Protein AF-M7BEQ7-F1 (afdb_monomer)

Solvent-accessible surface area (backbone atoms only — not comparable to full-atom values): 22090 Å² total; per-residue (Å²): 134,56,72,67,60,49,51,52,53,45,52,49,24,48,51,31,40,48,65,64,34,49,67,64,16,44,58,67,21,56,80,39,29,81,80,34,55,61,24,10,48,53,39,19,48,54,37,37,51,48,14,69,73,68,54,39,72,66,42,40,51,50,15,53,52,38,40,54,52,20,50,51,38,38,52,52,52,53,49,50,54,53,58,69,48,57,84,59,77,80,85,54,74,64,55,58,51,50,55,46,48,63,60,38,74,78,72,64,89,51,66,69,61,53,53,49,55,30,52,63,39,32,74,56,91,47,73,62,10,54,53,25,38,52,51,49,39,44,38,38,76,41,50,25,67,76,69,66,77,53,83,54,54,59,69,59,40,48,66,64,41,49,67,46,44,75,74,32,68,83,7,59,72,46,49,48,50,50,54,50,51,33,43,73,74,65,51,56,57,66,21,51,44,38,38,50,52,27,26,47,50,70,73,46,58,71,71,61,37,58,76,70,74,67,57,55,58,61,36,29,53,47,23,62,80,45,57,63,65,60,95,88,40,65,50,62,67,46,57,45,50,34,61,60,27,53,41,36,67,51,97,73,58,52,85,76,75,62,47,46,59,53,49,32,53,76,70,52,41,52,77,57,46,41,76,36,61,71,60,31,50,53,50,36,55,52,46,53,52,51,51,52,52,60,72,68,48,89,73,79,57,99,54,49,56,40,48,50,33,51,48,25,45,56,42,18,51,34,28,44,53,70,65,40,49,70,62,12,51,52,28,34,49,53,32,54,74,40,52,92,67,47,83,79,60,67,34,56,44,39,54,33,33,36,51,49,11,52,51,30,45,75,70,68,38,54,70,61,14,50,52,31,33,50,48,29,60,73,77,55,79,98,38,68,55,47,56,63,51,51,53,55,43,51,56,52,53,55,63,67,70,59,70,80,76,79,76,131

InterPro domains:
  IPR011990 Tetratricopeptide-like helical domain superfamily [G3DSA:1.25.40.10] (149-387)
  IPR011990 Tetratricopeptide-like helical domain superfamily [SSF48452] (10-379)
  IPR019412 IML2-like/Tetratricopeptide repeat protein 39-like [PF10300] (12-81)
  IPR019412 IML2-like/Tetratricopeptide repeat protein 39-like [PF10300] (190-322)
  IPR019412 IML2-like/Tetratricopeptide repeat protein 39-like [PTHR31859] (189-399)
  IPR019734 Tetratricopeptide repeat [SM00028] (309-342)
  IPR019734 Tetratricopeptide repeat [SM00028] (350-383)

Nearest PDB structures (foldseek):
  3fwv-assembly2_B  TM=6.304E-01  e=4.327E-01  Homo sapiens
  2xpi-assembly1_D  TM=2.293E-01  e=6.170E-02  Schizosaccharomyces pombe
  7aoi-assembly1_BE  TM=3.273E-01  e=5.300E-01  Trypanosoma brucei
  6yxy-assembly1_BE  TM=3.363E-01  e=5.986E-01  Trypanosoma brucei brucei
  7kw7-assembly1_E  TM=3.087E-01  e=1.719E+00  Homo sapiens

Mean predicted aligned error: 14.03 Å

Structure (mmCIF, N/CA/C/O backbone):
data_AF-M7BEQ7-F1
#
_entry.id   AF-M7BEQ7-F1
#
loop_
_atom_site.group_PDB
_atom_site.id
_atom_site.type_symbol
_atom_site.label_atom_id
_atom_site.label_alt_id
_atom_site.label_comp_id
_atom_site.label_asym_id
_atom_site.label_entity_id
_atom_site.label_seq_id
_atom_site.pdbx_PDB_ins_code
_atom_site.Cartn_x
_atom_site.Cartn_y
_atom_site.Cartn_z
_atom_site.occupancy
_atom_site.B_iso_or_equiv
_atom_site.auth_seq_id
_atom_site.auth_comp_id
_atom_site.auth_asym_id
_atom_site.auth_atom_id
_atom_site.pdbx_PDB_model_num
ATOM 1 N N . MET A 1 1 ? 32.607 -2.626 -31.346 1.00 70.12 1 MET A N 1
ATOM 2 C CA . MET A 1 1 ? 31.727 -3.800 -31.514 1.00 70.12 1 MET A CA 1
ATOM 3 C C . MET A 1 1 ? 30.797 -3.537 -32.687 1.00 70.12 1 MET A C 1
ATOM 5 O O . MET A 1 1 ? 30.367 -2.398 -32.828 1.00 70.12 1 MET A O 1
ATOM 9 N N . ASP A 1 2 ? 30.547 -4.523 -33.550 1.00 80.75 2 ASP A N 1
ATOM 10 C CA . ASP A 1 2 ? 29.586 -4.368 -34.650 1.00 80.75 2 ASP A CA 1
ATOM 11 C C . ASP A 1 2 ? 28.135 -4.602 -34.182 1.00 80.75 2 ASP A C 1
ATOM 13 O O . ASP A 1 2 ? 27.888 -5.120 -33.092 1.00 80.75 2 ASP A O 1
ATOM 17 N N . LEU A 1 3 ? 27.160 -4.181 -34.995 1.00 76.31 3 LEU A N 1
ATOM 18 C CA . LEU A 1 3 ? 25.737 -4.251 -34.645 1.00 76.31 3 LEU A CA 1
ATOM 19 C C . LEU A 1 3 ? 25.244 -5.690 -34.444 1.00 76.31 3 LEU A C 1
ATOM 21 O O . LEU A 1 3 ? 24.390 -5.933 -33.596 1.00 76.31 3 LEU A O 1
ATOM 25 N N . LYS A 1 4 ? 25.758 -6.639 -35.230 1.00 78.50 4 LYS A N 1
ATOM 26 C CA . LYS A 1 4 ? 25.301 -8.029 -35.190 1.00 78.50 4 LYS A CA 1
ATOM 27 C C . LYS A 1 4 ? 25.713 -8.683 -33.873 1.00 78.50 4 LYS A C 1
ATOM 29 O O . LYS A 1 4 ? 24.856 -9.216 -33.176 1.00 78.50 4 LYS A O 1
ATOM 34 N N . CYS A 1 5 ? 26.986 -8.551 -33.514 1.00 84.06 5 CYS A N 1
ATOM 35 C CA . CYS A 1 5 ? 27.521 -9.005 -32.239 1.00 84.06 5 CYS A CA 1
ATOM 36 C C . CYS A 1 5 ? 26.771 -8.345 -31.075 1.00 84.06 5 CYS A C 1
ATOM 38 O O . CYS A 1 5 ? 26.339 -9.023 -30.146 1.00 84.06 5 CYS A O 1
ATOM 40 N N . ALA A 1 6 ? 26.486 -7.040 -31.184 1.00 81.94 6 ALA A N 1
ATOM 41 C CA . ALA A 1 6 ? 25.776 -6.332 -30.130 1.00 81.94 6 ALA A CA 1
ATOM 42 C C . ALA A 1 6 ? 24.353 -6.869 -29.878 1.00 81.94 6 ALA A C 1
ATOM 44 O O . ALA A 1 6 ? 23.909 -6.964 -28.733 1.00 81.94 6 ALA A O 1
ATOM 45 N N . LEU A 1 7 ? 23.632 -7.212 -30.949 1.00 81.94 7 LEU A N 1
ATOM 46 C CA . LEU A 1 7 ? 22.291 -7.791 -30.870 1.00 81.94 7 LEU A CA 1
ATOM 47 C C . LEU A 1 7 ? 22.314 -9.223 -30.321 1.00 81.94 7 LEU A C 1
ATOM 49 O O . LEU A 1 7 ? 21.433 -9.583 -29.539 1.00 81.94 7 LEU A O 1
ATOM 53 N N . GLU A 1 8 ? 23.309 -10.023 -30.709 1.00 85.19 8 GLU A N 1
ATOM 54 C CA . GLU A 1 8 ? 23.494 -11.393 -30.220 1.00 85.19 8 GLU A CA 1
ATOM 55 C C . GLU A 1 8 ? 23.798 -11.409 -28.714 1.00 85.19 8 GLU A C 1
ATOM 57 O O . GLU A 1 8 ? 23.085 -12.081 -27.964 1.00 85.19 8 GLU A O 1
ATOM 62 N N . GLU A 1 9 ? 24.756 -10.600 -28.246 1.00 88.44 9 GLU A N 1
ATOM 63 C CA . GLU A 1 9 ? 25.093 -10.480 -26.818 1.00 88.44 9 GLU A CA 1
ATOM 64 C C . GLU A 1 9 ? 23.896 -10.000 -25.988 1.00 88.44 9 GLU A C 1
ATOM 66 O O . GLU A 1 9 ? 23.566 -10.592 -24.957 1.00 88.44 9 GLU A O 1
ATOM 71 N N . CYS A 1 10 ? 23.166 -8.986 -26.464 1.00 84.31 10 CYS A N 1
ATOM 72 C CA . CYS A 1 10 ? 21.968 -8.512 -25.772 1.00 84.31 10 CYS A CA 1
ATOM 73 C C . CYS A 1 10 ? 20.855 -9.570 -25.730 1.00 84.31 10 CYS A C 1
ATOM 75 O O . CYS A 1 10 ? 20.151 -9.687 -24.726 1.00 84.31 10 CYS A O 1
ATOM 77 N N . SER A 1 11 ? 20.693 -10.363 -26.794 1.00 85.50 11 SER A N 1
ATOM 78 C CA . SER A 1 11 ? 19.732 -11.468 -26.810 1.00 85.50 11 SER A CA 1
ATOM 79 C C . SER A 1 11 ? 20.127 -12.581 -25.836 1.00 85.50 11 SER A C 1
ATOM 81 O O . SER A 1 11 ? 19.253 -13.181 -25.207 1.00 85.50 11 SER A O 1
ATOM 83 N N . MET A 1 12 ? 21.425 -12.861 -25.689 1.00 88.38 12 MET A N 1
ATOM 84 C CA . MET A 1 12 ? 21.936 -13.815 -24.702 1.00 88.38 12 MET A CA 1
ATOM 85 C C . MET A 1 12 ? 21.709 -13.314 -23.277 1.00 88.38 12 MET A C 1
ATOM 87 O O . MET A 1 12 ? 21.152 -14.049 -22.463 1.00 88.38 12 MET A O 1
ATOM 91 N N . ALA A 1 13 ? 22.060 -12.058 -22.989 1.00 87.56 13 ALA A N 1
ATOM 92 C CA . ALA A 1 13 ? 21.832 -11.441 -21.685 1.00 87.56 13 ALA A CA 1
ATOM 93 C C . ALA A 1 13 ? 20.357 -11.489 -21.284 1.00 87.56 13 ALA A C 1
ATOM 95 O O . ALA A 1 13 ? 20.011 -11.831 -20.156 1.00 87.56 13 ALA A O 1
ATOM 96 N N . LEU A 1 14 ? 19.467 -11.202 -22.230 1.00 83.12 14 LEU A N 1
ATOM 97 C CA . LEU A 1 14 ? 18.037 -11.271 -21.991 1.00 83.12 14 LEU A CA 1
ATOM 98 C C . LEU A 1 14 ? 17.568 -12.703 -21.696 1.00 83.12 14 LEU A C 1
ATOM 100 O O . LEU A 1 14 ? 16.751 -12.914 -20.804 1.00 83.12 14 LEU A O 1
ATOM 104 N N . ASN A 1 15 ? 18.086 -13.699 -22.414 1.00 86.75 15 ASN A N 1
ATOM 105 C CA . ASN A 1 15 ? 17.762 -15.100 -22.152 1.00 86.75 15 ASN A CA 1
ATOM 106 C C . ASN A 1 15 ? 18.236 -15.533 -20.751 1.00 86.75 15 ASN A C 1
ATOM 108 O O . ASN A 1 15 ? 17.486 -16.173 -20.015 1.00 86.75 15 ASN A O 1
ATOM 112 N N . LEU A 1 16 ? 19.442 -15.117 -20.349 1.00 84.94 16 LEU A N 1
ATOM 113 C CA . LEU A 1 16 ? 19.962 -15.320 -18.994 1.00 84.94 16 LEU A CA 1
ATOM 114 C C . LEU A 1 16 ? 19.039 -14.682 -17.947 1.00 84.94 16 LEU A C 1
ATOM 116 O O . LEU A 1 16 ? 18.638 -15.345 -16.991 1.00 84.94 16 LEU A O 1
ATOM 120 N N . PHE A 1 17 ? 18.636 -13.431 -18.165 1.00 83.50 17 PHE A N 1
ATOM 121 C CA . PHE A 1 17 ? 17.720 -12.698 -17.293 1.00 83.50 17 PHE A CA 1
ATOM 122 C C . PHE A 1 17 ? 16.366 -13.406 -17.131 1.00 83.50 17 PHE A C 1
ATOM 124 O O . PHE A 1 17 ? 15.926 -13.648 -16.007 1.00 83.50 17 PHE A O 1
ATOM 131 N N . LEU A 1 18 ? 15.737 -13.811 -18.239 1.00 82.00 18 LEU A N 1
ATOM 132 C CA . LEU A 1 18 ? 14.453 -14.522 -18.232 1.00 82.00 18 LEU A CA 1
ATOM 133 C C . LEU A 1 18 ? 14.543 -15.914 -17.580 1.00 82.00 18 LEU A C 1
ATOM 135 O O . LEU A 1 18 ? 13.535 -16.429 -17.102 1.00 82.00 18 LEU A O 1
ATOM 139 N N . ASN A 1 19 ? 15.747 -16.487 -17.491 1.00 76.94 19 ASN A N 1
ATOM 140 C CA . ASN A 1 19 ? 16.048 -17.741 -16.796 1.00 76.94 19 ASN A CA 1
ATOM 141 C C . ASN A 1 19 ? 16.701 -17.544 -15.417 1.00 76.94 19 ASN A C 1
ATOM 143 O O . ASN A 1 19 ? 17.408 -18.426 -14.931 1.00 76.94 19 ASN A O 1
ATOM 147 N N . ASN A 1 20 ? 16.453 -16.409 -14.760 1.00 75.25 20 ASN A N 1
ATOM 148 C CA . ASN A 1 20 ? 16.883 -16.118 -13.384 1.00 75.25 20 ASN A CA 1
ATOM 149 C C . ASN A 1 20 ? 18.394 -15.963 -13.171 1.00 75.25 20 ASN A C 1
ATOM 151 O O . ASN A 1 20 ? 18.851 -15.885 -12.030 1.00 75.25 20 ASN A O 1
ATOM 155 N N . LYS A 1 21 ? 19.184 -15.871 -14.239 1.00 77.94 21 LYS A N 1
ATOM 156 C CA . LYS A 1 21 ? 20.632 -15.645 -14.179 1.00 77.94 21 LYS A CA 1
ATOM 157 C C . LYS A 1 21 ? 20.944 -14.152 -14.255 1.00 77.94 21 LYS A C 1
ATOM 159 O O . LYS A 1 21 ? 21.604 -13.673 -15.174 1.00 77.94 21 LYS A O 1
ATOM 164 N N . PHE A 1 22 ? 20.420 -13.403 -13.285 1.00 78.88 22 PHE A N 1
ATOM 165 C CA . PHE A 1 22 ? 20.460 -11.937 -13.266 1.00 78.88 22 PHE A CA 1
ATOM 166 C C . PHE A 1 22 ? 21.883 -11.369 -13.261 1.00 78.88 22 PHE A C 1
ATOM 168 O O . PHE A 1 22 ? 22.172 -10.444 -14.015 1.00 78.88 22 PHE A O 1
ATOM 175 N N . SER A 1 23 ? 22.775 -11.931 -12.441 1.00 81.38 23 SER A N 1
ATOM 176 C CA . SER A 1 23 ? 24.166 -11.473 -12.343 1.00 81.38 23 SER A CA 1
ATOM 177 C C . SER A 1 23 ? 24.916 -11.663 -13.661 1.00 81.38 23 SER A C 1
ATOM 179 O O . SER A 1 23 ? 25.517 -10.713 -14.151 1.00 81.38 23 SER A O 1
ATOM 181 N N . GLU A 1 24 ? 24.797 -12.844 -14.278 1.00 86.75 24 GLU A N 1
ATOM 182 C CA . GLU A 1 24 ? 25.418 -13.152 -15.575 1.00 86.75 24 GLU A CA 1
ATOM 183 C C . GLU A 1 24 ? 24.880 -12.227 -16.684 1.00 86.75 24 GLU A C 1
ATOM 185 O O . GLU A 1 24 ? 25.645 -11.710 -17.497 1.00 86.75 24 GLU A O 1
ATOM 190 N N . ALA A 1 25 ? 23.567 -11.963 -16.692 1.00 87.00 25 ALA A N 1
ATOM 191 C CA . ALA A 1 25 ? 22.942 -11.046 -17.644 1.00 87.00 25 ALA A CA 1
ATOM 192 C C . ALA A 1 25 ? 23.466 -9.608 -17.504 1.00 87.00 25 ALA A C 1
ATOM 194 O O . ALA A 1 25 ? 23.777 -8.952 -18.500 1.00 87.00 25 ALA A O 1
ATOM 195 N N . LEU A 1 26 ? 23.565 -9.110 -16.268 1.00 88.38 26 LEU A N 1
ATOM 196 C CA . LEU A 1 26 ? 24.047 -7.760 -15.988 1.00 88.38 26 LEU A CA 1
ATOM 197 C C . LEU A 1 26 ? 25.534 -7.609 -16.295 1.00 88.38 26 LEU A C 1
ATOM 199 O O . LEU A 1 26 ? 25.915 -6.587 -16.856 1.00 88.38 26 LEU A O 1
ATOM 203 N N . GLU A 1 27 ? 26.366 -8.596 -15.963 1.00 91.44 27 GLU A N 1
ATOM 204 C CA . GLU A 1 27 ? 27.798 -8.575 -16.278 1.00 91.44 27 GLU A CA 1
ATOM 205 C C . GLU A 1 27 ? 28.043 -8.499 -17.785 1.00 91.44 27 GLU A C 1
ATOM 207 O O . GLU A 1 27 ? 28.801 -7.632 -18.226 1.00 91.44 27 GLU A O 1
ATOM 212 N N . LEU A 1 28 ? 27.331 -9.323 -18.565 1.00 90.44 28 LEU A N 1
ATOM 213 C CA . LEU A 1 28 ? 27.423 -9.319 -20.025 1.00 90.44 28 LEU A CA 1
ATOM 214 C C . LEU A 1 28 ? 27.049 -7.947 -20.609 1.00 90.44 28 LEU A C 1
ATOM 216 O O . LEU A 1 28 ? 27.731 -7.425 -21.486 1.00 90.44 28 LEU A O 1
ATOM 220 N N . LEU A 1 29 ? 25.998 -7.315 -20.079 1.00 89.94 29 LEU A N 1
ATOM 221 C CA . LEU A 1 29 ? 25.529 -6.023 -20.583 1.00 89.94 29 LEU A CA 1
ATOM 222 C C . LEU A 1 29 ? 26.375 -4.830 -20.120 1.00 89.94 29 LEU A C 1
ATOM 224 O O . LEU A 1 29 ? 26.486 -3.824 -20.826 1.00 89.94 29 LEU A O 1
ATOM 228 N N . ARG A 1 30 ? 26.964 -4.916 -18.924 1.00 90.31 30 ARG A N 1
ATOM 229 C CA . ARG A 1 30 ? 27.641 -3.794 -18.264 1.00 90.31 30 ARG A CA 1
ATOM 230 C C . ARG A 1 30 ? 28.824 -3.281 -19.076 1.00 90.31 30 ARG A C 1
ATOM 232 O O . ARG A 1 30 ? 29.017 -2.065 -19.141 1.00 90.31 30 ARG A O 1
ATOM 239 N N . GLN A 1 31 ? 29.575 -4.187 -19.702 1.00 87.31 31 GLN A N 1
ATOM 240 C CA . GLN A 1 31 ? 30.820 -3.885 -20.411 1.00 87.31 31 GLN A CA 1
ATOM 241 C C . GLN A 1 31 ? 30.639 -2.838 -21.516 1.00 87.31 31 GLN A C 1
ATOM 243 O O . GLN A 1 31 ? 31.462 -1.936 -21.636 1.00 87.31 31 GLN A O 1
ATOM 248 N N . TRP A 1 32 ? 29.541 -2.915 -22.271 1.00 88.00 32 TRP A N 1
ATOM 249 C CA . TRP A 1 32 ? 29.274 -2.038 -23.418 1.00 88.00 32 TRP A CA 1
ATOM 250 C C . TRP A 1 32 ? 28.133 -1.048 -23.172 1.00 88.00 32 TRP A C 1
ATOM 252 O O . TRP A 1 32 ? 27.702 -0.348 -24.089 1.00 88.00 32 TRP A O 1
ATOM 262 N N . SER A 1 33 ? 27.642 -0.952 -21.934 1.00 87.06 33 SER A N 1
ATOM 263 C CA . SER A 1 33 ? 26.483 -0.119 -21.579 1.00 87.06 33 SER A CA 1
ATOM 264 C C . SER A 1 33 ? 26.678 1.382 -21.848 1.00 87.06 33 SER A C 1
ATOM 266 O O . SER A 1 33 ? 25.703 2.121 -21.961 1.00 87.06 33 SER A O 1
ATOM 268 N N . LYS A 1 34 ? 27.925 1.845 -22.001 1.00 86.31 34 LYS A N 1
ATOM 269 C CA . LYS A 1 34 ? 28.261 3.238 -22.348 1.00 86.31 34 LYS A CA 1
ATOM 270 C C . LYS A 1 34 ? 28.544 3.463 -23.832 1.00 86.31 34 LYS A C 1
ATOM 272 O O . LYS A 1 34 ? 28.625 4.616 -24.251 1.00 86.31 34 LYS A O 1
ATOM 277 N N . ASP A 1 35 ? 28.680 2.395 -24.612 1.00 84.00 35 ASP A N 1
ATOM 278 C CA . ASP A 1 35 ? 29.226 2.431 -25.975 1.00 84.00 35 ASP A CA 1
ATOM 279 C C . ASP A 1 35 ? 28.310 1.793 -27.022 1.00 84.00 35 ASP A C 1
ATOM 281 O O . ASP A 1 35 ? 28.579 1.920 -28.209 1.00 84.00 35 ASP A O 1
ATOM 285 N N . SER A 1 36 ? 27.249 1.104 -26.594 1.00 85.75 36 SER A N 1
ATOM 286 C CA . SER A 1 36 ? 26.246 0.498 -27.465 1.00 85.75 36 SER A CA 1
ATOM 287 C C . SER A 1 36 ? 24.849 0.825 -26.956 1.00 85.75 36 SER A C 1
ATOM 289 O O . SER A 1 36 ? 24.512 0.494 -25.816 1.00 85.75 36 SER A O 1
ATOM 291 N N . MET A 1 37 ? 24.001 1.402 -27.813 1.00 82.56 37 MET A N 1
ATOM 292 C CA . MET A 1 37 ? 22.596 1.682 -27.486 1.00 82.56 37 MET A CA 1
ATOM 293 C C . MET A 1 37 ? 21.851 0.448 -26.948 1.00 82.56 37 MET A C 1
ATOM 295 O O . MET A 1 37 ? 21.099 0.554 -25.981 1.00 82.56 37 MET A O 1
ATOM 299 N N . TYR A 1 38 ? 22.072 -0.730 -27.537 1.00 83.38 38 TYR A N 1
ATOM 300 C CA . TYR A 1 38 ? 21.383 -1.964 -27.142 1.00 83.38 38 TYR A CA 1
ATOM 301 C C . TYR A 1 38 ? 21.801 -2.445 -25.752 1.00 83.38 38 TYR A C 1
ATOM 303 O O . TYR A 1 38 ? 20.946 -2.833 -24.958 1.00 83.38 38 TYR A O 1
ATOM 311 N N . HIS A 1 39 ? 23.091 -2.339 -25.429 1.00 88.56 39 HIS A N 1
ATOM 312 C CA . HIS A 1 39 ? 23.612 -2.690 -24.110 1.00 88.56 39 HIS A CA 1
ATOM 313 C C . HIS A 1 39 ? 23.168 -1.690 -23.054 1.00 88.56 39 HIS A C 1
ATOM 315 O O . HIS A 1 39 ? 22.748 -2.085 -21.971 1.00 88.56 39 HIS A O 1
ATOM 321 N N . ALA A 1 40 ? 23.204 -0.397 -23.386 1.00 86.25 40 ALA A N 1
ATOM 322 C CA . ALA A 1 40 ? 22.731 0.670 -22.518 1.00 86.25 40 ALA A CA 1
ATOM 323 C C . ALA A 1 40 ? 21.258 0.457 -22.145 1.00 86.25 40 ALA A C 1
ATOM 325 O O . ALA A 1 40 ? 20.887 0.482 -20.968 1.00 86.25 40 ALA A O 1
ATOM 326 N N . LEU A 1 41 ? 20.420 0.191 -23.151 1.00 82.75 41 LEU A N 1
ATOM 327 C CA . LEU A 1 41 ? 18.992 -0.021 -22.968 1.00 82.75 41 LEU A CA 1
ATOM 328 C C . LEU A 1 41 ? 18.703 -1.348 -22.253 1.00 82.75 41 LEU A C 1
ATOM 330 O O . LEU A 1 41 ? 17.915 -1.369 -21.312 1.00 82.75 41 LEU A O 1
ATOM 334 N N . GLY A 1 42 ? 19.366 -2.442 -22.634 1.00 82.75 42 GLY A N 1
ATOM 335 C CA . GLY A 1 42 ? 19.220 -3.740 -21.974 1.00 82.75 42 GLY A CA 1
ATOM 336 C C . GLY A 1 42 ? 19.618 -3.688 -20.497 1.00 82.75 42 GLY A C 1
ATOM 337 O O . GLY A 1 42 ? 18.843 -4.102 -19.636 1.00 82.75 42 GLY A O 1
ATOM 338 N N . TYR A 1 43 ? 20.786 -3.111 -20.195 1.00 88.75 43 TYR A N 1
ATOM 339 C CA . TYR A 1 43 ? 21.312 -2.987 -18.833 1.00 88.75 43 TYR A CA 1
ATOM 340 C C . TYR A 1 43 ? 20.393 -2.139 -17.951 1.00 88.75 43 TYR A C 1
ATOM 342 O O . TYR A 1 43 ? 19.945 -2.585 -16.896 1.00 88.75 43 TYR A O 1
ATOM 350 N N . SER A 1 44 ? 20.065 -0.926 -18.409 1.00 86.75 44 SER A N 1
ATOM 351 C CA . SER A 1 44 ? 19.206 -0.009 -17.654 1.00 86.75 44 SER A CA 1
ATOM 352 C C . SER A 1 44 ? 17.803 -0.576 -17.446 1.00 86.75 44 SER A C 1
ATOM 354 O O . SER A 1 44 ? 17.250 -0.435 -16.357 1.00 86.75 44 SER A O 1
ATOM 356 N N . THR A 1 45 ? 17.235 -1.274 -18.433 1.00 80.31 45 THR A N 1
ATOM 357 C CA . THR A 1 45 ? 15.889 -1.836 -18.280 1.00 80.31 45 THR A CA 1
ATOM 358 C C . THR A 1 45 ? 15.868 -2.990 -17.281 1.00 80.31 45 THR A C 1
ATOM 360 O O . THR A 1 45 ? 14.962 -3.027 -16.455 1.00 80.31 45 THR A O 1
ATOM 363 N N . ILE A 1 46 ? 16.864 -3.885 -17.272 1.00 84.62 46 ILE A N 1
ATOM 364 C CA . ILE A 1 46 ? 16.955 -4.941 -16.246 1.00 84.62 46 ILE A CA 1
ATOM 365 C C . ILE A 1 46 ? 17.002 -4.329 -14.840 1.00 84.62 46 ILE A C 1
ATOM 367 O O . ILE A 1 46 ? 16.288 -4.785 -13.946 1.00 84.62 46 ILE A O 1
ATOM 371 N N . LEU A 1 47 ? 17.780 -3.261 -14.649 1.00 84.94 47 LEU A N 1
ATOM 372 C CA . LEU A 1 47 ? 17.874 -2.573 -13.361 1.00 84.94 47 LEU A CA 1
ATOM 373 C C . LEU A 1 47 ? 16.582 -1.849 -12.970 1.00 84.94 47 LEU A C 1
ATOM 375 O O . LEU A 1 47 ? 16.195 -1.874 -11.805 1.00 84.94 47 LEU A O 1
ATOM 379 N N . VAL A 1 48 ? 15.877 -1.243 -13.929 1.00 80.00 48 VAL A N 1
ATOM 380 C CA . VAL A 1 48 ? 14.552 -0.651 -13.686 1.00 80.00 48 VAL A CA 1
ATOM 381 C C . VAL A 1 48 ? 13.524 -1.724 -13.333 1.00 80.00 48 VAL A C 1
ATOM 383 O O . VAL A 1 48 ? 12.732 -1.521 -12.416 1.00 80.00 48 VAL A O 1
ATOM 386 N N . MET A 1 49 ? 13.547 -2.878 -14.004 1.00 75.56 49 MET A N 1
ATOM 387 C CA . MET A 1 49 ? 12.686 -4.006 -13.646 1.00 75.56 49 MET A CA 1
ATOM 388 C C . MET A 1 49 ? 13.007 -4.512 -12.240 1.00 75.56 49 MET A C 1
ATOM 390 O O . MET A 1 49 ? 12.089 -4.745 -11.461 1.00 75.56 49 MET A O 1
ATOM 394 N N . GLN A 1 50 ? 14.288 -4.618 -11.874 1.00 75.94 50 GLN A N 1
ATOM 395 C CA . GLN A 1 50 ? 14.694 -4.966 -10.513 1.00 75.94 50 GLN A CA 1
ATOM 396 C C . GLN A 1 50 ? 14.143 -3.961 -9.499 1.00 75.94 50 GLN A C 1
ATOM 398 O O . GLN A 1 50 ? 13.486 -4.367 -8.546 1.00 75.94 50 GLN A O 1
ATOM 403 N N . ALA A 1 51 ? 14.318 -2.663 -9.742 1.00 76.75 51 ALA A N 1
ATOM 404 C CA . ALA A 1 51 ? 13.772 -1.610 -8.893 1.00 76.75 51 ALA A CA 1
ATOM 405 C C . ALA A 1 51 ? 12.246 -1.689 -8.734 1.00 76.75 51 ALA A C 1
ATOM 407 O O . ALA A 1 51 ? 11.726 -1.479 -7.637 1.00 76.75 51 ALA A O 1
ATOM 408 N N . ALA A 1 52 ? 11.530 -2.000 -9.817 1.00 66.31 52 ALA A N 1
ATOM 409 C CA . ALA A 1 52 ? 10.080 -2.164 -9.806 1.00 66.31 52 ALA A CA 1
ATOM 410 C C . ALA A 1 52 ? 9.635 -3.420 -9.039 1.00 66.31 52 ALA A C 1
ATOM 412 O O . ALA A 1 52 ? 8.597 -3.397 -8.385 1.00 66.31 52 ALA A O 1
ATOM 413 N N . MET A 1 53 ? 10.413 -4.503 -9.090 1.00 64.62 53 MET A N 1
ATOM 414 C CA . MET A 1 53 ? 10.118 -5.741 -8.363 1.00 64.62 53 MET A CA 1
ATOM 415 C C . MET A 1 53 ? 10.450 -5.635 -6.870 1.00 64.62 53 MET A C 1
ATOM 417 O O . MET A 1 53 ? 9.697 -6.131 -6.033 1.00 64.62 53 MET A O 1
ATOM 421 N N . THR A 1 54 ? 11.576 -5.008 -6.518 1.00 68.19 54 THR A N 1
ATOM 422 C CA . THR A 1 54 ? 12.070 -4.964 -5.133 1.00 68.19 54 THR A CA 1
ATOM 423 C C . THR A 1 54 ? 11.518 -3.791 -4.340 1.00 68.19 54 THR A C 1
ATOM 425 O O . THR A 1 54 ? 11.396 -3.892 -3.119 1.00 68.19 54 THR A O 1
ATOM 428 N N . PHE A 1 55 ? 11.190 -2.683 -5.012 1.00 67.25 55 PHE A N 1
ATOM 429 C CA . PHE A 1 55 ? 10.815 -1.420 -4.378 1.00 67.25 55 PHE A CA 1
ATOM 430 C C . PHE A 1 55 ? 11.829 -0.924 -3.330 1.00 67.25 55 PHE A C 1
ATOM 432 O O . PHE A 1 55 ? 11.471 -0.213 -2.383 1.00 67.25 55 PHE A O 1
ATOM 439 N N . GLU A 1 56 ? 13.100 -1.291 -3.502 1.00 71.62 56 GLU A N 1
ATOM 440 C CA . GLU A 1 56 ? 14.203 -0.860 -2.648 1.00 71.62 56 GLU A CA 1
ATOM 441 C C . GLU A 1 56 ? 14.714 0.517 -3.095 1.00 71.62 56 GLU A C 1
ATOM 443 O O . GLU A 1 56 ? 14.970 0.718 -4.286 1.00 71.62 56 GLU A O 1
ATOM 448 N N . PRO A 1 57 ? 14.931 1.476 -2.175 1.00 73.25 57 PRO A N 1
ATOM 449 C CA . PRO A 1 57 ? 15.390 2.817 -2.538 1.00 73.25 57 PRO A CA 1
ATOM 450 C C . PRO A 1 57 ? 16.698 2.831 -3.340 1.00 73.25 57 PRO A C 1
ATOM 452 O O . PRO A 1 57 ? 16.846 3.647 -4.247 1.00 73.25 57 PRO A O 1
ATOM 455 N N . GLN A 1 58 ? 17.631 1.928 -3.022 1.00 77.94 58 GLN A N 1
ATOM 456 C CA . GLN A 1 58 ? 18.921 1.820 -3.711 1.00 77.94 58 GLN A CA 1
ATOM 457 C C . GLN A 1 58 ? 18.748 1.341 -5.157 1.00 77.94 58 GLN A C 1
ATOM 459 O O . GLN A 1 58 ? 19.280 1.968 -6.073 1.00 77.94 58 GLN A O 1
ATOM 464 N N . ASP A 1 59 ? 17.946 0.294 -5.366 1.00 78.50 59 ASP A N 1
ATOM 465 C CA . ASP A 1 59 ? 17.646 -0.231 -6.701 1.00 78.50 59 ASP A CA 1
ATOM 466 C C . ASP A 1 59 ? 16.920 0.825 -7.544 1.00 78.50 59 ASP A C 1
ATOM 468 O O . ASP A 1 59 ? 17.268 1.039 -8.703 1.00 78.50 59 ASP A O 1
ATOM 472 N N . ILE A 1 60 ? 15.966 1.554 -6.952 1.00 77.81 60 ILE A N 1
ATOM 473 C CA . ILE A 1 60 ? 15.247 2.650 -7.621 1.00 77.81 60 ILE A CA 1
ATOM 474 C C . ILE A 1 60 ? 16.207 3.763 -8.044 1.00 77.81 60 ILE A C 1
ATOM 476 O O . ILE A 1 60 ? 16.155 4.215 -9.189 1.00 77.81 60 ILE A O 1
ATOM 480 N N . GLN A 1 61 ? 17.098 4.204 -7.154 1.00 81.56 61 GLN A N 1
ATOM 481 C CA . GLN A 1 61 ? 18.085 5.233 -7.487 1.00 81.56 61 GLN A CA 1
ATOM 482 C C . GLN A 1 61 ? 19.028 4.775 -8.603 1.00 81.56 61 GLN A C 1
ATOM 484 O O . GLN A 1 61 ? 19.270 5.538 -9.541 1.00 81.56 61 GLN A O 1
ATOM 489 N N . MET A 1 62 ? 19.509 3.532 -8.535 1.00 85.19 62 MET A N 1
ATOM 490 C CA . MET A 1 62 ? 20.387 2.957 -9.552 1.00 85.19 62 MET A CA 1
ATOM 491 C C . MET A 1 62 ? 19.672 2.787 -10.899 1.00 85.19 62 MET A C 1
ATOM 493 O O . MET A 1 62 ? 20.233 3.110 -11.946 1.00 85.19 62 MET A O 1
ATOM 497 N N . GLY A 1 63 ? 18.412 2.349 -10.893 1.00 82.50 63 GLY A N 1
ATOM 498 C CA . GLY A 1 63 ? 17.577 2.265 -12.090 1.00 82.50 63 GLY A CA 1
ATOM 499 C C . GLY A 1 63 ? 17.368 3.634 -12.741 1.00 82.50 63 GLY A C 1
ATOM 500 O O . GLY A 1 63 ? 17.545 3.782 -13.948 1.00 82.50 63 GLY A O 1
ATOM 501 N N . ILE A 1 64 ? 17.077 4.672 -11.947 1.00 77.69 64 ILE A N 1
ATOM 502 C CA . ILE A 1 64 ? 16.925 6.045 -12.455 1.00 77.69 64 ILE A CA 1
ATOM 503 C C . ILE A 1 64 ? 18.240 6.569 -13.044 1.00 77.69 64 ILE A C 1
ATOM 505 O O . ILE A 1 64 ? 18.222 7.175 -14.119 1.00 77.69 64 ILE A O 1
ATOM 509 N N . SER A 1 65 ? 19.376 6.381 -12.361 1.00 85.94 65 SER A N 1
ATOM 510 C CA . SER A 1 65 ? 20.663 6.900 -12.842 1.00 85.94 65 SER A CA 1
ATOM 511 C C . SER A 1 65 ? 21.081 6.227 -14.147 1.00 85.94 65 SER A C 1
ATOM 513 O O . SER A 1 65 ? 21.401 6.909 -15.118 1.00 85.94 65 SER A O 1
ATOM 515 N N . THR A 1 66 ? 20.993 4.899 -14.207 1.00 85.69 66 THR A N 1
ATOM 516 C CA . THR A 1 66 ? 21.387 4.120 -15.387 1.00 85.69 66 THR A CA 1
ATOM 517 C C . THR A 1 66 ? 20.456 4.349 -16.571 1.00 85.69 66 THR A C 1
ATOM 519 O O . THR A 1 66 ? 20.924 4.392 -17.704 1.00 85.69 66 THR A O 1
ATOM 522 N N . MET A 1 67 ? 19.163 4.592 -16.339 1.00 82.88 67 MET A N 1
ATOM 523 C CA . MET A 1 67 ? 18.233 4.974 -17.405 1.00 82.88 67 MET A CA 1
ATOM 524 C C . MET A 1 67 ? 18.559 6.358 -17.992 1.00 82.88 67 MET A C 1
ATOM 526 O O . MET A 1 67 ? 18.498 6.543 -19.207 1.00 82.88 67 MET A O 1
ATOM 530 N N . LYS A 1 68 ? 18.967 7.330 -17.161 1.00 80.31 68 LYS A N 1
ATOM 531 C CA . LYS A 1 68 ? 19.447 8.637 -17.652 1.00 80.31 68 LYS A CA 1
ATOM 532 C C . LYS A 1 68 ? 20.721 8.497 -18.486 1.00 80.31 68 LYS A C 1
ATOM 534 O O . LYS A 1 68 ? 20.832 9.120 -19.539 1.00 80.31 68 LYS A O 1
ATOM 539 N N . GLU A 1 69 ? 21.663 7.670 -18.040 1.00 84.12 69 GLU A N 1
ATOM 540 C CA . GLU A 1 69 ? 22.877 7.362 -18.805 1.00 84.12 69 GLU A CA 1
ATOM 541 C C . GLU A 1 69 ? 22.543 6.681 -20.138 1.00 84.12 69 GLU A C 1
ATOM 543 O O . GLU A 1 69 ? 23.050 7.093 -21.181 1.00 84.12 69 GLU A O 1
ATOM 548 N N . ALA A 1 70 ? 21.629 5.707 -20.131 1.00 82.94 70 ALA A N 1
ATOM 549 C CA . ALA A 1 70 ? 21.187 5.027 -21.341 1.00 82.94 70 ALA A CA 1
ATOM 550 C C . ALA A 1 70 ? 20.542 5.995 -22.336 1.00 82.94 70 ALA A C 1
ATOM 552 O O . ALA A 1 70 ? 20.857 5.940 -23.525 1.00 82.94 70 ALA A O 1
ATOM 553 N N . LEU A 1 71 ? 19.711 6.929 -21.861 1.00 78.38 71 LEU A N 1
ATOM 554 C CA . LEU A 1 71 ? 19.128 7.975 -22.699 1.00 78.38 71 LEU A CA 1
ATOM 555 C C . LEU A 1 71 ? 20.211 8.831 -23.372 1.00 78.38 71 LEU A C 1
ATOM 557 O O . LEU A 1 71 ? 20.133 9.067 -24.578 1.00 78.38 71 LEU A O 1
ATOM 561 N N . HIS A 1 72 ? 21.239 9.248 -22.629 1.00 78.94 72 HIS A N 1
ATOM 562 C CA . HIS A 1 72 ? 22.364 9.992 -23.198 1.00 78.94 72 HIS A CA 1
ATOM 563 C C . HIS A 1 72 ? 23.119 9.187 -24.263 1.00 78.94 72 HIS A C 1
ATOM 565 O O . HIS A 1 72 ? 23.420 9.725 -25.331 1.00 78.94 72 HIS A O 1
ATOM 571 N N . THR A 1 73 ? 23.387 7.901 -24.018 1.00 80.75 73 THR A N 1
ATOM 572 C CA . THR A 1 73 ? 24.032 7.013 -25.000 1.00 80.75 73 THR A CA 1
ATOM 573 C C . THR A 1 73 ? 23.184 6.880 -26.267 1.00 80.75 73 THR A C 1
ATOM 575 O O . THR A 1 73 ? 23.701 7.069 -27.369 1.00 80.75 73 THR A O 1
ATOM 578 N N . CYS A 1 74 ? 21.873 6.649 -26.122 1.00 77.50 74 CYS A N 1
ATOM 579 C CA . CYS A 1 74 ? 20.934 6.561 -27.245 1.00 77.50 74 CYS A CA 1
ATOM 580 C C . CYS A 1 74 ? 20.926 7.855 -28.071 1.00 77.50 74 CYS A C 1
ATOM 582 O O . CYS A 1 74 ? 21.026 7.814 -29.296 1.00 77.50 74 CYS A O 1
ATOM 584 N N . GLN A 1 75 ? 20.838 9.015 -27.410 1.00 77.31 75 GLN A N 1
ATOM 585 C CA . GLN A 1 75 ? 20.838 10.324 -28.069 1.00 77.31 75 GLN A CA 1
ATOM 586 C C . GLN A 1 75 ? 22.138 10.576 -28.835 1.00 77.31 75 GLN A C 1
ATOM 588 O O . GLN A 1 75 ? 22.101 11.054 -29.970 1.00 77.31 75 GLN A O 1
ATOM 593 N N . ARG A 1 76 ? 23.285 10.232 -28.238 1.00 80.62 76 ARG A N 1
ATOM 594 C CA . ARG A 1 76 ? 24.599 10.382 -28.868 1.00 80.62 76 ARG A CA 1
ATOM 595 C C . ARG A 1 76 ? 24.712 9.535 -30.135 1.00 80.62 76 ARG A C 1
ATOM 597 O O . ARG A 1 76 ? 25.109 10.066 -31.169 1.00 80.62 76 ARG A O 1
ATOM 604 N N . GLU A 1 77 ? 24.338 8.257 -30.080 1.00 75.38 77 GLU A N 1
ATOM 605 C CA . GLU A 1 77 ? 24.367 7.381 -31.261 1.00 75.38 77 GLU A CA 1
ATOM 606 C C . GLU A 1 77 ? 23.370 7.827 -32.335 1.00 75.38 77 GLU A C 1
ATOM 608 O O . GLU A 1 77 ? 23.728 7.905 -33.509 1.00 75.38 77 GLU A O 1
ATOM 613 N N . CYS A 1 78 ? 22.149 8.217 -31.953 1.00 69.69 78 CYS A N 1
ATOM 614 C CA . CYS A 1 78 ? 21.173 8.777 -32.892 1.00 69.69 78 CYS A CA 1
ATOM 615 C C . CYS A 1 78 ? 21.727 10.023 -33.596 1.00 69.69 78 CYS A C 1
ATOM 617 O O . CYS A 1 78 ? 21.560 10.183 -34.804 1.00 69.69 78 CYS A O 1
ATOM 619 N N . HIS A 1 79 ? 22.425 10.892 -32.861 1.00 70.12 79 HIS A N 1
ATOM 620 C CA . HIS A 1 79 ? 23.063 12.072 -33.431 1.00 70.12 79 HIS A CA 1
ATOM 621 C C . HIS A 1 79 ? 24.204 11.711 -34.394 1.00 70.12 79 HIS A C 1
ATOM 623 O O . HIS A 1 79 ? 24.315 12.315 -35.457 1.00 70.12 79 HIS A O 1
ATOM 629 N N . GLN A 1 80 ? 25.016 10.701 -34.075 1.00 72.25 80 GLN A N 1
ATOM 630 C CA . GLN A 1 80 ? 26.057 10.201 -34.979 1.00 72.25 80 GLN A CA 1
ATOM 631 C C . GLN A 1 80 ? 25.460 9.619 -36.267 1.00 72.25 80 GLN A C 1
ATOM 633 O O . GLN A 1 80 ? 25.926 9.942 -37.357 1.00 72.25 80 GLN A O 1
ATOM 638 N N . VAL A 1 81 ? 24.390 8.825 -36.171 1.00 68.69 81 VAL A N 1
ATOM 639 C CA . VAL A 1 81 ? 23.662 8.304 -37.342 1.00 68.69 81 VAL A CA 1
ATOM 640 C C . VAL A 1 81 ? 23.076 9.442 -38.180 1.00 68.69 81 VAL A C 1
ATOM 642 O O . VAL A 1 81 ? 23.174 9.416 -39.410 1.00 68.69 81 VAL A O 1
ATOM 645 N N . LEU A 1 82 ? 22.539 10.482 -37.536 1.00 64.38 82 LEU A N 1
ATOM 646 C CA . LEU A 1 82 ? 22.069 11.689 -38.219 1.00 64.38 82 LEU A CA 1
ATOM 647 C C . LEU A 1 82 ? 23.195 12.425 -38.944 1.00 64.38 82 LEU A C 1
ATOM 649 O O . LEU A 1 82 ? 23.000 12.865 -40.072 1.00 64.38 82 LEU A O 1
ATOM 653 N N . GLN A 1 83 ? 24.376 12.539 -38.334 1.00 66.75 83 GLN A N 1
ATOM 654 C CA . GLN A 1 83 ? 25.552 13.135 -38.969 1.00 66.75 83 GLN A CA 1
ATOM 655 C C . GLN A 1 83 ? 26.049 12.303 -40.160 1.00 66.75 83 GLN A C 1
ATOM 657 O O . GLN A 1 83 ? 26.351 12.864 -41.210 1.00 66.75 83 GLN A O 1
ATOM 662 N N . MET A 1 84 ? 26.058 10.973 -40.043 1.00 63.28 84 MET A N 1
ATOM 663 C CA . MET A 1 84 ? 26.451 10.063 -41.128 1.00 63.28 84 MET A CA 1
ATOM 664 C C . MET A 1 84 ? 25.472 10.095 -42.312 1.00 63.28 84 MET A C 1
ATOM 666 O O . MET A 1 84 ? 25.878 9.965 -43.465 1.00 63.28 84 MET A O 1
ATOM 670 N N . THR A 1 85 ? 24.184 10.338 -42.059 1.00 61.91 85 THR A N 1
ATOM 671 C CA . THR A 1 85 ? 23.150 10.461 -43.104 1.00 61.91 85 THR A CA 1
ATOM 672 C C . THR A 1 85 ? 23.100 11.843 -43.770 1.00 61.91 85 THR A C 1
ATOM 674 O O . THR A 1 85 ? 22.380 12.026 -44.754 1.00 61.91 85 THR A O 1
ATOM 677 N N . GLN A 1 86 ? 23.934 12.804 -43.341 1.00 56.47 86 GLN A N 1
ATOM 678 C CA . GLN A 1 86 ? 24.011 14.149 -43.931 1.00 56.47 86 GLN A CA 1
ATOM 679 C C . GLN A 1 86 ? 24.473 14.185 -45.400 1.00 56.47 86 GLN A C 1
ATOM 681 O O . GLN A 1 86 ? 24.314 15.221 -46.048 1.00 56.47 86 GLN A O 1
ATOM 686 N N . GLY A 1 87 ? 24.985 13.079 -45.950 1.00 54.25 87 GLY A N 1
ATOM 687 C CA . GLY A 1 87 ? 25.262 12.933 -47.386 1.00 54.25 87 GLY A CA 1
ATOM 688 C C . GLY A 1 87 ? 24.009 12.809 -48.269 1.00 54.25 87 GLY A C 1
ATOM 689 O O . GLY A 1 87 ? 24.086 13.074 -49.462 1.00 54.25 87 GLY A O 1
ATOM 690 N N . ASN A 1 88 ? 22.844 12.485 -47.691 1.00 54.53 88 ASN A N 1
ATOM 691 C CA . ASN A 1 88 ? 21.563 12.291 -48.392 1.00 54.53 88 ASN A CA 1
ATOM 692 C C . ASN A 1 88 ? 20.498 13.321 -47.961 1.00 54.53 88 ASN A C 1
ATOM 694 O O . ASN A 1 88 ? 19.305 13.033 -47.895 1.00 54.53 88 ASN A O 1
ATOM 698 N N . LYS A 1 89 ? 20.925 14.562 -47.686 1.00 53.66 89 LYS A N 1
ATOM 699 C CA . LYS A 1 89 ? 20.091 15.687 -47.203 1.00 53.66 89 LYS A CA 1
ATOM 700 C C . LYS A 1 89 ? 18.893 16.075 -48.087 1.00 53.66 89 LYS A C 1
ATOM 702 O O . LYS A 1 89 ? 18.089 16.904 -47.673 1.00 53.66 89 LYS A O 1
ATOM 707 N N . LYS A 1 90 ? 18.751 15.530 -49.297 1.00 51.09 90 LYS A N 1
ATOM 708 C CA . LYS A 1 90 ? 17.627 15.831 -50.193 1.00 51.09 90 LYS A CA 1
ATOM 709 C C . LYS A 1 90 ? 16.787 14.574 -50.418 1.00 51.09 90 LYS A C 1
ATOM 711 O O . LYS A 1 90 ? 17.190 13.726 -51.203 1.00 51.09 90 LYS A O 1
ATOM 716 N N . LYS A 1 91 ? 15.592 14.559 -49.807 1.00 49.25 91 LYS A N 1
ATOM 717 C CA . LYS A 1 91 ? 14.463 13.608 -49.958 1.00 49.25 91 LYS A CA 1
ATOM 718 C C . LYS A 1 91 ? 14.345 12.503 -48.903 1.00 49.25 91 LYS A C 1
ATOM 720 O O . LYS A 1 91 ? 14.409 11.335 -49.253 1.00 49.25 91 LYS A O 1
ATOM 725 N N . ASN A 1 92 ? 14.044 12.841 -47.651 1.00 50.94 92 ASN A N 1
ATOM 726 C CA . ASN A 1 92 ? 13.201 11.935 -46.861 1.00 50.94 92 ASN A CA 1
ATOM 727 C C . ASN A 1 92 ? 12.431 12.701 -45.783 1.00 50.94 92 ASN A C 1
ATOM 729 O O . ASN A 1 92 ? 13.031 13.244 -44.859 1.00 50.94 92 ASN A O 1
ATOM 733 N N . GLU A 1 93 ? 11.098 12.703 -45.872 1.00 50.66 93 GLU A N 1
ATOM 734 C CA . GLU A 1 93 ? 10.194 13.139 -44.792 1.00 50.66 93 GLU A CA 1
ATOM 735 C C . GLU A 1 93 ? 10.525 12.448 -43.463 1.00 50.66 93 GLU A C 1
ATOM 737 O O . GLU A 1 93 ? 10.450 13.064 -42.402 1.00 50.66 93 GLU A O 1
ATOM 742 N N . THR A 1 94 ? 11.001 11.202 -43.527 1.00 47.59 94 THR A N 1
ATOM 743 C CA . THR A 1 94 ? 11.455 10.408 -42.381 1.00 47.59 94 THR A CA 1
ATOM 744 C C . THR A 1 94 ? 12.592 11.080 -41.606 1.00 47.59 94 THR A C 1
ATOM 746 O O . THR A 1 94 ? 12.658 10.942 -40.390 1.00 47.59 94 THR A O 1
ATOM 749 N N . TYR A 1 95 ? 13.468 11.845 -42.274 1.00 52.56 95 TYR A N 1
ATOM 750 C CA . TYR A 1 95 ? 14.557 12.580 -41.617 1.00 52.56 95 TYR A CA 1
ATOM 751 C C . TYR A 1 95 ? 14.012 13.739 -40.774 1.00 52.56 95 TYR A C 1
ATOM 753 O O . TYR A 1 95 ? 14.389 13.890 -39.614 1.00 52.56 95 TYR A O 1
ATOM 761 N N . HIS A 1 96 ? 13.071 14.515 -41.320 1.00 54.81 96 HIS A N 1
ATOM 762 C CA . HIS A 1 96 ? 12.427 15.608 -40.588 1.00 54.81 96 HIS A CA 1
ATOM 763 C C . HIS A 1 96 ? 11.505 15.101 -39.472 1.00 54.81 96 HIS A C 1
ATOM 765 O O . HIS A 1 96 ? 11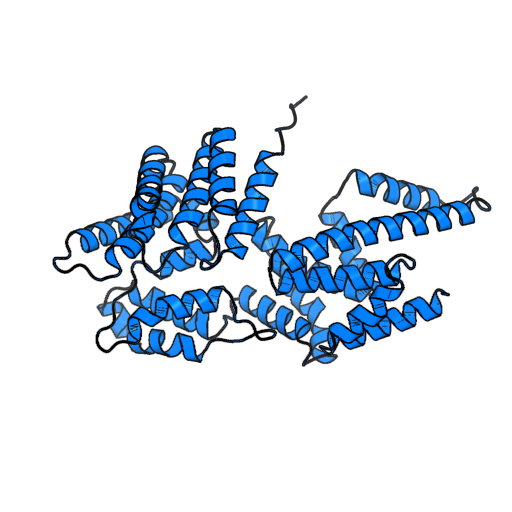.438 15.726 -38.416 1.00 54.81 96 HIS A O 1
ATOM 771 N N . GLN A 1 97 ? 10.849 13.951 -39.656 1.00 52.72 97 GLN A N 1
ATOM 772 C CA . GLN A 1 97 ? 10.072 13.294 -38.602 1.00 52.72 97 GLN A CA 1
ATOM 773 C C . GLN A 1 97 ? 10.959 12.728 -37.487 1.00 52.72 97 GLN A C 1
ATOM 775 O O . GLN A 1 97 ? 10.613 12.859 -36.317 1.00 52.72 97 GLN A O 1
ATOM 780 N N . PHE A 1 98 ? 12.115 12.146 -37.816 1.00 50.53 98 PHE A N 1
ATOM 781 C CA . PHE A 1 98 ? 13.066 11.645 -36.822 1.00 50.53 98 PHE A CA 1
ATOM 782 C C . PHE A 1 98 ? 13.730 12.791 -36.047 1.00 50.53 98 PHE A C 1
ATOM 784 O O . PHE A 1 98 ? 13.755 12.768 -34.821 1.00 50.53 98 PHE A O 1
ATOM 791 N N . GLU A 1 99 ? 14.200 13.838 -36.732 1.00 55.91 99 GLU A N 1
ATOM 792 C CA . GLU A 1 99 ? 14.735 15.049 -36.095 1.00 55.91 99 GLU A CA 1
ATOM 793 C C . GLU A 1 99 ? 13.667 15.755 -35.245 1.00 55.91 99 GLU A C 1
ATOM 795 O O . GLU A 1 99 ? 13.934 16.156 -34.111 1.00 55.91 99 GLU A O 1
ATOM 800 N N . GLY A 1 100 ? 12.445 15.861 -35.773 1.00 58.06 100 GLY A N 1
ATOM 801 C CA . GLY A 1 100 ? 11.280 16.381 -35.069 1.00 58.06 100 GLY A CA 1
ATOM 802 C C . GLY A 1 100 ? 10.964 15.567 -33.820 1.00 58.06 100 GLY A C 1
ATOM 803 O O . GLY A 1 100 ? 10.821 16.158 -32.760 1.00 58.06 100 GLY A O 1
ATOM 804 N N . GLY A 1 101 ? 10.939 14.234 -33.906 1.00 55.44 101 GLY A N 1
ATOM 805 C CA . GLY A 1 101 ? 10.692 13.321 -32.787 1.00 55.44 101 GLY A CA 1
ATOM 806 C C . GLY A 1 101 ? 11.779 13.361 -31.711 1.00 55.44 101 GLY A C 1
ATOM 807 O O . GLY A 1 101 ? 11.462 13.382 -30.526 1.00 55.44 101 GLY A O 1
ATOM 808 N N . VAL A 1 102 ? 13.054 13.464 -32.099 1.00 51.88 102 VAL A N 1
ATOM 809 C CA . VAL A 1 102 ? 14.174 13.629 -31.155 1.00 51.88 102 VAL A CA 1
ATOM 810 C C . VAL A 1 102 ? 14.095 14.983 -30.435 1.00 51.88 102 VAL A C 1
ATOM 812 O O . VAL A 1 102 ? 14.323 15.045 -29.229 1.00 51.88 102 VAL A O 1
ATOM 815 N N . LYS A 1 103 ? 13.720 16.062 -31.137 1.00 46.62 103 LYS A N 1
ATOM 816 C CA . LYS A 1 103 ? 13.530 17.398 -30.540 1.00 46.62 103 LYS A CA 1
ATOM 817 C C . LYS A 1 103 ? 12.240 17.502 -29.707 1.00 46.62 103 LYS A C 1
ATOM 819 O O . LYS A 1 103 ? 12.247 18.146 -28.663 1.00 46.62 103 LYS A O 1
ATOM 824 N N . LEU A 1 104 ? 11.157 16.839 -30.122 1.00 48.28 104 LEU A N 1
ATOM 825 C CA . LEU A 1 104 ? 9.879 16.739 -29.397 1.00 48.28 104 LEU A CA 1
ATOM 826 C C . LEU A 1 104 ? 9.958 15.829 -28.171 1.00 48.28 104 LEU A C 1
ATOM 828 O O . LEU A 1 104 ? 9.216 16.058 -27.218 1.00 48.28 104 LEU A O 1
ATOM 832 N N . GLY A 1 105 ? 10.870 14.851 -28.150 1.00 48.25 105 GLY A N 1
ATOM 833 C CA . GLY A 1 105 ? 11.147 14.000 -26.986 1.00 48.25 105 GLY A CA 1
ATOM 834 C C . GLY A 1 105 ? 11.601 14.774 -25.741 1.00 48.25 105 GLY A C 1
ATOM 835 O O . GLY A 1 105 ? 11.609 14.220 -24.646 1.00 48.25 105 GLY A O 1
ATOM 836 N N . ILE A 1 106 ? 11.924 16.064 -25.892 1.00 45.47 106 ILE A N 1
ATOM 837 C CA . ILE A 1 106 ? 12.224 17.002 -24.802 1.00 45.47 106 ILE A CA 1
ATOM 838 C C . ILE A 1 106 ? 10.962 17.784 -24.359 1.00 45.47 106 ILE A C 1
ATOM 840 O O . ILE A 1 106 ? 10.942 18.333 -23.262 1.00 45.47 106 ILE A O 1
ATOM 844 N N . GLY A 1 107 ? 9.893 17.824 -25.169 1.00 42.34 107 GLY A N 1
ATOM 845 C CA . GLY A 1 107 ? 8.805 18.804 -25.037 1.00 42.34 107 GLY A CA 1
ATOM 846 C C . GLY A 1 107 ? 7.356 18.303 -24.951 1.00 42.34 107 GLY A C 1
ATOM 847 O O . GLY A 1 107 ? 6.511 19.087 -24.533 1.00 42.34 107 GLY A O 1
ATOM 848 N N . ALA A 1 108 ? 7.006 17.059 -25.303 1.00 43.06 108 ALA A N 1
ATOM 849 C CA . ALA A 1 108 ? 5.601 16.626 -25.212 1.00 43.06 108 ALA A CA 1
ATOM 850 C C . ALA A 1 108 ? 5.431 15.104 -25.068 1.00 43.06 108 ALA A C 1
ATOM 852 O O . ALA A 1 108 ? 5.347 14.378 -26.056 1.00 43.06 108 ALA A O 1
ATOM 853 N N . PHE A 1 109 ? 5.304 14.606 -23.836 1.00 54.12 109 PHE A N 1
ATOM 854 C CA . PHE A 1 109 ? 4.827 13.239 -23.606 1.00 54.12 109 PHE A CA 1
ATOM 855 C C . PHE A 1 109 ? 3.296 13.211 -23.660 1.00 54.12 109 PHE A C 1
ATOM 857 O O . PHE A 1 109 ? 2.620 13.524 -22.684 1.00 54.12 109 PHE A O 1
ATOM 864 N N . ASN A 1 110 ? 2.739 12.815 -24.806 1.00 61.59 110 ASN A N 1
ATOM 865 C CA . ASN A 1 110 ? 1.348 12.375 -24.880 1.00 61.59 110 ASN A CA 1
ATOM 866 C C . ASN A 1 110 ? 1.294 10.886 -24.509 1.00 61.59 110 ASN A C 1
ATOM 868 O O . ASN A 1 110 ? 1.787 10.041 -25.258 1.00 61.59 110 ASN A O 1
ATOM 872 N N . LEU A 1 111 ? 0.699 10.571 -23.354 1.00 66.75 111 LEU A N 1
ATOM 873 C CA . LEU A 1 111 ? 0.598 9.208 -22.823 1.00 66.75 111 LEU A CA 1
ATOM 874 C C . LEU A 1 111 ? 0.002 8.222 -23.840 1.00 66.75 111 LEU A C 1
ATOM 876 O O . LEU A 1 111 ? 0.528 7.126 -24.004 1.00 66.75 111 LEU A O 1
ATOM 880 N N . ASN A 1 112 ? -1.039 8.624 -24.574 1.00 67.69 112 ASN A N 1
ATOM 881 C CA . ASN A 1 112 ? -1.694 7.757 -25.556 1.00 67.69 112 ASN A CA 1
ATOM 882 C C . ASN A 1 112 ? -0.771 7.422 -26.734 1.00 67.69 112 ASN A C 1
ATOM 884 O O . ASN A 1 112 ? -0.732 6.277 -27.181 1.00 67.69 112 ASN A O 1
ATOM 888 N N . LEU A 1 113 ? 0.009 8.402 -27.202 1.00 69.88 113 LEU A N 1
ATOM 889 C CA . LEU A 1 113 ? 0.995 8.186 -28.261 1.00 69.88 113 LEU A CA 1
ATOM 890 C C . LEU A 1 113 ? 2.137 7.280 -27.778 1.00 69.88 113 LEU A C 1
ATOM 892 O O . LEU A 1 113 ? 2.547 6.375 -28.500 1.00 69.88 113 LEU A O 1
ATOM 896 N N . GLY A 1 114 ? 2.611 7.482 -26.544 1.00 70.50 114 GLY A N 1
ATOM 897 C CA . GLY A 1 114 ? 3.638 6.633 -25.938 1.00 70.50 114 GLY A CA 1
ATOM 898 C C . GLY A 1 114 ? 3.185 5.178 -25.801 1.00 70.50 114 GLY A C 1
ATOM 899 O O . GLY A 1 114 ? 3.905 4.266 -26.204 1.00 70.50 114 GLY A O 1
ATOM 900 N N . LEU A 1 115 ? 1.964 4.950 -25.310 1.00 76.94 115 LEU A N 1
ATOM 901 C CA . LEU A 1 115 ? 1.385 3.607 -25.207 1.00 76.94 115 LEU A CA 1
ATOM 902 C C . LEU A 1 115 ? 1.197 2.952 -26.580 1.00 76.94 115 LEU A C 1
ATOM 904 O O . LEU A 1 115 ? 1.479 1.766 -26.727 1.00 76.94 115 LEU A O 1
ATOM 908 N N . HIS A 1 116 ? 0.783 3.710 -27.599 1.00 77.81 116 HIS A N 1
ATOM 909 C CA . HIS A 1 116 ? 0.695 3.202 -28.969 1.00 77.81 116 HIS A CA 1
ATOM 910 C C . HIS A 1 116 ? 2.058 2.729 -29.494 1.00 77.81 116 HIS A C 1
ATOM 912 O O . HIS A 1 116 ? 2.181 1.605 -29.971 1.00 77.81 116 HIS A O 1
ATOM 918 N N . GLN A 1 117 ? 3.102 3.549 -29.349 1.00 77.69 117 GLN A N 1
ATOM 919 C CA . GLN A 1 117 ? 4.456 3.197 -29.791 1.00 77.69 117 GLN A CA 1
ATOM 920 C C . GLN A 1 117 ? 5.032 1.991 -29.039 1.00 77.69 117 GLN A C 1
ATOM 922 O O . GLN A 1 117 ? 5.781 1.201 -29.619 1.00 77.69 117 GLN A O 1
ATOM 927 N N . LEU A 1 118 ? 4.689 1.837 -27.756 1.00 82.12 118 LEU A N 1
ATOM 928 C CA . LEU A 1 118 ? 5.050 0.655 -26.978 1.00 82.12 118 LEU A CA 1
ATOM 929 C C . LEU A 1 118 ? 4.338 -0.597 -27.503 1.00 82.12 118 LEU A C 1
ATOM 931 O O . LEU A 1 118 ? 4.993 -1.619 -27.680 1.00 82.12 118 LEU A O 1
ATOM 935 N N . ARG A 1 119 ? 3.038 -0.523 -27.810 1.00 85.50 119 ARG A N 1
ATOM 936 C CA . ARG A 1 119 ? 2.281 -1.648 -28.389 1.00 85.50 119 ARG A CA 1
ATOM 937 C C . ARG A 1 119 ? 2.834 -2.071 -29.746 1.00 85.50 119 ARG A C 1
ATOM 939 O O . ARG A 1 119 ? 3.079 -3.253 -29.962 1.00 85.50 119 ARG A O 1
ATOM 946 N N . GLU A 1 120 ? 3.111 -1.112 -30.629 1.00 82.44 120 GLU A N 1
ATOM 947 C CA . GLU A 1 120 ? 3.767 -1.398 -31.910 1.00 82.44 120 GLU A CA 1
ATOM 948 C C . GLU A 1 120 ? 5.145 -2.025 -31.700 1.00 82.44 120 GLU A C 1
ATOM 950 O O . GLU A 1 120 ? 5.483 -3.019 -32.341 1.00 82.44 120 GLU A O 1
ATOM 955 N N . GLY A 1 121 ? 5.927 -1.491 -30.758 1.00 80.94 121 GLY A N 1
ATOM 956 C CA . GLY A 1 121 ? 7.223 -2.047 -30.391 1.00 80.94 121 GLY A CA 1
ATOM 957 C C . GLY A 1 121 ? 7.133 -3.496 -29.913 1.00 80.94 121 GLY A C 1
ATOM 958 O O . GLY A 1 121 ? 7.976 -4.296 -30.311 1.00 80.94 121 GLY A O 1
ATOM 959 N N . ALA A 1 122 ? 6.108 -3.834 -29.124 1.00 86.00 122 ALA A N 1
ATOM 960 C CA . ALA A 1 122 ? 5.874 -5.157 -28.542 1.00 86.00 122 ALA A CA 1
ATOM 961 C C . ALA A 1 122 ? 5.444 -6.233 -29.557 1.00 86.00 122 ALA A C 1
ATOM 963 O O . ALA A 1 122 ? 5.572 -7.416 -29.266 1.00 86.00 122 ALA A O 1
ATOM 964 N N . SER A 1 123 ? 4.991 -5.850 -30.755 1.00 79.38 123 SER A N 1
ATOM 965 C CA . SER A 1 123 ? 4.469 -6.784 -31.769 1.00 79.38 123 SER A CA 1
ATOM 966 C C . SER A 1 123 ? 5.517 -7.695 -32.437 1.00 79.38 123 SER A C 1
ATOM 968 O O . SER A 1 123 ? 5.160 -8.601 -33.189 1.00 79.38 123 SER A O 1
ATOM 970 N N . GLY A 1 124 ? 6.811 -7.465 -32.194 1.00 75.44 124 GLY A N 1
ATOM 971 C CA . GLY A 1 124 ? 7.907 -8.230 -32.796 1.00 75.44 124 GLY A CA 1
ATOM 972 C C . GLY A 1 124 ? 8.544 -9.275 -31.873 1.00 75.44 124 GLY A C 1
ATOM 973 O O . GLY A 1 124 ? 8.132 -9.494 -30.743 1.00 75.44 124 GLY A O 1
ATOM 974 N N . THR A 1 125 ? 9.637 -9.885 -32.337 1.00 67.69 125 THR A N 1
ATOM 975 C CA . THR A 1 125 ? 10.468 -10.835 -31.560 1.00 67.69 125 THR A CA 1
ATOM 976 C C . THR A 1 125 ? 11.841 -10.266 -31.190 1.00 67.69 125 THR A C 1
ATOM 978 O O . THR A 1 125 ? 12.739 -10.992 -30.764 1.00 67.69 125 THR A O 1
ATOM 981 N N . SER A 1 126 ? 12.030 -8.961 -31.393 1.00 69.69 126 SER A N 1
ATOM 982 C CA . SER A 1 126 ? 13.297 -8.273 -31.142 1.00 69.69 126 SER A CA 1
ATOM 983 C C . SER A 1 126 ? 13.484 -7.931 -29.661 1.00 69.69 126 SER A C 1
ATOM 985 O O . SER A 1 126 ? 12.526 -7.913 -28.890 1.00 69.69 126 SER A O 1
ATOM 987 N N . LEU A 1 127 ? 14.709 -7.560 -29.269 1.00 65.62 127 LEU A N 1
ATOM 988 C CA . LEU A 1 127 ? 14.991 -7.016 -27.933 1.00 65.62 127 LEU A CA 1
ATOM 989 C C . LEU A 1 127 ? 14.048 -5.849 -27.594 1.00 65.62 127 LEU A C 1
ATOM 991 O O . LEU A 1 127 ? 13.507 -5.788 -26.494 1.00 65.62 127 LEU A O 1
ATOM 995 N N . ARG A 1 128 ? 13.783 -4.966 -28.568 1.00 74.50 128 ARG A N 1
ATOM 996 C CA . ARG A 1 128 ? 12.828 -3.858 -28.430 1.00 74.50 128 ARG A CA 1
ATOM 997 C C . ARG A 1 128 ? 11.435 -4.356 -28.050 1.00 74.50 128 ARG A C 1
ATOM 999 O O . ARG A 1 128 ? 10.814 -3.760 -27.180 1.00 74.50 128 ARG A O 1
ATOM 1006 N N . ALA A 1 129 ? 10.967 -5.444 -28.655 1.00 79.31 129 ALA A N 1
ATOM 1007 C CA . ALA A 1 129 ? 9.641 -5.974 -28.368 1.00 79.31 129 ALA A CA 1
ATOM 1008 C C . ALA A 1 129 ? 9.497 -6.456 -26.929 1.00 79.31 129 ALA A C 1
ATOM 1010 O O . ALA A 1 129 ? 8.496 -6.172 -26.273 1.00 79.31 129 ALA A O 1
ATOM 1011 N N . ILE A 1 130 ? 10.537 -7.091 -26.403 1.00 76.81 130 ILE A N 1
ATOM 1012 C CA . ILE A 1 130 ? 10.529 -7.621 -25.042 1.00 76.81 130 ILE A CA 1
ATOM 1013 C C . ILE A 1 130 ? 10.563 -6.472 -24.024 1.00 76.81 130 ILE A C 1
ATOM 1015 O O . ILE A 1 130 ? 9.783 -6.450 -23.073 1.00 76.81 130 ILE A O 1
ATOM 1019 N N . LEU A 1 131 ? 11.385 -5.450 -24.273 1.00 76.62 131 LEU A N 1
ATOM 1020 C CA . LEU A 1 131 ? 11.442 -4.244 -23.441 1.00 76.62 131 LEU A CA 1
ATOM 1021 C C . LEU A 1 131 ? 10.115 -3.468 -23.454 1.00 76.62 131 LEU A C 1
ATOM 1023 O O . LEU A 1 131 ? 9.640 -3.032 -22.403 1.00 76.62 131 LEU A O 1
ATOM 1027 N N . CYS A 1 132 ? 9.493 -3.327 -24.627 1.00 82.94 132 CYS A N 1
ATOM 1028 C CA . CYS A 1 132 ? 8.180 -2.705 -24.767 1.00 82.94 132 CYS A CA 1
ATOM 1029 C C . CYS A 1 132 ? 7.091 -3.501 -24.036 1.00 82.94 132 CYS A C 1
ATOM 1031 O O . CYS A 1 132 ? 6.300 -2.898 -23.313 1.00 82.94 132 CYS A O 1
ATOM 1033 N N . THR A 1 133 ? 7.100 -4.834 -24.150 1.00 87.31 133 THR A N 1
ATOM 1034 C CA . THR A 1 133 ? 6.177 -5.730 -23.432 1.00 87.31 133 THR A CA 1
ATOM 1035 C C . THR A 1 133 ? 6.283 -5.512 -21.925 1.00 87.31 133 THR A C 1
ATOM 1037 O O . THR A 1 133 ? 5.287 -5.220 -21.271 1.00 87.31 133 THR A O 1
ATOM 1040 N N . PHE A 1 134 ? 7.490 -5.578 -21.358 1.00 85.06 134 PHE A N 1
ATOM 1041 C CA . PHE A 1 134 ? 7.660 -5.404 -19.916 1.00 85.06 134 PHE A CA 1
ATOM 1042 C C . PHE A 1 134 ? 7.349 -3.986 -19.440 1.00 85.06 134 PHE A C 1
ATOM 1044 O O . PHE A 1 134 ? 6.816 -3.813 -18.349 1.00 85.06 134 PHE A O 1
ATOM 1051 N N . THR A 1 135 ? 7.606 -2.967 -20.258 1.00 84.12 135 THR A N 1
ATOM 1052 C CA . THR A 1 135 ? 7.220 -1.588 -19.932 1.00 84.12 135 THR A CA 1
ATOM 1053 C C . THR A 1 135 ? 5.698 -1.435 -19.892 1.00 84.12 135 THR A C 1
ATOM 1055 O O . THR A 1 135 ? 5.171 -0.800 -18.978 1.00 84.12 135 THR A O 1
ATOM 1058 N N . LEU A 1 136 ? 4.976 -2.062 -20.827 1.00 86.31 136 LEU A N 1
ATOM 1059 C CA . LEU A 1 136 ? 3.513 -2.133 -20.795 1.00 86.31 136 LEU A CA 1
ATOM 1060 C C . LEU A 1 136 ? 3.017 -2.911 -19.571 1.00 86.31 136 LEU A C 1
ATOM 1062 O O . LEU A 1 136 ? 2.106 -2.445 -18.891 1.00 86.31 136 LEU A O 1
ATOM 1066 N N . LEU A 1 137 ? 3.651 -4.034 -19.220 1.00 86.88 137 LEU A N 1
ATOM 1067 C CA . LEU A 1 137 ? 3.318 -4.788 -18.008 1.00 86.88 137 LEU A CA 1
ATOM 1068 C C . LEU A 1 137 ? 3.486 -3.933 -16.746 1.00 86.88 137 LEU A C 1
ATOM 1070 O O . LEU A 1 137 ? 2.566 -3.879 -15.933 1.00 86.88 137 LEU A O 1
ATOM 1074 N N . VAL A 1 138 ? 4.589 -3.190 -16.594 1.00 81.25 138 VAL A N 1
ATOM 1075 C CA . VAL A 1 138 ? 4.769 -2.227 -15.487 1.00 81.25 138 VAL A CA 1
ATOM 1076 C C . VAL A 1 138 ? 3.682 -1.150 -15.512 1.00 81.25 138 VAL A C 1
ATOM 1078 O O . VAL A 1 138 ? 3.124 -0.799 -14.470 1.00 81.25 138 VAL A O 1
ATOM 1081 N N . TYR A 1 139 ? 3.348 -0.630 -16.693 1.00 81.19 139 TYR A N 1
ATOM 1082 C CA . TYR A 1 139 ? 2.320 0.394 -16.830 1.00 81.19 139 TYR A CA 1
ATOM 1083 C C . TYR A 1 139 ? 0.946 -0.100 -16.349 1.00 81.19 139 TYR A C 1
ATOM 1085 O O . TYR A 1 139 ? 0.315 0.531 -15.493 1.00 81.19 139 TYR A O 1
ATOM 1093 N N . HIS A 1 140 ? 0.508 -1.256 -16.849 1.00 81.12 140 HIS A N 1
ATOM 1094 C CA . HIS A 1 140 ? -0.790 -1.837 -16.521 1.00 81.12 140 HIS A CA 1
ATOM 1095 C C . HIS A 1 140 ? -0.849 -2.363 -15.084 1.00 81.12 140 HIS A C 1
ATOM 1097 O O . HIS A 1 140 ? -1.874 -2.202 -14.435 1.00 81.12 140 HIS A O 1
ATOM 1103 N N . THR A 1 141 ? 0.240 -2.919 -14.546 1.00 74.00 141 THR A N 1
ATOM 1104 C CA . THR A 1 141 ? 0.221 -3.567 -13.223 1.00 74.00 141 THR A CA 1
ATOM 1105 C C . THR A 1 141 ? 0.661 -2.677 -12.053 1.00 74.00 141 THR A C 1
ATOM 1107 O O . THR A 1 141 ? 0.396 -3.008 -10.888 1.00 74.00 141 THR A O 1
ATOM 1110 N N . TYR A 1 142 ? 1.301 -1.535 -12.324 1.00 71.25 142 TYR A N 1
ATOM 1111 C CA . TYR A 1 142 ? 1.797 -0.618 -11.293 1.00 71.25 142 TYR A CA 1
ATOM 1112 C C . TYR A 1 142 ? 1.461 0.845 -11.556 1.00 71.25 142 TYR A C 1
ATOM 1114 O O . TYR A 1 142 ? 0.815 1.470 -10.716 1.00 71.25 142 TYR A O 1
ATOM 1122 N N . VAL A 1 143 ? 1.897 1.409 -12.685 1.00 71.12 143 VAL A N 1
ATOM 1123 C CA . VAL A 1 143 ? 1.846 2.868 -12.910 1.00 71.12 143 VAL A CA 1
ATOM 1124 C C . VAL A 1 143 ? 0.409 3.383 -12.906 1.00 71.12 143 VAL A C 1
ATOM 1126 O O . VAL A 1 143 ? 0.115 4.356 -12.214 1.00 71.12 143 VAL A O 1
ATOM 1129 N N . SER A 1 144 ? -0.492 2.702 -13.616 1.00 67.69 144 SER A N 1
ATOM 1130 C CA . SER A 1 144 ? -1.913 3.065 -13.687 1.00 67.69 144 SER A CA 1
ATOM 1131 C C . SER A 1 144 ? -2.578 3.119 -12.304 1.00 67.69 144 SER A C 1
ATOM 1133 O O . SER A 1 144 ? -3.277 4.081 -11.981 1.00 67.69 144 SER A O 1
ATOM 1135 N N . LEU A 1 145 ? -2.278 2.131 -11.457 1.00 62.47 145 LEU A N 1
ATOM 1136 C CA . LEU A 1 145 ? -2.846 1.957 -10.119 1.00 62.47 145 LEU A CA 1
ATOM 1137 C C . LEU A 1 145 ? -2.250 2.913 -9.085 1.00 62.47 145 LEU A C 1
ATOM 1139 O O . LEU A 1 145 ? -2.974 3.438 -8.242 1.00 62.47 145 LEU A O 1
ATOM 1143 N N . ILE A 1 146 ? -0.932 3.134 -9.123 1.00 60.66 146 ILE A N 1
ATOM 1144 C CA . ILE A 1 146 ? -0.243 4.028 -8.181 1.00 60.66 146 ILE A CA 1
ATOM 1145 C C . ILE A 1 146 ? -0.594 5.488 -8.475 1.00 60.66 146 ILE A C 1
ATOM 1147 O O . ILE A 1 146 ? -0.808 6.259 -7.541 1.00 60.66 146 ILE A O 1
ATOM 1151 N N . LEU A 1 147 ? -0.657 5.869 -9.755 1.00 56.47 147 LEU A N 1
ATOM 1152 C CA . LEU A 1 147 ? -0.927 7.249 -10.162 1.00 56.47 147 LEU A CA 1
ATOM 1153 C C . LEU A 1 147 ? -2.426 7.572 -10.257 1.00 56.47 147 LEU A C 1
ATOM 1155 O O . LEU A 1 147 ? -2.780 8.740 -10.391 1.00 56.47 147 LEU A O 1
ATOM 1159 N N . GLY A 1 148 ? -3.309 6.568 -10.180 1.00 54.00 148 GLY A N 1
ATOM 1160 C CA . GLY A 1 148 ? -4.762 6.760 -10.239 1.00 54.00 148 GLY A CA 1
ATOM 1161 C C . GLY A 1 148 ? -5.259 7.308 -11.581 1.00 54.00 148 GLY A C 1
ATOM 1162 O O . GLY A 1 148 ? -6.297 7.965 -11.622 1.00 54.00 148 GLY A O 1
ATOM 1163 N N . ILE A 1 149 ? -4.509 7.069 -12.663 1.00 60.88 149 ILE A N 1
ATOM 1164 C CA . ILE A 1 149 ? -4.742 7.646 -14.000 1.00 60.88 149 ILE A CA 1
ATOM 1165 C C . ILE A 1 149 ? -5.781 6.885 -14.844 1.00 60.88 149 ILE A C 1
ATOM 1167 O O . ILE A 1 149 ? -6.074 7.312 -15.957 1.00 60.88 149 ILE A O 1
ATOM 1171 N N . GLY A 1 150 ? -6.359 5.788 -14.344 1.00 53.06 150 GLY A N 1
ATOM 1172 C CA . GLY A 1 150 ? -7.417 5.042 -15.037 1.00 53.06 150 GLY A CA 1
ATOM 1173 C C . GLY A 1 150 ? -7.522 3.577 -14.611 1.00 53.06 150 GLY A C 1
ATOM 1174 O O . GLY A 1 150 ? -6.805 3.133 -13.713 1.00 53.06 150 GLY A O 1
ATOM 1175 N N . GLU A 1 151 ? -8.417 2.829 -15.263 1.00 54.12 151 GLU A N 1
ATOM 1176 C CA . GLU A 1 151 ? -8.556 1.379 -15.083 1.00 54.12 151 GLU A CA 1
ATOM 1177 C C . GLU A 1 151 ? -7.349 0.647 -15.688 1.00 54.12 151 GLU A C 1
ATOM 1179 O O . GLU A 1 151 ? -6.953 0.883 -16.833 1.00 54.12 151 GLU A O 1
ATOM 1184 N N . ALA A 1 152 ? -6.731 -0.239 -14.908 1.00 64.38 152 ALA A N 1
ATOM 1185 C CA . ALA A 1 152 ? -5.671 -1.108 -15.398 1.00 64.38 152 ALA A CA 1
ATOM 1186 C C . ALA A 1 152 ? -6.242 -2.074 -16.452 1.00 64.38 152 ALA A C 1
ATOM 1188 O O . ALA A 1 152 ? -7.128 -2.868 -16.145 1.00 64.38 152 ALA A O 1
ATOM 1189 N N . ASN A 1 153 ? -5.725 -2.037 -17.686 1.00 79.75 153 ASN A N 1
ATOM 1190 C CA . ASN A 1 153 ? -6.090 -3.006 -18.726 1.00 79.75 153 ASN A CA 1
ATOM 1191 C C . ASN A 1 153 ? -5.422 -4.369 -18.458 1.00 79.75 153 ASN A C 1
ATOM 1193 O O . ASN A 1 153 ? -4.373 -4.687 -19.016 1.00 79.75 153 ASN A O 1
ATOM 1197 N N . LEU A 1 154 ? -6.009 -5.155 -17.553 1.00 77.44 154 LEU A N 1
ATOM 1198 C CA . LEU A 1 154 ? -5.460 -6.449 -17.129 1.00 77.44 154 LEU A CA 1
ATOM 1199 C C . LEU A 1 154 ? -5.503 -7.501 -18.241 1.00 77.44 154 LEU A C 1
ATOM 1201 O O . LEU A 1 154 ? -4.611 -8.337 -18.309 1.00 77.44 154 LEU A O 1
ATOM 1205 N N . GLN A 1 155 ? -6.490 -7.423 -19.136 1.00 83.94 155 GLN A N 1
ATOM 1206 C CA . GLN A 1 155 ? -6.602 -8.331 -20.277 1.00 83.94 155 GLN A CA 1
ATOM 1207 C C . GLN A 1 155 ? -5.420 -8.164 -21.239 1.00 83.94 155 GLN A C 1
ATOM 1209 O O . GLN A 1 155 ? -4.845 -9.140 -21.711 1.00 83.94 155 GLN A O 1
ATOM 1214 N N . GLU A 1 156 ? -5.017 -6.921 -21.502 1.00 87.75 156 GLU A N 1
ATOM 1215 C CA . GLU A 1 156 ? -3.821 -6.641 -22.297 1.00 87.75 156 GLU A CA 1
ATOM 1216 C C . GLU A 1 156 ? -2.549 -7.137 -21.599 1.00 87.75 156 GLU A C 1
ATOM 1218 O O . GLU A 1 156 ? -1.683 -7.713 -22.253 1.00 87.75 156 GLU A O 1
ATOM 1223 N N . ALA A 1 157 ? -2.449 -6.975 -20.276 1.00 87.44 157 ALA A N 1
ATOM 1224 C CA . ALA A 1 157 ? -1.311 -7.478 -19.511 1.00 87.44 157 ALA A CA 1
ATOM 1225 C C . ALA A 1 157 ? -1.167 -9.010 -19.614 1.00 87.44 157 ALA A C 1
ATOM 1227 O O . ALA A 1 157 ? -0.055 -9.504 -19.774 1.00 87.44 157 ALA A O 1
ATOM 1228 N N . GLU A 1 158 ? -2.269 -9.760 -19.587 1.00 85.12 158 GLU A N 1
ATOM 1229 C CA . GLU A 1 158 ? -2.235 -11.218 -19.766 1.00 85.12 158 GLU A CA 1
ATOM 1230 C C . GLU A 1 158 ? -1.766 -11.637 -21.148 1.00 85.12 158 GLU A C 1
ATOM 1232 O O . GLU A 1 158 ? -0.861 -12.459 -21.262 1.00 85.12 158 GLU A O 1
ATOM 1237 N N . ILE A 1 159 ? -2.350 -11.043 -22.192 1.00 90.69 159 ILE A N 1
ATOM 1238 C CA . ILE A 1 159 ? -2.000 -11.351 -23.583 1.00 90.69 159 ILE A CA 1
ATOM 1239 C C . ILE A 1 159 ? -0.512 -11.076 -23.825 1.00 90.69 159 ILE A C 1
ATOM 1241 O O . ILE A 1 159 ? 0.169 -11.839 -24.508 1.00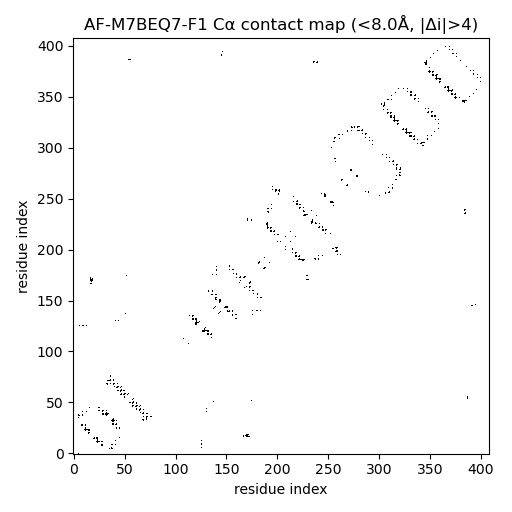 90.69 159 ILE A O 1
ATOM 1245 N N . LEU A 1 160 ? 0.014 -9.996 -23.240 1.00 92.12 160 LEU A N 1
ATOM 1246 C CA . LEU A 1 160 ? 1.434 -9.660 -23.313 1.00 92.12 160 LEU A CA 1
ATOM 1247 C C . LEU A 1 160 ? 2.322 -10.674 -22.578 1.00 92.12 160 LEU A C 1
ATOM 1249 O O . LEU A 1 160 ? 3.449 -10.911 -23.013 1.00 92.12 160 LEU A O 1
ATOM 1253 N N . LEU A 1 161 ? 1.850 -11.259 -21.473 1.00 91.00 161 LEU A N 1
ATOM 1254 C CA . LEU A 1 161 ? 2.631 -12.178 -20.645 1.00 91.00 161 LEU A CA 1
ATOM 1255 C C . LEU A 1 161 ? 2.584 -13.635 -21.137 1.00 91.00 161 LEU A C 1
ATOM 1257 O O . LEU A 1 161 ? 3.579 -14.350 -21.006 1.00 91.00 161 LEU A O 1
ATOM 1261 N N . GLU A 1 162 ? 1.471 -14.072 -21.728 1.00 90.88 162 GLU A N 1
ATOM 1262 C CA . GLU A 1 162 ? 1.201 -15.466 -22.111 1.00 90.88 162 GLU A CA 1
ATOM 1263 C C . GLU A 1 162 ? 2.330 -16.137 -22.929 1.00 90.88 162 GLU A C 1
ATOM 1265 O O . GLU A 1 162 ? 2.760 -17.236 -22.557 1.00 90.88 162 GLU A O 1
ATOM 1270 N N . PRO A 1 163 ? 2.923 -15.502 -23.964 1.00 90.12 163 PRO A N 1
ATOM 1271 C CA . PRO A 1 163 ? 4.024 -16.112 -24.716 1.00 90.12 163 PRO A CA 1
ATOM 1272 C C . PRO A 1 163 ? 5.265 -16.379 -23.853 1.00 90.12 163 PRO A C 1
ATOM 1274 O O . PRO A 1 163 ? 6.024 -17.320 -24.101 1.00 90.12 163 PRO A O 1
ATOM 1277 N N . TYR A 1 164 ? 5.489 -15.552 -22.830 1.00 88.69 164 TYR A N 1
ATOM 1278 C CA . TYR A 1 164 ? 6.626 -15.682 -21.927 1.00 88.69 164 TYR A CA 1
ATOM 1279 C C . TYR A 1 164 ? 6.367 -16.702 -20.821 1.00 88.69 164 TYR A C 1
ATOM 1281 O O . TYR A 1 164 ? 7.311 -17.380 -20.428 1.00 88.69 164 TYR A O 1
ATOM 1289 N N . LEU A 1 165 ? 5.117 -16.877 -20.379 1.00 82.50 165 LEU A N 1
ATOM 1290 C CA . LEU A 1 165 ? 4.718 -17.986 -19.503 1.00 82.50 165 LEU A CA 1
ATOM 1291 C C . LEU A 1 165 ? 4.981 -19.341 -20.163 1.00 82.50 165 LEU A C 1
ATOM 1293 O O . LEU A 1 165 ? 5.539 -20.236 -19.534 1.00 82.50 165 LEU A O 1
ATOM 1297 N N . GLN A 1 166 ? 4.665 -19.473 -21.453 1.00 86.94 166 GLN A N 1
ATOM 1298 C CA . GLN A 1 166 ? 4.937 -20.702 -22.203 1.00 86.94 166 GLN A CA 1
ATOM 1299 C C . GLN A 1 166 ? 6.440 -20.942 -22.403 1.00 86.94 166 GLN A C 1
ATOM 1301 O O . GLN A 1 166 ? 6.916 -22.071 -22.288 1.00 86.94 166 GLN A O 1
ATOM 1306 N N . LYS A 1 167 ? 7.204 -19.886 -22.708 1.00 86.50 167 LYS A N 1
ATOM 1307 C CA . LYS A 1 167 ? 8.630 -19.997 -23.052 1.00 86.50 167 LYS A CA 1
ATOM 1308 C C . LYS A 1 167 ? 9.560 -20.052 -21.835 1.00 86.50 167 LYS A C 1
ATOM 1310 O O . LYS A 1 167 ? 10.618 -20.673 -21.910 1.00 86.50 167 LYS A O 1
ATOM 1315 N N . PHE A 1 168 ? 9.180 -19.413 -20.731 1.00 79.19 168 PHE A N 1
ATOM 1316 C CA . PHE A 1 168 ? 9.966 -19.293 -19.501 1.00 79.19 168 PHE A CA 1
ATOM 1317 C C . PHE A 1 168 ? 9.081 -19.522 -18.259 1.00 79.19 168 PHE A C 1
ATOM 1319 O O . PHE A 1 168 ? 8.967 -18.635 -17.411 1.00 79.19 168 PHE A O 1
ATOM 1326 N N . PRO A 1 169 ? 8.479 -20.718 -18.101 1.00 67.56 169 PRO A N 1
ATOM 1327 C CA . PRO A 1 169 ? 7.496 -20.989 -17.043 1.00 67.56 169 PRO A CA 1
ATOM 1328 C C . PRO A 1 169 ? 8.062 -20.854 -15.622 1.00 67.56 169 PRO A C 1
ATOM 1330 O O . PRO A 1 169 ? 7.322 -20.611 -14.679 1.00 67.56 169 PRO A O 1
ATOM 1333 N N . ASN A 1 170 ? 9.383 -20.982 -15.462 1.00 64.38 170 ASN A N 1
ATOM 1334 C CA . ASN A 1 170 ? 10.074 -20.840 -14.177 1.00 64.38 170 ASN A CA 1
ATOM 1335 C C . ASN A 1 170 ? 10.816 -19.497 -14.038 1.00 64.38 170 ASN A C 1
ATOM 1337 O O . ASN A 1 170 ? 11.586 -19.305 -13.093 1.00 64.38 170 ASN A O 1
ATOM 1341 N N . GLY A 1 171 ? 10.640 -18.576 -14.989 1.00 68.06 171 GLY A N 1
ATOM 1342 C CA . GLY A 1 171 ? 11.247 -17.252 -14.940 1.00 68.06 171 GLY A CA 1
ATOM 1343 C C . GLY A 1 171 ? 10.622 -16.432 -13.816 1.00 68.06 171 GLY A C 1
ATOM 1344 O O . GLY A 1 171 ? 9.428 -16.165 -13.822 1.00 68.06 171 GLY A O 1
ATOM 1345 N N . SER A 1 172 ? 11.419 -16.004 -12.844 1.00 68.25 172 SER A N 1
ATOM 1346 C CA . SER A 1 172 ? 10.957 -15.278 -11.656 1.00 68.25 172 SER A CA 1
ATOM 1347 C C . SER A 1 172 ? 10.267 -13.964 -12.000 1.00 68.25 172 SER A C 1
ATOM 1349 O O . SER A 1 172 ? 9.273 -13.633 -11.365 1.00 68.25 172 SER A O 1
ATOM 1351 N N . ILE A 1 173 ? 10.728 -13.252 -13.033 1.00 71.38 173 ILE A N 1
ATOM 1352 C CA . ILE A 1 173 ? 10.043 -12.053 -13.526 1.00 71.38 173 ILE A CA 1
ATOM 1353 C C . ILE A 1 173 ? 8.702 -12.378 -14.200 1.00 71.38 173 ILE A C 1
ATOM 1355 O O . ILE A 1 173 ? 7.756 -11.605 -14.089 1.00 71.38 173 ILE A O 1
ATOM 1359 N N . ILE A 1 174 ? 8.598 -13.533 -14.860 1.00 77.62 174 ILE A N 1
ATOM 1360 C CA . ILE A 1 174 ? 7.362 -13.980 -15.507 1.00 77.62 174 ILE A CA 1
ATOM 1361 C C . ILE A 1 174 ? 6.337 -14.366 -14.443 1.00 77.62 174 ILE A C 1
ATOM 1363 O O . ILE A 1 174 ? 5.239 -13.822 -14.433 1.00 77.62 174 ILE A O 1
ATOM 1367 N N . LEU A 1 175 ? 6.743 -15.202 -13.485 1.00 64.81 175 LEU A N 1
ATOM 1368 C CA . LEU A 1 175 ? 5.931 -15.581 -12.328 1.00 64.81 175 LEU A CA 1
ATOM 1369 C C . LEU A 1 175 ? 5.532 -14.369 -11.477 1.00 64.81 175 LEU A C 1
ATOM 1371 O O . LEU A 1 175 ? 4.436 -14.331 -10.929 1.00 64.81 175 LEU A O 1
ATOM 1375 N N . PHE A 1 176 ? 6.401 -13.362 -11.375 1.00 72.38 176 PHE A N 1
ATOM 1376 C CA . PHE A 1 176 ? 6.079 -12.109 -10.703 1.00 72.38 176 PHE A CA 1
ATOM 1377 C C . PHE A 1 176 ? 4.938 -11.361 -11.400 1.00 72.38 176 PHE A C 1
ATOM 1379 O O . PHE A 1 176 ? 3.996 -10.948 -10.726 1.00 72.38 176 PHE A O 1
ATOM 1386 N N . TYR A 1 177 ? 4.996 -11.181 -12.725 1.00 75.31 177 TYR A N 1
ATOM 1387 C CA . TYR A 1 177 ? 3.916 -10.505 -13.451 1.00 75.31 177 TYR A CA 1
ATOM 1388 C C . TYR A 1 177 ? 2.630 -11.329 -13.480 1.00 75.31 177 TYR A C 1
ATOM 1390 O O . TYR A 1 177 ? 1.561 -10.739 -13.383 1.00 75.31 177 TYR A O 1
ATOM 1398 N N . ASP A 1 178 ? 2.732 -12.655 -13.543 1.00 75.62 178 ASP A N 1
ATOM 1399 C CA . ASP A 1 178 ? 1.593 -13.575 -13.494 1.00 75.62 178 ASP A CA 1
ATOM 1400 C C . ASP A 1 178 ? 0.849 -13.442 -12.160 1.00 75.62 178 ASP A C 1
ATOM 1402 O O . ASP A 1 178 ? -0.306 -13.018 -12.124 1.00 75.62 178 ASP A O 1
ATOM 1406 N N . ALA A 1 179 ? 1.571 -13.611 -11.046 1.00 62.81 179 ALA A N 1
ATOM 1407 C CA . ALA A 1 179 ? 1.039 -13.395 -9.703 1.00 62.81 179 ALA A CA 1
ATOM 1408 C C . ALA A 1 179 ? 0.485 -11.974 -9.528 1.00 62.81 179 ALA A C 1
ATOM 1410 O O . ALA A 1 179 ? -0.544 -11.763 -8.888 1.00 62.81 179 ALA A O 1
ATOM 1411 N N . ARG A 1 180 ? 1.146 -10.967 -10.112 1.00 72.31 180 ARG A N 1
ATOM 1412 C CA . ARG A 1 180 ? 0.697 -9.578 -10.027 1.00 72.31 180 ARG A CA 1
ATOM 1413 C C . ARG A 1 180 ? -0.615 -9.349 -10.769 1.00 72.31 180 ARG A C 1
ATOM 1415 O O . ARG A 1 180 ? -1.481 -8.658 -10.233 1.00 72.31 180 ARG A O 1
ATOM 1422 N N . ILE A 1 181 ? -0.750 -9.872 -11.983 1.00 74.75 181 ILE A N 1
ATOM 1423 C CA . ILE A 1 181 ? -1.984 -9.797 -12.766 1.00 74.75 181 ILE A CA 1
ATOM 1424 C C . ILE A 1 181 ? -3.104 -10.518 -12.017 1.00 74.75 181 ILE A C 1
ATOM 1426 O O . ILE A 1 181 ? -4.182 -9.946 -11.868 1.00 74.75 181 ILE A O 1
ATOM 1430 N N . ASP A 1 182 ? -2.823 -11.694 -11.458 1.00 66.44 182 ASP A N 1
ATOM 1431 C CA . ASP A 1 182 ? -3.764 -12.442 -10.629 1.00 66.44 182 ASP A CA 1
ATOM 1432 C C . ASP A 1 182 ? -4.261 -11.620 -9.433 1.00 66.44 182 ASP A C 1
ATOM 1434 O O . ASP A 1 182 ? -5.469 -11.429 -9.273 1.00 66.44 182 ASP A O 1
ATOM 1438 N N . ILE A 1 183 ? -3.362 -11.010 -8.654 1.00 61.44 183 ILE A N 1
ATOM 1439 C CA . ILE A 1 183 ? -3.742 -10.122 -7.540 1.00 61.44 183 ILE A CA 1
ATOM 1440 C C . ILE A 1 183 ? -4.677 -9.005 -8.013 1.00 61.44 183 ILE A C 1
ATOM 1442 O O . ILE A 1 183 ? -5.641 -8.664 -7.326 1.00 61.44 183 ILE A O 1
ATOM 1446 N N . LEU A 1 184 ? -4.393 -8.411 -9.175 1.00 63.47 184 LEU A N 1
ATOM 1447 C CA . LEU A 1 184 ? -5.185 -7.309 -9.723 1.00 63.47 184 LEU A CA 1
ATOM 1448 C C . LEU A 1 184 ? -6.541 -7.755 -10.264 1.00 63.47 184 LEU A C 1
ATOM 1450 O O . LEU A 1 184 ? -7.488 -6.973 -10.229 1.00 63.47 184 LEU A O 1
ATOM 1454 N N . LYS A 1 185 ? -6.653 -9.009 -10.696 1.00 66.56 185 LYS A N 1
ATOM 1455 C CA . LYS A 1 185 ? -7.922 -9.653 -11.041 1.00 66.56 185 LYS A CA 1
ATOM 1456 C C . LYS A 1 185 ? -8.767 -10.024 -9.824 1.00 66.56 185 LYS A C 1
ATOM 1458 O O . LYS A 1 185 ? -9.905 -10.453 -9.989 1.00 66.56 185 LYS A O 1
ATOM 1463 N N . GLY A 1 186 ? -8.233 -9.854 -8.615 1.00 53.31 186 GLY A N 1
ATOM 1464 C CA . GLY A 1 186 ? -8.862 -10.332 -7.387 1.00 53.31 186 GLY A CA 1
ATOM 1465 C C . GLY A 1 186 ? -8.581 -11.809 -7.099 1.00 53.31 186 GLY A C 1
ATOM 1466 O O . GLY A 1 186 ? -9.187 -12.373 -6.191 1.00 53.31 186 GLY A O 1
ATOM 1467 N N . ASN A 1 187 ? -7.641 -12.432 -7.816 1.00 56.50 187 ASN A N 1
ATOM 1468 C CA . ASN A 1 187 ? -7.080 -13.734 -7.464 1.00 56.50 187 ASN A CA 1
ATOM 1469 C C . ASN A 1 187 ? -6.006 -13.500 -6.393 1.00 56.50 187 ASN A C 1
ATOM 1471 O O . ASN A 1 187 ? -4.824 -13.305 -6.666 1.00 56.50 187 ASN A O 1
ATOM 1475 N N . PHE A 1 188 ? -6.451 -13.408 -5.144 1.00 56.59 188 PHE A N 1
ATOM 1476 C CA . PHE A 1 188 ? -5.597 -13.045 -4.019 1.00 56.59 188 PHE A CA 1
ATOM 1477 C C . PHE A 1 188 ? -4.545 -14.116 -3.697 1.00 56.59 188 PHE A C 1
ATOM 1479 O O . PHE A 1 188 ? -4.824 -15.317 -3.687 1.00 56.59 188 PHE A O 1
ATOM 1486 N N . GLU A 1 189 ? -3.360 -13.659 -3.288 1.00 63.75 189 GLU A N 1
ATOM 1487 C CA . GLU A 1 189 ? -2.401 -14.473 -2.540 1.00 63.75 189 GLU A CA 1
ATOM 1488 C C . GLU A 1 189 ? -3.103 -15.096 -1.324 1.00 63.75 189 GLU A C 1
ATOM 1490 O O . GLU A 1 189 ? -3.801 -14.406 -0.571 1.00 63.75 189 GLU A O 1
ATOM 1495 N N . LYS A 1 190 ? -2.920 -16.404 -1.109 1.00 74.06 190 LYS A N 1
ATOM 1496 C CA . LYS A 1 190 ? -3.659 -17.164 -0.084 1.00 74.06 190 LYS A CA 1
ATOM 1497 C C . LYS A 1 190 ? -3.571 -16.523 1.308 1.00 74.06 190 LYS A C 1
ATOM 1499 O O . LYS A 1 190 ? -4.568 -16.511 2.027 1.00 74.06 190 LYS A O 1
ATOM 1504 N N . ALA A 1 191 ? -2.420 -15.953 1.678 1.00 75.00 191 ALA A N 1
ATOM 1505 C CA . ALA A 1 191 ? -2.237 -15.283 2.966 1.00 75.00 191 ALA A CA 1
ATOM 1506 C C . ALA A 1 191 ? -3.095 -14.015 3.103 1.00 75.00 191 ALA A C 1
ATOM 1508 O O . ALA A 1 191 ? -3.739 -13.814 4.134 1.00 75.00 191 ALA A O 1
ATOM 1509 N N . ILE A 1 192 ? -3.136 -13.176 2.063 1.00 82.75 192 ILE A N 1
ATOM 1510 C CA . ILE A 1 192 ? -3.948 -11.953 2.047 1.00 82.75 192 ILE A CA 1
ATOM 1511 C C . ILE A 1 192 ? -5.431 -12.287 2.036 1.00 82.75 192 ILE A C 1
ATOM 1513 O O . ILE A 1 192 ? -6.177 -11.683 2.802 1.00 82.75 192 ILE A O 1
ATOM 1517 N N . TYR A 1 193 ? -5.845 -13.269 1.235 1.00 83.81 193 TYR A N 1
ATOM 1518 C CA . TYR A 1 193 ? -7.232 -13.718 1.195 1.00 83.81 193 TYR A CA 1
ATOM 1519 C C . TYR A 1 193 ? -7.723 -14.162 2.575 1.00 83.81 193 TYR A C 1
ATOM 1521 O O . TYR A 1 193 ? -8.741 -13.680 3.068 1.00 83.81 193 TYR A O 1
ATOM 1529 N N . VAL A 1 194 ? -6.971 -15.055 3.227 1.00 81.62 194 VAL A N 1
ATOM 1530 C CA . VAL A 1 194 ? -7.335 -15.581 4.548 1.00 81.62 194 VAL A CA 1
ATOM 1531 C C . VAL A 1 194 ? -7.333 -14.472 5.597 1.00 81.62 194 VAL A C 1
ATOM 1533 O O . VAL A 1 194 ? -8.257 -14.406 6.407 1.00 81.62 194 VAL A O 1
ATOM 1536 N N . PHE A 1 195 ? -6.364 -13.552 5.550 1.00 87.38 195 PHE A N 1
ATOM 1537 C CA . PHE A 1 195 ? -6.348 -12.396 6.443 1.00 87.38 195 PHE A CA 1
ATOM 1538 C C . PHE A 1 195 ? -7.550 -11.468 6.218 1.00 87.38 195 PHE A C 1
ATOM 1540 O O . PHE A 1 195 ? -8.187 -11.067 7.185 1.00 87.38 195 PHE A O 1
ATOM 1547 N N . GLN A 1 196 ? -7.889 -11.136 4.968 1.00 86.06 196 GLN A N 1
ATOM 1548 C CA . GLN A 1 196 ? -9.047 -10.297 4.634 1.00 86.06 196 GLN A CA 1
ATOM 1549 C C . GLN A 1 196 ? -10.355 -10.950 5.071 1.00 86.06 196 GLN A C 1
ATOM 1551 O O . GLN A 1 196 ? -11.189 -10.288 5.683 1.00 86.06 196 GLN A O 1
ATOM 1556 N N . LYS A 1 197 ? -10.519 -12.248 4.799 1.00 86.56 197 LYS A N 1
ATOM 1557 C CA . LYS A 1 197 ? -11.675 -13.027 5.246 1.00 86.56 197 LYS A CA 1
ATOM 1558 C C . LYS A 1 197 ? -11.813 -12.946 6.766 1.00 86.56 197 LYS A C 1
ATOM 1560 O O . LYS A 1 197 ? -12.869 -12.564 7.259 1.00 86.56 197 LYS A O 1
ATOM 1565 N N . ALA A 1 198 ? -10.732 -13.218 7.499 1.00 84.38 198 ALA A N 1
ATOM 1566 C CA . ALA A 1 198 ? -10.712 -13.117 8.955 1.00 84.38 198 ALA A CA 1
ATOM 1567 C C . ALA A 1 198 ? -11.003 -11.689 9.446 1.00 84.38 198 ALA A C 1
ATOM 1569 O O . ALA A 1 198 ? -11.765 -11.513 10.389 1.00 84.38 198 ALA A O 1
ATOM 1570 N N . ALA A 1 199 ? -10.447 -10.669 8.787 1.00 87.94 199 ALA A N 1
ATOM 1571 C CA . ALA A 1 199 ? -10.649 -9.262 9.115 1.00 87.94 199 ALA A CA 1
ATOM 1572 C C . ALA A 1 199 ? -12.105 -8.810 8.927 1.00 87.94 199 ALA A C 1
ATOM 1574 O O . ALA A 1 199 ? -12.628 -8.092 9.776 1.00 87.94 199 ALA A O 1
ATOM 1575 N N . ILE A 1 200 ? -12.757 -9.239 7.844 1.00 84.12 200 ILE A N 1
ATOM 1576 C CA . ILE A 1 200 ? -14.171 -8.949 7.582 1.00 84.12 200 ILE A CA 1
ATOM 1577 C C . ILE A 1 200 ? -15.041 -9.656 8.620 1.00 84.12 200 ILE A C 1
ATOM 1579 O O . ILE A 1 200 ? -15.835 -8.995 9.281 1.00 84.12 200 ILE A O 1
ATOM 1583 N N . LEU A 1 201 ? -14.842 -10.964 8.824 1.00 84.12 201 LEU A N 1
ATOM 1584 C CA . LEU A 1 201 ? -15.579 -11.737 9.830 1.00 84.12 201 LEU A CA 1
ATOM 1585 C C . LEU A 1 201 ? -15.410 -11.143 11.237 1.00 84.12 201 LEU A C 1
ATOM 1587 O O . LEU A 1 201 ? -16.373 -11.066 11.988 1.00 84.12 201 LEU A O 1
ATOM 1591 N N . CYS A 1 202 ? -14.217 -10.646 11.574 1.00 86.75 202 CYS A N 1
ATOM 1592 C CA . CYS A 1 202 ? -13.932 -9.963 12.840 1.00 86.75 202 CYS A CA 1
ATOM 1593 C C . CYS A 1 202 ? -14.785 -8.726 13.115 1.00 86.75 202 CYS A C 1
ATOM 1595 O O . CYS A 1 202 ? -14.899 -8.327 14.271 1.00 86.75 202 CYS A O 1
ATOM 1597 N N . MET A 1 203 ? -15.297 -8.086 12.067 1.00 87.38 203 MET A N 1
ATOM 1598 C CA . MET A 1 203 ? -16.082 -6.859 12.157 1.00 87.38 203 MET A CA 1
ATOM 1599 C C . MET A 1 203 ? -17.584 -7.103 11.973 1.00 87.38 203 MET A C 1
ATOM 1601 O O . MET A 1 203 ? -18.362 -6.152 12.035 1.00 87.38 203 MET A O 1
ATOM 1605 N N . LEU A 1 204 ? -17.996 -8.352 11.740 1.00 82.88 204 LEU A N 1
ATOM 1606 C CA . LEU A 1 204 ? -19.403 -8.729 11.681 1.00 82.88 204 LEU A CA 1
ATOM 1607 C C . LEU A 1 204 ? -19.964 -9.006 13.086 1.00 82.88 204 LEU A C 1
ATOM 1609 O O . LEU A 1 204 ? -19.212 -9.372 13.993 1.00 82.88 204 LEU A O 1
ATOM 1613 N N . PRO A 1 205 ? -21.287 -8.867 13.277 1.00 85.00 205 PRO A N 1
ATOM 1614 C CA . PRO A 1 205 ? -21.970 -9.370 14.464 1.00 85.00 205 PRO A CA 1
ATOM 1615 C C . PRO A 1 205 ? -21.701 -10.864 14.690 1.00 85.00 205 PRO A C 1
ATOM 1617 O O . PRO A 1 205 ? -21.681 -11.644 13.739 1.00 85.00 205 PRO A O 1
ATOM 1620 N N . ASP A 1 206 ? -21.570 -11.281 15.953 1.00 82.00 206 ASP A N 1
ATOM 1621 C CA . ASP A 1 206 ? -21.277 -12.682 16.301 1.00 82.00 206 ASP A CA 1
ATOM 1622 C C . ASP A 1 206 ? -22.323 -13.663 15.733 1.00 82.00 206 ASP A C 1
ATOM 1624 O O . ASP A 1 206 ? -21.981 -14.785 15.363 1.00 82.00 206 ASP A O 1
ATOM 1628 N N . GLU A 1 207 ? -23.589 -13.246 15.629 1.00 87.94 207 GLU A N 1
ATOM 1629 C CA . GLU A 1 207 ? -24.651 -14.056 15.016 1.00 87.94 207 GLU A CA 1
ATOM 1630 C C . GLU A 1 207 ? -24.398 -14.309 13.526 1.00 87.94 207 GLU A C 1
ATOM 1632 O O . GLU A 1 207 ? -24.518 -15.447 13.074 1.00 87.94 207 GLU A O 1
ATOM 1637 N N . ASP A 1 208 ? -23.954 -13.295 12.782 1.00 82.62 208 ASP A N 1
ATOM 1638 C CA . ASP A 1 208 ? -23.637 -13.429 11.359 1.00 82.62 208 ASP A CA 1
ATOM 1639 C C . ASP A 1 208 ? -22.404 -14.318 11.165 1.00 82.62 208 ASP A C 1
ATOM 1641 O O . ASP A 1 208 ? -22.399 -15.191 10.298 1.00 82.62 208 ASP A O 1
ATOM 1645 N N . VAL A 1 209 ? -21.385 -14.180 12.021 1.00 79.25 209 VAL A N 1
ATOM 1646 C CA . VAL A 1 209 ? -20.190 -15.040 11.983 1.00 79.25 209 VAL A CA 1
ATOM 1647 C C . VAL A 1 209 ? -20.567 -16.508 12.187 1.00 79.25 209 VAL A C 1
ATOM 1649 O O . VAL A 1 209 ? -20.100 -17.361 11.429 1.00 79.25 209 VAL A O 1
ATOM 1652 N N . LYS A 1 210 ? -21.458 -16.822 13.139 1.00 85.38 210 LYS A N 1
ATOM 1653 C CA . LYS A 1 210 ? -21.919 -18.203 13.381 1.00 85.38 210 LYS A CA 1
ATOM 1654 C C . LYS A 1 210 ? -22.538 -18.837 12.136 1.00 85.38 210 LYS A C 1
ATOM 1656 O O . LYS A 1 210 ? -22.318 -20.024 11.906 1.00 85.38 210 LYS A O 1
ATOM 1661 N N . THR A 1 211 ? -23.260 -18.069 11.313 1.00 87.25 211 THR A N 1
ATOM 1662 C CA . THR A 1 211 ? -23.871 -18.596 10.076 1.00 87.25 211 THR A CA 1
ATOM 1663 C C . THR A 1 211 ? -22.844 -19.066 9.047 1.00 87.25 211 THR A C 1
ATOM 1665 O O . THR A 1 211 ? -23.133 -19.959 8.254 1.00 87.25 211 THR A O 1
ATOM 1668 N N . THR A 1 212 ? -21.632 -18.506 9.077 1.00 83.25 212 THR A N 1
ATOM 1669 C CA . THR A 1 212 ? -20.563 -18.866 8.137 1.00 83.25 212 THR A CA 1
ATOM 1670 C C . THR A 1 212 ? -19.873 -20.186 8.486 1.00 83.25 212 THR A C 1
ATOM 1672 O O . THR A 1 212 ? -19.257 -20.794 7.616 1.00 83.25 212 THR A O 1
ATOM 1675 N N . GLY A 1 213 ? -19.961 -20.637 9.746 1.00 86.19 213 GLY A N 1
ATOM 1676 C CA . GLY A 1 213 ? -19.238 -21.814 10.244 1.00 86.19 213 GLY A CA 1
ATOM 1677 C C . GLY A 1 213 ? -17.717 -21.632 10.351 1.00 86.19 213 GLY A C 1
ATOM 1678 O O . GLY A 1 213 ? -16.998 -22.601 10.585 1.00 86.19 213 GLY A O 1
ATOM 1679 N N . GLU A 1 214 ? -17.216 -20.409 10.173 1.00 86.12 214 GLU A N 1
ATOM 1680 C CA . GLU A 1 214 ? -15.788 -20.097 10.169 1.00 86.12 214 GLU A CA 1
ATOM 1681 C C . GLU A 1 214 ? -15.254 -19.818 11.581 1.00 86.12 214 GLU A C 1
ATOM 1683 O O . GLU A 1 214 ? -15.896 -19.147 12.389 1.00 86.12 214 GLU A O 1
ATOM 1688 N N . ASP A 1 215 ? -14.024 -20.261 11.857 1.00 88.19 215 ASP A N 1
ATOM 1689 C CA . ASP A 1 215 ? -13.293 -19.895 13.074 1.00 88.19 215 ASP A CA 1
ATOM 1690 C C . ASP A 1 215 ? -12.267 -18.796 12.770 1.00 88.19 215 ASP A C 1
ATOM 1692 O O . ASP A 1 215 ? -11.194 -19.042 12.211 1.00 88.19 215 ASP A O 1
ATOM 1696 N N . ILE A 1 216 ? -12.589 -17.574 13.194 1.00 88.56 216 ILE A N 1
ATOM 1697 C CA . ILE A 1 216 ? -11.747 -16.383 13.045 1.00 88.56 216 ILE A CA 1
ATOM 1698 C C . ILE A 1 216 ? -10.337 -16.606 13.615 1.00 88.56 216 ILE A C 1
ATOM 1700 O O . ILE A 1 216 ? -9.349 -16.200 12.998 1.00 88.56 216 ILE A O 1
ATOM 1704 N N . VAL A 1 217 ? -10.218 -17.255 14.779 1.00 91.12 217 VAL A N 1
ATOM 1705 C CA . VAL A 1 217 ? -8.920 -17.472 15.435 1.00 91.12 217 VAL A CA 1
ATOM 1706 C C . VAL A 1 217 ? -8.075 -18.435 14.608 1.00 91.12 217 VAL A C 1
ATOM 1708 O O . VAL A 1 217 ? -6.893 -18.170 14.373 1.00 91.12 217 VAL A O 1
ATOM 1711 N N . SER A 1 218 ? -8.678 -19.525 14.130 1.00 89.38 218 SER A N 1
ATOM 1712 C CA . SER A 1 218 ? -8.024 -20.459 13.211 1.00 89.38 218 SER A CA 1
ATOM 1713 C C . SER A 1 218 ? -7.572 -19.766 11.925 1.00 89.38 218 SER A C 1
ATOM 1715 O O . SER A 1 218 ? -6.421 -19.940 11.521 1.00 89.38 218 SER A O 1
ATOM 1717 N N . LEU A 1 219 ? -8.418 -18.927 11.316 1.00 86.69 219 LEU A N 1
ATOM 1718 C CA . LEU A 1 219 ? -8.064 -18.195 10.097 1.00 86.69 219 LEU A CA 1
ATOM 1719 C C . LEU A 1 219 ? -6.837 -17.300 10.310 1.00 86.69 219 LEU A C 1
ATOM 1721 O O . LEU A 1 219 ? -5.882 -17.398 9.542 1.00 86.69 219 LEU A O 1
ATOM 1725 N N . PHE A 1 220 ? -6.790 -16.492 11.377 1.00 89.88 220 PHE A N 1
ATOM 1726 C CA . PHE A 1 220 ? -5.604 -15.670 11.654 1.00 89.88 220 PHE A CA 1
ATOM 1727 C C . PHE A 1 220 ? -4.349 -16.509 11.918 1.00 89.88 220 PHE A C 1
ATOM 1729 O O . PHE A 1 220 ? -3.268 -16.153 11.451 1.00 89.88 220 PHE A O 1
ATOM 1736 N N . ARG A 1 221 ? -4.466 -17.649 12.608 1.00 92.12 221 ARG A N 1
ATOM 1737 C CA . ARG A 1 221 ? -3.322 -18.540 12.871 1.00 92.12 221 ARG A CA 1
ATOM 1738 C C . ARG A 1 221 ? -2.737 -19.161 11.599 1.00 92.12 221 ARG A C 1
ATOM 1740 O O . ARG A 1 221 ? -1.545 -19.452 11.574 1.00 92.12 221 ARG A O 1
ATOM 1747 N N . GLN A 1 222 ? -3.532 -19.319 10.541 1.00 87.62 222 GLN A N 1
ATOM 1748 C CA . GLN A 1 222 ? -3.067 -19.857 9.257 1.00 87.62 222 GLN A CA 1
ATOM 1749 C C . GLN A 1 222 ? -2.242 -18.852 8.434 1.00 87.62 222 GLN A C 1
ATOM 1751 O O . GLN A 1 222 ? -1.444 -19.267 7.595 1.00 87.62 222 GLN A O 1
ATOM 1756 N N . VAL A 1 223 ? -2.388 -17.543 8.674 1.00 86.12 223 VAL A N 1
ATOM 1757 C CA . VAL A 1 223 ? -1.829 -16.484 7.809 1.00 86.12 223 VAL A CA 1
ATOM 1758 C C . VAL A 1 223 ? -0.307 -16.587 7.639 1.00 86.12 223 VAL A C 1
ATOM 1760 O O . VAL A 1 223 ? 0.182 -16.454 6.519 1.00 86.12 223 VAL A O 1
ATOM 1763 N N . ASP A 1 224 ? 0.459 -16.860 8.704 1.00 85.06 224 ASP A N 1
ATOM 1764 C CA . ASP A 1 224 ? 1.931 -16.967 8.613 1.00 85.06 224 ASP A CA 1
ATOM 1765 C C . ASP A 1 224 ? 2.391 -18.167 7.773 1.00 85.06 224 ASP A C 1
ATOM 1767 O O . ASP A 1 224 ? 3.365 -18.063 7.026 1.00 85.06 224 ASP A O 1
ATOM 1771 N N . GLY A 1 225 ? 1.649 -19.279 7.823 1.00 81.00 225 GLY A N 1
ATOM 1772 C CA . GLY A 1 225 ? 1.941 -20.483 7.042 1.00 81.00 225 GLY A CA 1
ATOM 1773 C C . GLY A 1 225 ? 1.641 -20.345 5.547 1.00 81.00 225 GLY A C 1
ATOM 1774 O O . GLY A 1 225 ? 2.169 -21.108 4.744 1.00 81.00 225 GLY A O 1
ATOM 1775 N N . LEU A 1 226 ? 0.821 -19.364 5.163 1.00 77.94 226 LEU A N 1
ATOM 1776 C CA . LEU A 1 226 ? 0.422 -19.120 3.773 1.00 77.94 226 LEU A CA 1
ATOM 1777 C C . LEU A 1 226 ? 1.322 -18.112 3.048 1.00 77.94 226 LEU A C 1
ATOM 1779 O O . LEU A 1 226 ? 1.136 -17.890 1.852 1.00 77.94 226 LEU A O 1
ATOM 1783 N N . ARG A 1 227 ? 2.274 -17.498 3.761 1.00 71.62 227 ARG A N 1
ATOM 1784 C CA . ARG A 1 227 ? 3.155 -16.450 3.239 1.00 71.62 227 ARG A CA 1
ATOM 1785 C C . ARG A 1 227 ? 4.045 -16.972 2.117 1.00 71.62 227 ARG A C 1
ATOM 1787 O O . ARG A 1 227 ? 4.779 -17.948 2.297 1.00 71.62 227 ARG A O 1
ATOM 1794 N N . GLN A 1 228 ? 4.087 -16.241 1.014 1.00 62.19 228 GLN A N 1
ATOM 1795 C CA . GLN A 1 228 ? 4.968 -16.531 -0.105 1.00 62.19 228 GLN A CA 1
ATOM 1796 C C . GLN A 1 228 ? 6.269 -15.717 -0.034 1.00 62.19 228 GLN A C 1
ATOM 1798 O O . GLN A 1 228 ? 6.426 -14.736 0.705 1.00 62.19 228 GLN A O 1
ATOM 1803 N N . ARG A 1 229 ? 7.275 -16.180 -0.778 1.00 56.19 229 ARG A N 1
ATOM 1804 C CA . ARG A 1 229 ? 8.528 -15.450 -0.985 1.00 56.19 229 ARG A CA 1
ATOM 1805 C C . ARG A 1 229 ? 8.790 -15.357 -2.473 1.00 56.19 229 ARG A C 1
ATOM 1807 O O . ARG A 1 229 ? 8.856 -16.380 -3.145 1.00 56.19 229 ARG A O 1
ATOM 1814 N N . ILE A 1 230 ? 9.010 -14.142 -2.950 1.00 47.81 230 ILE A N 1
ATOM 1815 C CA . ILE A 1 230 ? 9.436 -13.872 -4.319 1.00 47.81 230 ILE A CA 1
ATOM 1816 C C . ILE A 1 230 ? 10.884 -13.395 -4.242 1.00 47.81 230 ILE A C 1
ATOM 1818 O O . ILE A 1 230 ? 11.204 -12.497 -3.463 1.00 47.81 230 ILE A O 1
ATOM 1822 N N . ALA A 1 231 ? 11.782 -14.047 -4.988 1.00 45.31 231 ALA A N 1
ATOM 1823 C CA . ALA A 1 231 ? 13.220 -13.745 -4.984 1.00 45.31 231 ALA A CA 1
ATOM 1824 C C . ALA A 1 231 ? 13.834 -13.671 -3.562 1.00 45.31 231 ALA A C 1
ATOM 1826 O O . ALA A 1 231 ? 14.630 -12.792 -3.239 1.00 45.31 231 ALA A O 1
ATOM 1827 N N . GLY A 1 232 ? 13.417 -14.579 -2.672 1.00 46.41 232 GLY A N 1
ATOM 1828 C CA . GLY A 1 232 ? 13.905 -14.654 -1.289 1.00 46.41 232 GLY A CA 1
ATOM 1829 C C . GLY A 1 232 ? 13.314 -13.623 -0.315 1.00 46.41 232 GLY A C 1
ATOM 1830 O O . GLY A 1 232 ? 13.537 -13.754 0.890 1.00 46.41 232 GLY A O 1
ATOM 1831 N N . LYS A 1 233 ? 12.515 -12.654 -0.782 1.00 54.00 233 LYS A N 1
ATOM 1832 C CA . LYS A 1 233 ? 11.853 -11.638 0.054 1.00 54.00 233 LYS A CA 1
ATOM 1833 C C . LYS A 1 233 ? 10.349 -11.905 0.169 1.00 54.00 233 LYS A C 1
ATOM 1835 O O . LYS A 1 233 ? 9.713 -12.393 -0.759 1.00 54.00 233 LYS A O 1
ATOM 1840 N N . SER A 1 234 ? 9.773 -11.601 1.332 1.00 56.19 234 SER A N 1
ATOM 1841 C CA . SER A 1 234 ? 8.319 -11.668 1.537 1.00 56.19 234 SER A CA 1
ATOM 1842 C C . SER A 1 234 ? 7.635 -10.395 1.060 1.00 56.19 234 SER A C 1
ATOM 1844 O O . SER A 1 234 ? 8.174 -9.298 1.209 1.00 56.19 234 SER A O 1
ATOM 1846 N N . ILE A 1 235 ? 6.421 -10.556 0.549 1.00 71.50 235 ILE A N 1
ATOM 1847 C CA . ILE A 1 235 ? 5.620 -9.480 -0.027 1.00 71.50 235 ILE A CA 1
ATOM 1848 C C . ILE A 1 235 ? 5.207 -8.506 1.095 1.00 71.50 235 ILE A C 1
ATOM 1850 O O . ILE A 1 235 ? 4.788 -8.957 2.168 1.00 71.50 235 ILE A O 1
ATOM 1854 N N . PRO A 1 236 ? 5.348 -7.173 0.926 1.00 75.69 236 PRO A N 1
ATOM 1855 C CA . PRO A 1 236 ? 5.142 -6.218 2.020 1.00 75.69 236 PRO A CA 1
ATOM 1856 C C . PRO A 1 236 ? 3.765 -6.303 2.689 1.00 75.69 236 PRO A C 1
ATOM 1858 O O . PRO A 1 236 ? 3.671 -6.210 3.915 1.00 75.69 236 PRO A O 1
ATOM 1861 N N . THR A 1 237 ? 2.712 -6.522 1.899 1.00 77.81 237 THR A N 1
ATOM 1862 C CA . THR A 1 237 ? 1.332 -6.680 2.379 1.00 77.81 237 THR A CA 1
ATOM 1863 C C . THR A 1 237 ? 1.158 -7.959 3.189 1.00 77.81 237 THR A C 1
ATOM 1865 O O . THR A 1 237 ? 0.557 -7.912 4.259 1.00 77.81 237 THR A O 1
ATOM 1868 N N . GLU A 1 238 ? 1.741 -9.082 2.758 1.00 81.12 238 GLU A N 1
ATOM 1869 C CA . GLU A 1 238 ? 1.731 -10.321 3.544 1.00 81.12 238 GLU A CA 1
ATOM 1870 C C . GLU A 1 238 ? 2.510 -10.143 4.849 1.00 81.12 238 GLU A C 1
ATOM 1872 O O . GLU A 1 238 ? 2.071 -10.573 5.911 1.00 81.12 238 GLU A O 1
ATOM 1877 N N . LYS A 1 239 ? 3.647 -9.435 4.811 1.00 83.81 239 LYS A N 1
ATOM 1878 C CA . LYS A 1 239 ? 4.438 -9.131 6.013 1.00 83.81 239 LYS A CA 1
ATOM 1879 C C . LYS A 1 239 ? 3.653 -8.279 7.018 1.00 83.81 239 LYS A C 1
ATOM 1881 O O . LYS A 1 239 ? 3.891 -8.407 8.221 1.00 83.81 239 LYS A O 1
ATOM 1886 N N . LEU A 1 240 ? 2.763 -7.399 6.554 1.00 89.19 240 LEU A N 1
ATOM 1887 C CA . LEU A 1 240 ? 1.838 -6.658 7.414 1.00 89.19 240 LEU A CA 1
ATOM 1888 C C . LEU A 1 240 ? 0.755 -7.588 7.981 1.00 89.19 240 LEU A C 1
ATOM 1890 O O . LEU A 1 240 ? 0.603 -7.644 9.200 1.00 89.19 240 LEU A O 1
ATOM 1894 N N . ALA A 1 241 ? 0.074 -8.357 7.125 1.00 90.25 241 ALA A N 1
ATOM 1895 C CA . ALA A 1 241 ? -0.972 -9.304 7.521 1.00 90.25 241 ALA A CA 1
ATOM 1896 C C . ALA A 1 241 ? -0.472 -10.307 8.575 1.00 90.25 241 ALA A C 1
ATOM 1898 O O . ALA A 1 241 ? -1.089 -10.475 9.624 1.00 90.25 241 ALA A O 1
ATOM 1899 N N . VAL A 1 242 ? 0.709 -10.893 8.359 1.00 89.75 242 VAL A N 1
ATOM 1900 C CA . VAL A 1 242 ? 1.377 -11.781 9.320 1.00 89.75 242 VAL A CA 1
ATOM 1901 C C . VAL A 1 242 ? 1.663 -11.069 10.636 1.00 89.75 242 VAL A C 1
ATOM 1903 O O . VAL A 1 242 ? 1.391 -11.619 11.700 1.00 89.75 242 VAL A O 1
ATOM 1906 N N . ARG A 1 243 ? 2.205 -9.842 10.600 1.00 92.38 243 ARG A N 1
ATOM 1907 C CA . ARG A 1 243 ? 2.487 -9.078 11.825 1.00 92.38 243 ARG A CA 1
ATOM 1908 C C . ARG A 1 243 ? 1.222 -8.834 12.644 1.00 92.38 243 ARG A C 1
ATOM 1910 O O . ARG A 1 243 ? 1.270 -8.991 13.858 1.00 92.38 243 ARG A O 1
ATOM 1917 N N . LYS A 1 244 ? 0.107 -8.520 11.986 1.00 93.94 244 LYS A N 1
ATOM 1918 C CA . LYS A 1 244 ? -1.197 -8.310 12.625 1.00 93.94 244 LYS A CA 1
ATOM 1919 C C . LYS A 1 244 ? -1.792 -9.608 13.168 1.00 93.94 244 LYS A C 1
ATOM 1921 O O . LYS A 1 244 ? -2.258 -9.646 14.304 1.00 93.94 244 LYS A O 1
ATOM 1926 N N . ALA A 1 245 ? -1.691 -10.694 12.406 1.00 93.50 245 ALA A N 1
ATOM 1927 C CA . ALA A 1 245 ? -2.177 -12.012 12.798 1.00 93.50 245 ALA A CA 1
ATOM 1928 C C . ALA A 1 245 ? -1.484 -12.582 14.053 1.00 93.50 245 ALA A C 1
ATOM 1930 O O . ALA A 1 245 ? -2.077 -13.402 14.753 1.00 93.50 245 ALA A O 1
ATOM 1931 N N . ARG A 1 246 ? -0.276 -12.109 14.407 1.00 93.88 246 ARG A N 1
ATOM 1932 C CA . ARG A 1 246 ? 0.441 -12.525 15.633 1.00 93.88 246 ARG A CA 1
ATOM 1933 C C . ARG A 1 246 ? -0.355 -12.315 16.918 1.00 93.88 246 ARG A C 1
ATOM 1935 O O . ARG A 1 246 ? -0.155 -13.072 17.867 1.00 93.88 246 ARG A O 1
ATOM 1942 N N . ARG A 1 247 ? -1.295 -11.359 16.949 1.00 94.00 247 ARG A N 1
ATOM 1943 C CA . ARG A 1 247 ? -2.186 -11.161 18.107 1.00 94.00 247 ARG A CA 1
ATOM 1944 C C . ARG A 1 247 ? -3.062 -12.389 18.413 1.00 94.00 247 ARG A C 1
ATOM 1946 O O . ARG A 1 247 ? -3.570 -12.505 19.523 1.00 94.00 247 ARG A O 1
ATOM 1953 N N . TYR A 1 248 ? -3.195 -13.326 17.468 1.00 93.62 248 TYR A N 1
ATOM 1954 C CA . TYR A 1 248 ? -3.976 -14.562 17.600 1.00 93.62 248 TYR A CA 1
ATOM 1955 C C . TYR A 1 248 ? -3.134 -15.822 17.855 1.00 93.62 248 TYR A C 1
ATOM 1957 O O . TYR A 1 248 ? -3.689 -16.911 18.022 1.00 93.62 248 TYR A O 1
ATOM 1965 N N . THR A 1 249 ? -1.803 -15.709 17.903 1.00 90.19 249 THR A N 1
ATOM 1966 C CA . THR A 1 249 ? -0.912 -16.860 18.126 1.00 90.19 249 THR A CA 1
ATOM 1967 C C . THR A 1 249 ? -0.967 -17.366 19.571 1.00 90.19 249 THR A C 1
ATOM 1969 O O . THR A 1 249 ? -0.834 -18.564 19.805 1.00 90.19 249 THR A O 1
ATOM 1972 N N . GLY A 1 250 ? -1.188 -16.472 20.541 1.00 87.44 250 GLY A N 1
ATOM 1973 C CA . GLY A 1 250 ? -1.255 -16.819 21.961 1.00 87.44 250 GLY A CA 1
ATOM 1974 C C . GLY A 1 250 ? -2.487 -17.646 22.353 1.00 87.44 250 GLY A C 1
ATOM 1975 O O . GLY A 1 250 ? -3.461 -17.767 21.604 1.00 87.44 250 GLY A O 1
ATOM 1976 N N . ALA A 1 251 ? -2.450 -18.189 23.575 1.00 87.25 251 ALA A N 1
ATOM 1977 C CA . ALA A 1 251 ? -3.573 -18.914 24.178 1.00 87.25 251 ALA A CA 1
ATOM 1978 C C . ALA A 1 251 ? -4.794 -18.011 24.424 1.00 87.25 251 ALA A C 1
ATOM 1980 O O . ALA A 1 251 ? -5.926 -18.478 24.334 1.00 87.25 251 ALA A O 1
ATOM 1981 N N . GLN A 1 252 ? -4.561 -16.721 24.688 1.00 89.06 252 GLN A N 1
ATOM 1982 C CA . GLN A 1 252 ? -5.589 -15.683 24.767 1.00 89.06 252 GLN A CA 1
ATOM 1983 C C . GLN A 1 252 ? -5.380 -14.678 23.626 1.00 89.06 252 GLN A C 1
ATOM 1985 O O . GLN A 1 252 ? -4.544 -13.781 23.750 1.00 89.06 252 GLN A O 1
ATOM 1990 N N . PRO A 1 253 ? -6.080 -14.848 22.491 1.00 90.75 253 PRO A N 1
ATOM 1991 C CA . PRO A 1 253 ? -6.008 -13.919 21.372 1.00 90.75 253 PRO A CA 1
ATOM 1992 C C . PRO A 1 253 ? -6.479 -12.511 21.739 1.00 90.75 253 PRO A C 1
ATOM 1994 O O . PRO A 1 253 ? -7.509 -12.349 22.394 1.00 90.75 253 PRO A O 1
ATOM 1997 N N . VAL A 1 254 ? -5.778 -11.491 21.243 1.00 91.69 254 VAL A N 1
ATOM 1998 C CA . VAL A 1 254 ? -6.234 -10.096 21.311 1.00 91.69 254 VAL A CA 1
ATOM 1999 C C . VAL A 1 254 ? -6.843 -9.715 19.967 1.00 91.69 254 VAL A C 1
ATOM 2001 O O . VAL A 1 254 ? -6.170 -9.785 18.936 1.00 91.69 254 VAL A O 1
ATOM 2004 N N . LYS A 1 255 ? -8.120 -9.313 19.965 1.00 90.81 255 LYS A N 1
ATOM 2005 C CA . LYS A 1 255 ? -8.812 -8.909 18.734 1.00 90.81 255 LYS A CA 1
ATOM 2006 C C . LYS A 1 255 ? -8.137 -7.680 18.109 1.00 90.81 255 LYS A C 1
ATOM 2008 O O . LYS A 1 255 ? -7.644 -6.799 18.810 1.00 90.81 255 LYS A O 1
ATOM 2013 N N . LEU A 1 256 ? -8.110 -7.638 16.780 1.00 93.88 256 LEU A N 1
ATOM 2014 C CA . LEU A 1 256 ? -7.678 -6.458 16.026 1.00 93.88 256 LEU A CA 1
ATOM 2015 C C . LEU A 1 256 ? -8.816 -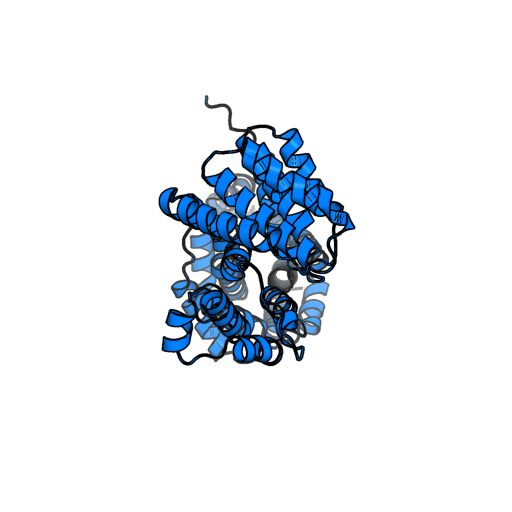5.440 15.973 1.00 93.88 256 LEU A C 1
ATOM 2017 O O . LEU A 1 256 ? -9.965 -5.828 15.762 1.00 93.88 256 LEU A O 1
ATOM 2021 N N . ILE A 1 257 ? -8.490 -4.153 16.100 1.00 94.44 257 ILE A N 1
ATOM 2022 C CA . ILE A 1 257 ? -9.468 -3.080 15.930 1.00 94.44 257 ILE A CA 1
ATOM 2023 C C . ILE A 1 257 ? -9.611 -2.722 14.449 1.00 94.44 257 ILE A C 1
ATOM 2025 O O . ILE A 1 257 ? -8.625 -2.459 13.765 1.00 94.44 257 ILE A O 1
ATOM 2029 N N . LEU A 1 258 ? -10.847 -2.752 13.944 1.00 94.75 258 LEU A N 1
ATOM 2030 C CA . LEU A 1 258 ? -11.204 -2.355 12.575 1.00 94.75 258 LEU A CA 1
ATOM 2031 C C . LEU A 1 258 ? -10.266 -2.881 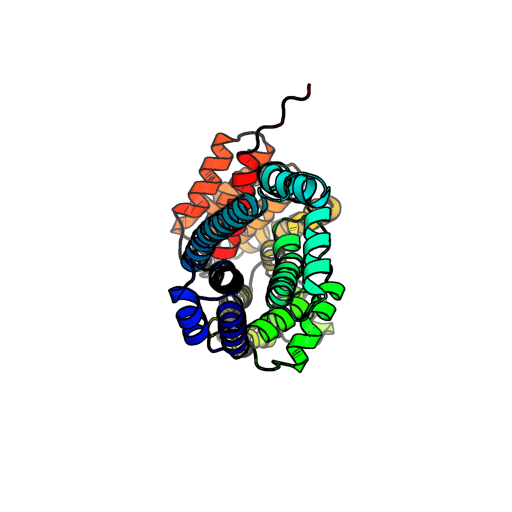11.453 1.00 94.75 258 LEU A C 1
ATOM 2033 O O . LEU A 1 258 ? -9.908 -2.120 10.546 1.00 94.75 258 LEU A O 1
ATOM 2037 N N . PRO A 1 259 ? -9.868 -4.171 11.451 1.00 92.88 259 PRO A N 1
ATOM 2038 C CA . PRO A 1 259 ? -8.838 -4.674 10.539 1.00 92.88 259 PRO A CA 1
ATOM 2039 C C . PRO A 1 259 ? -9.223 -4.556 9.055 1.00 92.88 259 PRO A C 1
ATOM 2041 O O . PRO A 1 259 ? -8.351 -4.343 8.215 1.00 92.88 259 PRO A O 1
ATOM 2044 N N . ALA A 1 260 ? -10.511 -4.634 8.697 1.00 87.00 260 ALA A N 1
ATOM 2045 C CA . ALA A 1 260 ? -10.931 -4.448 7.305 1.00 87.00 260 ALA A CA 1
ATOM 2046 C C . ALA A 1 260 ? -10.762 -2.990 6.836 1.00 87.00 260 ALA A C 1
ATOM 2048 O O . ALA A 1 260 ? -10.335 -2.756 5.705 1.00 87.00 260 ALA A O 1
ATOM 2049 N N . LEU A 1 261 ? -11.030 -2.007 7.705 1.00 92.69 261 LEU A N 1
ATOM 2050 C CA . LEU A 1 261 ? -10.814 -0.585 7.407 1.00 92.69 261 LEU A CA 1
ATOM 2051 C C . LEU A 1 261 ? -9.325 -0.237 7.335 1.00 92.69 261 LEU A C 1
ATOM 2053 O O . LEU A 1 261 ? -8.921 0.517 6.450 1.00 92.69 261 LEU A O 1
ATOM 2057 N N . GLU A 1 262 ? -8.506 -0.806 8.222 1.00 94.12 262 GLU A N 1
ATOM 2058 C CA . GLU A 1 262 ? -7.047 -0.676 8.156 1.00 94.12 262 GLU A CA 1
ATOM 2059 C C . GLU A 1 262 ? -6.528 -1.161 6.799 1.00 94.12 262 GLU A C 1
ATOM 2061 O O . GLU A 1 262 ? -5.801 -0.450 6.101 1.00 94.12 262 GLU A O 1
ATOM 2066 N N . MET A 1 263 ? -6.966 -2.345 6.372 1.00 85.94 263 MET A N 1
ATOM 2067 C CA . MET A 1 263 ? -6.568 -2.893 5.084 1.00 85.94 263 MET A CA 1
ATOM 2068 C C . MET A 1 263 ? -7.103 -2.080 3.902 1.00 85.94 263 MET A C 1
ATOM 2070 O O . MET A 1 263 ? -6.382 -1.851 2.928 1.00 85.94 263 MET A O 1
ATOM 2074 N N . MET A 1 264 ? -8.329 -1.567 4.000 1.00 85.69 264 MET A N 1
ATOM 2075 C CA . MET A 1 264 ? -8.878 -0.645 3.011 1.00 85.69 264 MET A CA 1
ATOM 2076 C C . MET A 1 264 ? -8.018 0.618 2.885 1.00 85.69 264 MET A C 1
ATOM 2078 O O . MET A 1 264 ? -7.748 1.059 1.768 1.00 85.69 264 MET A O 1
ATOM 2082 N N . TYR A 1 265 ? -7.529 1.181 3.994 1.00 90.12 265 TYR A N 1
ATOM 2083 C CA . TYR A 1 265 ? -6.585 2.298 3.955 1.00 90.12 265 TYR A CA 1
ATOM 2084 C C . TYR A 1 265 ? -5.270 1.915 3.275 1.00 90.12 265 TYR A C 1
ATOM 2086 O O . TYR A 1 265 ? -4.831 2.605 2.349 1.00 90.12 265 TYR A O 1
ATOM 2094 N N . VAL A 1 266 ? -4.683 0.777 3.654 1.00 84.62 266 VAL A N 1
ATOM 2095 C CA . VAL A 1 266 ? -3.450 0.269 3.038 1.00 84.62 266 VAL A CA 1
ATOM 2096 C C . VAL A 1 266 ? -3.612 0.132 1.521 1.00 84.62 266 VAL A C 1
ATOM 2098 O O . VAL A 1 266 ? -2.717 0.541 0.778 1.00 84.62 266 VAL A O 1
ATOM 2101 N N . TRP A 1 267 ? -4.759 -0.337 1.026 1.00 76.31 267 TRP A N 1
ATOM 2102 C CA . TRP A 1 267 ? -5.052 -0.455 -0.409 1.00 76.31 267 TRP A CA 1
ATOM 2103 C C . TRP A 1 267 ? -5.602 0.806 -1.078 1.00 76.31 267 TRP A C 1
ATOM 2105 O O . TRP A 1 267 ? -6.007 0.743 -2.233 1.00 76.31 267 TRP A O 1
ATOM 2115 N N . ASN A 1 268 ? -5.531 1.967 -0.421 1.00 82.00 268 ASN A N 1
ATOM 2116 C CA . ASN A 1 268 ? -6.015 3.241 -0.963 1.00 82.00 268 ASN A CA 1
ATOM 2117 C C . ASN A 1 268 ? -7.539 3.268 -1.234 1.00 82.00 268 ASN A C 1
ATOM 2119 O O . ASN A 1 268 ? -8.024 4.084 -2.013 1.00 82.00 268 ASN A O 1
ATOM 2123 N N . GLY A 1 269 ? -8.321 2.412 -0.572 1.00 78.19 269 GLY A N 1
ATOM 2124 C CA . GLY A 1 269 ? -9.774 2.327 -0.748 1.00 78.19 269 GLY A CA 1
ATOM 2125 C C . GLY A 1 269 ? -10.526 3.594 -0.325 1.00 78.19 269 GLY A C 1
ATOM 2126 O O . GLY A 1 269 ? -11.555 3.921 -0.913 1.00 78.19 269 GLY A O 1
ATOM 2127 N N . PHE A 1 270 ? -9.977 4.384 0.604 1.00 84.38 270 PHE A N 1
ATOM 2128 C CA . PHE A 1 270 ? -10.548 5.682 0.993 1.00 84.38 270 PHE A CA 1
ATOM 2129 C C . PHE A 1 270 ? -10.585 6.701 -0.159 1.00 84.38 270 PHE A C 1
ATOM 2131 O O . PHE A 1 270 ? -11.474 7.545 -0.185 1.00 84.38 270 PHE A O 1
ATOM 2138 N N . ALA A 1 271 ? -9.713 6.586 -1.169 1.00 80.38 271 ALA A N 1
ATOM 2139 C CA . ALA A 1 271 ? -9.778 7.437 -2.362 1.00 80.38 271 ALA A CA 1
ATOM 2140 C C . ALA A 1 271 ? -11.032 7.179 -3.225 1.00 80.38 271 ALA A C 1
ATOM 2142 O O . ALA A 1 271 ? -11.425 8.037 -4.024 1.00 80.38 271 ALA A O 1
ATOM 2143 N N . ILE A 1 272 ? -11.644 6.001 -3.069 1.00 80.06 272 ILE A N 1
ATOM 2144 C CA . ILE A 1 272 ? -12.878 5.590 -3.742 1.00 80.06 272 ILE A CA 1
ATOM 2145 C C . ILE A 1 272 ? -14.068 5.878 -2.826 1.00 80.06 272 ILE A C 1
ATOM 2147 O O . ILE A 1 272 ? -14.962 6.634 -3.204 1.00 80.06 272 ILE A O 1
ATOM 2151 N N . VAL A 1 273 ? -14.055 5.332 -1.604 1.00 77.69 273 VAL A N 1
ATOM 2152 C CA . VAL A 1 273 ? -15.169 5.470 -0.650 1.00 77.69 273 VAL A CA 1
ATOM 2153 C C . VAL A 1 273 ? -15.388 6.926 -0.248 1.00 77.69 273 VAL A C 1
ATOM 2155 O O . VAL A 1 273 ? -16.529 7.360 -0.153 1.00 77.69 273 VAL A O 1
ATOM 2158 N N . GLY A 1 274 ? -14.319 7.716 -0.135 1.00 81.44 274 GLY A N 1
ATOM 2159 C CA . GLY A 1 274 ? -14.382 9.142 0.175 1.00 81.44 274 GLY A CA 1
ATOM 2160 C C . GLY A 1 274 ? -15.102 10.002 -0.869 1.00 81.44 274 GLY A C 1
ATOM 2161 O O . GLY A 1 274 ? -15.388 11.162 -0.596 1.00 81.44 274 GLY A O 1
ATOM 2162 N N . ARG A 1 275 ? -15.416 9.465 -2.059 1.00 86.75 275 ARG A N 1
ATOM 2163 C CA . ARG A 1 275 ? -16.275 10.132 -3.060 1.00 86.75 275 ARG A CA 1
ATOM 2164 C C . ARG A 1 275 ? -17.767 9.949 -2.767 1.00 86.75 275 ARG A C 1
ATOM 2166 O O . ARG A 1 275 ? -18.599 10.602 -3.388 1.00 86.75 275 ARG A O 1
ATOM 2173 N N . ARG A 1 276 ? -18.100 9.049 -1.840 1.00 88.19 276 ARG A N 1
ATOM 2174 C CA . ARG A 1 276 ? -19.449 8.725 -1.385 1.00 88.19 276 ARG A CA 1
ATOM 2175 C C . ARG A 1 276 ? -19.603 9.119 0.077 1.00 88.19 276 ARG A C 1
ATOM 2177 O O . ARG A 1 276 ? -19.180 8.400 0.984 1.00 88.19 276 ARG A O 1
ATOM 2184 N N . ALA A 1 277 ? -20.199 10.290 0.291 1.00 93.50 277 ALA A N 1
ATOM 2185 C CA . ALA A 1 277 ? -20.401 10.848 1.624 1.00 93.50 277 ALA A CA 1
ATOM 2186 C C . ALA A 1 277 ? -21.246 9.924 2.516 1.00 93.50 277 ALA A C 1
ATOM 2188 O O . ALA A 1 277 ? -20.931 9.762 3.687 1.00 93.50 277 ALA A O 1
ATOM 2189 N N . ASP A 1 278 ? -22.251 9.257 1.947 1.00 90.50 278 ASP A N 1
ATOM 2190 C CA . ASP A 1 278 ? -23.125 8.313 2.646 1.00 90.50 278 ASP A CA 1
ATOM 2191 C C . ASP A 1 278 ? -22.357 7.114 3.228 1.00 90.50 278 ASP A C 1
ATOM 2193 O O . ASP A 1 278 ? -22.496 6.794 4.409 1.00 90.50 278 ASP A O 1
ATOM 2197 N N . LEU A 1 279 ? -21.482 6.492 2.429 1.00 91.44 279 LEU A N 1
ATOM 2198 C CA . LEU A 1 279 ? -20.628 5.402 2.906 1.00 91.44 279 LEU A CA 1
ATOM 2199 C C . LEU A 1 279 ? -19.595 5.908 3.906 1.00 91.44 279 LEU A C 1
ATOM 2201 O O . LEU A 1 279 ? -19.370 5.268 4.926 1.00 91.44 279 LEU A O 1
ATOM 2205 N N . THR A 1 280 ? -18.978 7.055 3.628 1.00 93.44 280 THR A N 1
ATOM 2206 C CA . THR A 1 280 ? -17.951 7.631 4.504 1.00 93.44 280 THR A CA 1
ATOM 2207 C C . THR A 1 280 ? -18.516 7.965 5.888 1.00 93.44 280 THR A C 1
ATOM 2209 O O . THR A 1 280 ? -17.864 7.678 6.889 1.00 93.44 280 THR A O 1
ATOM 2212 N N . GLU A 1 281 ? -19.741 8.493 5.967 1.00 96.69 281 GLU A N 1
ATOM 2213 C CA . GLU A 1 281 ? -20.435 8.736 7.239 1.00 96.69 281 GLU A CA 1
ATOM 2214 C C . GLU A 1 281 ? -20.738 7.416 7.968 1.00 96.69 281 GLU A C 1
ATOM 2216 O O . GLU A 1 281 ? -20.497 7.302 9.167 1.00 96.69 281 GLU A O 1
ATOM 2221 N N . SER A 1 282 ? -21.176 6.373 7.252 1.00 94.25 282 SER A N 1
ATOM 2222 C CA . SER A 1 282 ? -21.399 5.045 7.846 1.00 94.25 282 SER A CA 1
ATOM 2223 C C . SER A 1 282 ? -20.120 4.437 8.436 1.00 94.25 282 SER A C 1
ATOM 2225 O O . SER A 1 282 ? -20.157 3.801 9.494 1.00 94.25 282 SER A O 1
ATOM 2227 N N . LEU A 1 283 ? -18.980 4.616 7.764 1.00 95.75 283 LEU A N 1
ATOM 2228 C CA . LEU A 1 283 ? -17.687 4.184 8.290 1.00 95.75 283 LEU A CA 1
ATOM 2229 C C . LEU A 1 283 ? -17.284 5.005 9.516 1.00 95.75 283 LEU A C 1
ATOM 2231 O O . LEU A 1 283 ? -16.813 4.427 10.492 1.00 95.75 283 LEU A O 1
ATOM 2235 N N . LEU A 1 284 ? -17.510 6.323 9.493 1.00 98.00 284 LEU A N 1
ATOM 2236 C CA . LEU A 1 284 ? -17.238 7.203 10.628 1.00 98.00 284 LEU A CA 1
ATOM 2237 C C . LEU A 1 284 ? -18.025 6.771 11.873 1.00 98.00 284 LEU A C 1
ATOM 2239 O O . LEU A 1 284 ? -17.421 6.597 12.927 1.00 98.00 284 LEU A O 1
ATOM 2243 N N . ILE A 1 285 ? -19.325 6.492 11.736 1.00 97.75 285 ILE A N 1
ATOM 2244 C CA . ILE A 1 285 ? -20.171 5.982 12.830 1.00 97.75 285 ILE A CA 1
ATOM 2245 C C . ILE A 1 285 ? -19.605 4.674 13.402 1.00 97.75 285 ILE A C 1
ATOM 2247 O O . ILE A 1 285 ? -19.567 4.479 14.618 1.00 97.75 285 ILE A O 1
ATOM 2251 N N . THR A 1 286 ? -19.135 3.776 12.532 1.00 95.88 286 THR A N 1
ATOM 2252 C CA . THR A 1 286 ? -18.523 2.503 12.949 1.00 95.88 286 THR A CA 1
ATOM 2253 C C . THR A 1 286 ? -17.236 2.744 13.742 1.00 95.88 286 THR A C 1
ATOM 2255 O O . THR A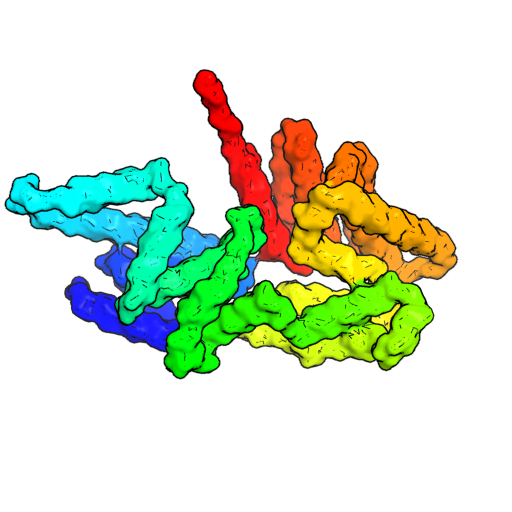 1 286 ? -17.035 2.139 14.793 1.00 95.88 286 THR A O 1
ATOM 2258 N N . ILE A 1 287 ? -16.387 3.667 13.279 1.00 98.25 287 ILE A N 1
ATOM 2259 C CA . ILE A 1 287 ? -15.142 4.048 13.955 1.00 98.25 287 ILE A CA 1
ATOM 2260 C C . ILE A 1 287 ? -15.424 4.677 15.326 1.00 98.25 287 ILE A C 1
ATOM 2262 O O . ILE A 1 287 ? -14.789 4.303 16.307 1.00 98.25 287 ILE A O 1
ATOM 2266 N N . GLU A 1 288 ? -16.390 5.590 15.423 1.00 97.94 288 GLU A N 1
ATOM 2267 C CA . GLU A 1 288 ? -16.750 6.268 16.679 1.00 97.94 288 GLU A CA 1
ATOM 2268 C C . GLU A 1 288 ? -17.352 5.313 17.716 1.00 97.94 288 GLU A C 1
ATOM 2270 O O . GLU A 1 288 ? -17.089 5.437 18.919 1.00 97.94 288 GLU A O 1
ATOM 2275 N N . LYS A 1 289 ? -18.121 4.320 17.257 1.00 96.88 289 LYS A N 1
ATOM 2276 C CA . LYS A 1 289 ? -18.634 3.246 18.110 1.00 96.88 289 LYS A CA 1
ATOM 2277 C C . LYS A 1 289 ? -17.491 2.421 18.709 1.00 96.88 289 LYS A C 1
ATOM 2279 O O . LYS A 1 289 ? -17.478 2.211 19.922 1.00 96.88 289 LYS A O 1
ATOM 2284 N N . GLU A 1 290 ? -16.533 1.987 17.890 1.00 95.75 290 GLU A N 1
ATOM 2285 C CA . GLU A 1 290 ? -15.374 1.217 18.365 1.00 95.75 290 GLU A CA 1
ATOM 2286 C C . GLU A 1 290 ? -14.437 2.049 19.248 1.00 95.75 290 GLU A C 1
ATOM 2288 O O . GLU A 1 290 ? -13.923 1.548 20.244 1.00 95.75 290 GLU A O 1
ATOM 2293 N N . GLU A 1 291 ? -14.257 3.337 18.948 1.00 97.00 291 GLU A N 1
ATOM 2294 C CA . GLU A 1 291 ? -13.504 4.263 19.799 1.00 97.00 291 GLU A CA 1
ATOM 2295 C C . GLU A 1 291 ? -14.123 4.363 21.196 1.00 97.00 291 GLU A C 1
ATOM 2297 O O . GLU A 1 291 ? -13.422 4.222 22.200 1.00 97.00 291 GLU A O 1
ATOM 2302 N N . THR A 1 292 ? -15.443 4.541 21.267 1.00 96.81 292 THR A N 1
ATOM 2303 C CA . THR A 1 292 ? -16.177 4.598 22.537 1.00 96.81 292 THR A CA 1
ATOM 2304 C C . THR A 1 292 ? -16.063 3.275 23.297 1.00 96.81 292 THR A C 1
ATOM 2306 O O . THR A 1 292 ? -15.824 3.266 24.506 1.00 96.81 292 THR A O 1
ATOM 2309 N N . ALA A 1 293 ? -16.195 2.144 22.598 1.00 94.38 293 ALA A N 1
ATOM 2310 C CA . ALA A 1 293 ? -16.039 0.823 23.196 1.00 94.38 293 ALA A CA 1
ATOM 2311 C C . ALA A 1 293 ? -14.628 0.620 23.767 1.00 94.38 293 ALA A C 1
ATOM 2313 O O . ALA A 1 293 ? -14.500 0.184 24.909 1.00 94.38 293 ALA A O 1
ATOM 2314 N N . LEU A 1 294 ? -13.581 0.988 23.019 1.00 94.81 294 LEU A N 1
ATOM 2315 C CA . LEU A 1 294 ? -12.188 0.882 23.455 1.00 94.81 294 LEU A CA 1
ATOM 2316 C C . LEU A 1 294 ? -11.905 1.765 24.679 1.00 94.81 294 LEU A C 1
ATOM 2318 O O . LEU A 1 294 ? -11.253 1.316 25.619 1.00 94.81 294 LEU A O 1
ATOM 2322 N N . GLN A 1 295 ? -12.412 3.000 24.703 1.00 92.81 295 GLN A N 1
ATOM 2323 C CA . GLN A 1 295 ? -12.223 3.917 25.835 1.00 92.81 295 GLN A CA 1
ATOM 2324 C C . GLN A 1 295 ? -12.909 3.431 27.119 1.00 92.81 295 GLN A C 1
ATOM 2326 O O . GLN A 1 295 ? -12.382 3.646 28.211 1.00 92.81 295 GLN A O 1
ATOM 2331 N N . ASN A 1 296 ? -14.046 2.745 26.989 1.00 92.88 296 ASN A N 1
ATOM 2332 C CA . ASN A 1 296 ? -14.811 2.211 28.115 1.00 92.88 296 ASN A CA 1
ATOM 2333 C C . ASN A 1 296 ? -14.278 0.869 28.648 1.00 92.88 296 ASN A C 1
ATOM 2335 O O . ASN A 1 296 ? -14.770 0.379 29.667 1.00 92.88 296 ASN A O 1
ATOM 2339 N N . GLN A 1 297 ? -13.284 0.254 27.996 1.00 89.56 297 GLN A N 1
ATOM 2340 C CA . GLN A 1 297 ? -12.700 -0.998 28.477 1.00 89.56 297 GLN A CA 1
ATOM 2341 C C . GLN A 1 297 ? -11.964 -0.800 29.807 1.00 89.56 297 GLN A C 1
ATOM 2343 O O . GLN A 1 297 ? -11.069 0.035 29.943 1.00 89.56 297 GLN A O 1
ATOM 2348 N N . THR A 1 298 ? -12.315 -1.627 30.793 1.00 78.38 298 THR A N 1
ATOM 2349 C CA . THR A 1 298 ? -11.721 -1.589 32.138 1.00 78.38 298 THR A CA 1
ATOM 2350 C C . THR A 1 298 ? -10.290 -2.136 32.156 1.00 78.38 298 THR A C 1
ATOM 2352 O O . THR A 1 298 ? -9.458 -1.668 32.931 1.00 78.38 298 THR A O 1
ATOM 2355 N N . SER A 1 299 ? -9.979 -3.108 31.293 1.00 81.81 299 SER A N 1
ATOM 2356 C CA . SER A 1 299 ? -8.645 -3.694 31.143 1.00 81.81 299 SER A CA 1
ATOM 2357 C C . SER A 1 299 ? -7.992 -3.226 29.845 1.00 81.81 299 SER A C 1
ATOM 2359 O O . SER A 1 299 ? -8.430 -3.556 28.746 1.00 81.81 299 SER A O 1
ATOM 2361 N N . ARG A 1 300 ? -6.901 -2.463 29.965 1.00 87.50 300 ARG A N 1
ATOM 2362 C CA . ARG A 1 300 ? -6.123 -2.024 28.802 1.00 87.50 300 ARG A CA 1
ATOM 2363 C C . ARG A 1 300 ? -5.148 -3.116 28.390 1.00 87.50 300 ARG A C 1
ATOM 2365 O O . ARG A 1 300 ? -4.341 -3.569 29.201 1.00 87.50 300 ARG A O 1
ATOM 2372 N N . THR A 1 301 ? -5.214 -3.517 27.128 1.00 90.06 301 THR A N 1
ATOM 2373 C CA . THR A 1 301 ? -4.230 -4.426 26.535 1.00 90.06 301 THR A CA 1
ATOM 2374 C C . THR A 1 301 ? -2.932 -3.675 26.239 1.00 90.06 301 THR A C 1
ATOM 2376 O O . THR A 1 301 ? -2.884 -2.443 26.214 1.00 90.06 301 THR A O 1
ATOM 2379 N N . GLU A 1 302 ? -1.859 -4.413 25.963 1.00 91.81 302 GLU A N 1
ATOM 2380 C CA . GLU A 1 302 ? -0.589 -3.819 25.535 1.00 91.81 302 GLU A CA 1
ATOM 2381 C C . GLU A 1 302 ? -0.666 -3.066 24.193 1.00 91.81 302 GLU A C 1
ATOM 2383 O O . GLU A 1 302 ? 0.235 -2.282 23.904 1.00 91.81 302 GLU A O 1
ATOM 2388 N N . TYR A 1 303 ? -1.735 -3.284 23.415 1.00 94.62 303 TYR A N 1
ATOM 2389 C CA . TYR A 1 303 ? -1.992 -2.677 22.106 1.00 94.62 303 TYR A CA 1
ATOM 2390 C C . TYR A 1 303 ? -2.887 -1.434 22.180 1.00 94.62 303 TYR A C 1
ATOM 2392 O O . TYR A 1 303 ? -3.178 -0.837 21.151 1.00 94.62 303 TYR A O 1
ATOM 2400 N N . PHE A 1 304 ? -3.336 -1.034 23.376 1.00 96.06 304 PHE A N 1
ATOM 2401 C CA . PHE A 1 304 ? -4.335 0.024 23.550 1.00 96.06 304 PHE A CA 1
ATOM 2402 C C . PHE A 1 304 ? -3.972 1.339 22.840 1.00 96.06 304 PHE A C 1
ATOM 2404 O O . PHE A 1 304 ? -4.828 1.953 22.207 1.00 96.06 304 PHE A O 1
ATOM 2411 N N . ILE A 1 305 ? -2.709 1.773 22.932 1.00 96.94 305 ILE A N 1
ATOM 2412 C CA . ILE A 1 305 ? -2.258 3.015 22.288 1.00 96.94 305 ILE A CA 1
ATOM 2413 C C . ILE A 1 305 ? -2.205 2.855 20.769 1.00 96.94 305 ILE A C 1
ATOM 2415 O O . ILE A 1 305 ? -2.722 3.710 20.058 1.00 96.94 305 ILE A O 1
ATOM 2419 N N . ASP A 1 306 ? -1.632 1.757 20.276 1.00 97.25 306 ASP A N 1
ATOM 2420 C CA . ASP A 1 306 ? -1.586 1.427 18.850 1.00 97.25 306 ASP A CA 1
ATOM 2421 C C . ASP A 1 306 ? -3.002 1.393 18.234 1.00 97.25 306 ASP A C 1
ATOM 2423 O O . ASP A 1 306 ? -3.240 1.992 17.184 1.00 97.25 306 ASP A O 1
ATOM 2427 N N . ASP A 1 307 ? -3.962 0.776 18.928 1.00 97.50 307 ASP A N 1
ATOM 2428 C CA . ASP A 1 307 ? -5.361 0.664 18.503 1.00 97.50 307 ASP A CA 1
ATOM 2429 C C . ASP A 1 307 ? -6.077 2.027 18.513 1.00 97.50 307 ASP A C 1
ATOM 2431 O O . ASP A 1 307 ? -6.793 2.364 17.565 1.00 97.50 307 ASP A O 1
ATOM 2435 N N . LEU A 1 308 ? -5.835 2.857 19.535 1.00 97.88 308 LEU A N 1
ATOM 2436 C CA . LEU A 1 308 ? -6.350 4.227 19.587 1.00 97.88 308 LEU A CA 1
ATOM 2437 C C . LEU A 1 308 ? -5.777 5.087 18.452 1.00 97.88 308 LEU A C 1
ATOM 2439 O O . LEU A 1 308 ? -6.511 5.844 17.819 1.00 97.88 308 LEU A O 1
ATOM 2443 N N . CYS A 1 309 ? -4.482 4.966 18.162 1.00 98.50 309 CYS A N 1
ATOM 2444 C CA . CYS A 1 309 ? -3.840 5.682 17.065 1.00 98.50 309 CYS A CA 1
ATOM 2445 C C . CYS A 1 309 ? -4.399 5.260 15.697 1.00 98.50 309 CYS A C 1
ATOM 2447 O O . CYS A 1 309 ? -4.641 6.118 14.846 1.00 98.50 309 CYS A O 1
ATOM 2449 N N . LEU A 1 310 ? -4.656 3.965 15.488 1.00 98.31 310 LEU A N 1
ATOM 2450 C CA . LEU A 1 310 ? -5.299 3.470 14.270 1.00 98.31 310 LEU A CA 1
ATOM 2451 C C . LEU A 1 310 ? -6.723 4.025 14.116 1.00 98.31 310 LEU A C 1
ATOM 2453 O O . LEU A 1 310 ? -7.073 4.504 13.036 1.00 98.31 310 LEU A O 1
ATOM 2457 N N . LEU A 1 311 ? -7.520 4.032 15.191 1.00 98.44 311 LEU A N 1
ATOM 2458 C CA . LEU A 1 311 ? -8.849 4.653 15.196 1.00 98.44 311 LEU A CA 1
ATOM 2459 C C . LEU A 1 311 ? -8.785 6.129 14.800 1.00 98.44 311 LEU A C 1
ATOM 2461 O O . LEU A 1 311 ? -9.524 6.544 13.911 1.00 98.44 311 LEU A O 1
ATOM 2465 N N . GLN A 1 312 ? -7.889 6.912 15.409 1.00 98.69 312 GLN A N 1
ATOM 2466 C CA . GLN A 1 312 ? -7.756 8.337 15.095 1.00 98.69 312 GLN A CA 1
ATOM 2467 C C . GLN A 1 312 ? -7.320 8.572 13.645 1.00 98.69 312 GLN A C 1
ATOM 2469 O O . GLN A 1 312 ? -7.863 9.453 12.980 1.00 98.69 312 GLN A O 1
ATOM 2474 N N . LEU A 1 313 ? -6.397 7.768 13.111 1.00 98.62 313 LEU A N 1
ATOM 2475 C CA . LEU A 1 313 ? -6.013 7.849 11.701 1.00 98.62 313 LEU A CA 1
ATOM 2476 C C . LEU A 1 313 ? -7.218 7.596 10.775 1.00 98.62 313 LEU A C 1
ATOM 2478 O O . LEU A 1 313 ? -7.494 8.404 9.886 1.00 98.62 313 LEU A O 1
ATOM 2482 N N . LEU A 1 314 ? -7.967 6.510 10.996 1.00 98.50 314 LEU A N 1
ATOM 2483 C CA . LEU A 1 314 ? -9.141 6.158 10.186 1.00 98.50 314 LEU A CA 1
ATOM 2484 C C . LEU A 1 314 ? -10.279 7.184 10.329 1.00 98.50 314 LEU A C 1
ATOM 2486 O O . LEU A 1 314 ? -10.918 7.548 9.336 1.00 98.50 314 LEU A O 1
ATOM 2490 N N . LYS A 1 315 ? -10.501 7.694 11.544 1.00 98.62 315 LYS A N 1
ATOM 2491 C CA . LYS A 1 315 ? -11.472 8.754 11.840 1.00 98.62 315 LYS A CA 1
ATOM 2492 C C . LYS A 1 315 ? -11.109 10.042 11.109 1.00 98.62 315 LYS A C 1
ATOM 2494 O O . LYS A 1 315 ? -11.942 10.607 10.401 1.00 98.62 315 LYS A O 1
ATOM 2499 N N . GLY A 1 316 ? -9.848 10.463 11.210 1.00 98.38 316 GLY A N 1
ATOM 2500 C CA . GLY A 1 316 ? -9.328 11.647 10.533 1.00 98.38 316 GLY A CA 1
ATOM 2501 C C . GLY A 1 316 ? -9.456 11.557 9.013 1.00 98.38 316 GLY A C 1
ATOM 2502 O O . GLY A 1 316 ? -9.828 12.538 8.371 1.00 98.38 316 GLY A O 1
ATOM 2503 N N . LEU A 1 317 ? -9.251 10.374 8.425 1.00 97.50 317 LEU A N 1
ATOM 2504 C CA . LEU A 1 317 ? -9.490 10.134 6.998 1.00 97.50 317 LEU A CA 1
ATOM 2505 C C . LEU A 1 317 ? -10.956 10.352 6.607 1.00 97.50 317 LEU A C 1
ATOM 2507 O O . LEU A 1 317 ? -11.218 11.085 5.651 1.00 97.50 317 LEU A O 1
ATOM 2511 N N . CYS A 1 318 ? -11.905 9.766 7.345 1.00 98.06 318 CYS A N 1
ATOM 2512 C CA . CYS A 1 318 ? -13.335 9.961 7.085 1.00 98.06 318 CYS A CA 1
ATOM 2513 C C . CYS A 1 318 ? -13.714 11.443 7.181 1.00 98.06 318 CYS A C 1
ATOM 2515 O O . CYS A 1 318 ? -14.309 11.999 6.260 1.00 98.06 318 CYS A O 1
ATOM 2517 N N . LEU A 1 319 ? -13.299 12.108 8.262 1.00 98.19 319 LEU A N 1
ATOM 2518 C CA . LEU A 1 319 ? -13.563 13.526 8.502 1.00 98.19 319 LEU A CA 1
ATOM 2519 C C . LEU A 1 319 ? -12.964 14.419 7.407 1.00 98.19 319 LEU A C 1
ATOM 2521 O O . LEU A 1 319 ? -13.629 15.346 6.946 1.00 98.19 319 LEU A O 1
ATOM 2525 N N . LYS A 1 320 ? -11.746 14.114 6.937 1.00 97.12 320 LYS A N 1
ATOM 2526 C CA . LYS A 1 320 ? -11.098 14.821 5.821 1.00 97.12 320 LYS A CA 1
ATOM 2527 C C . LYS A 1 320 ? -11.934 14.712 4.544 1.00 97.12 320 LYS A C 1
ATOM 2529 O O . LYS A 1 320 ? -12.194 15.726 3.900 1.00 97.12 320 LYS A O 1
ATOM 2534 N N . HIS A 1 321 ? -12.385 13.504 4.199 1.00 94.50 321 HIS A N 1
ATOM 2535 C CA . HIS A 1 321 ? -13.216 13.262 3.014 1.00 94.50 321 HIS A CA 1
ATOM 2536 C C . HIS A 1 321 ? -14.611 13.896 3.112 1.00 94.50 321 HIS A C 1
ATOM 2538 O O . HIS A 1 321 ? -15.138 14.356 2.103 1.00 94.50 321 HIS A O 1
ATOM 2544 N N . LEU A 1 322 ? -15.170 14.002 4.319 1.00 96.44 322 LEU A N 1
ATOM 2545 C CA . LEU A 1 322 ? -16.429 14.705 4.595 1.00 96.44 322 LEU A CA 1
ATOM 2546 C C . LEU A 1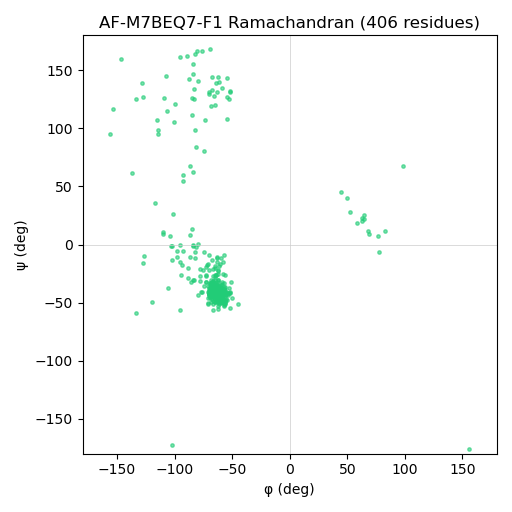 322 ? -16.271 16.236 4.682 1.00 96.44 322 LEU A C 1
ATOM 2548 O O . LEU A 1 322 ? -17.242 16.939 4.954 1.00 96.44 322 LEU A O 1
ATOM 2552 N N . GLY A 1 323 ? -15.060 16.773 4.497 1.00 95.38 323 GLY A N 1
ATOM 2553 C CA . GLY A 1 323 ? -14.783 18.211 4.571 1.00 95.38 323 GLY A CA 1
ATOM 2554 C C . GLY A 1 323 ? -14.715 18.784 5.993 1.00 95.38 323 GLY A C 1
ATOM 2555 O O . GLY A 1 323 ? -14.575 19.994 6.161 1.00 95.38 323 GLY A O 1
ATOM 2556 N N . ARG A 1 324 ? -14.751 17.947 7.037 1.00 97.44 324 ARG A N 1
ATOM 2557 C CA . ARG A 1 324 ? -14.637 18.352 8.451 1.00 97.44 324 ARG A CA 1
ATOM 2558 C C . ARG A 1 324 ? -13.165 18.495 8.857 1.00 97.44 324 ARG A C 1
ATOM 2560 O O . ARG A 1 324 ? -12.652 17.775 9.714 1.00 97.44 324 ARG A O 1
ATOM 2567 N N . LEU A 1 325 ? -12.466 19.423 8.202 1.00 97.19 325 LEU A N 1
ATOM 2568 C CA . LEU A 1 325 ? -10.997 19.477 8.201 1.00 97.19 325 LEU A CA 1
ATOM 2569 C C . LEU A 1 325 ? -10.378 19.716 9.586 1.00 97.19 325 LEU A C 1
ATOM 2571 O O . LEU A 1 325 ? -9.383 19.081 9.914 1.00 97.19 325 LEU A O 1
ATOM 2575 N N . LEU A 1 326 ? -10.973 20.581 10.414 1.00 97.00 326 LEU A N 1
ATOM 2576 C CA . LEU A 1 326 ? -10.454 20.855 11.761 1.00 97.00 326 LEU A CA 1
ATOM 2577 C C . LEU A 1 326 ? -10.506 19.606 12.655 1.00 97.00 326 LEU A C 1
ATOM 2579 O O . LEU A 1 326 ? -9.560 19.317 13.379 1.00 97.00 326 LEU A O 1
ATOM 2583 N N . GLN A 1 327 ? -11.598 18.840 12.582 1.00 98.06 327 GLN A N 1
ATOM 2584 C CA . GLN A 1 327 ? -11.736 17.601 13.351 1.00 98.06 327 GLN A CA 1
ATOM 2585 C C . GLN A 1 327 ? -10.743 16.541 12.859 1.00 98.06 327 GLN A C 1
ATOM 2587 O O . GLN A 1 327 ? -10.123 15.861 13.671 1.00 98.06 327 GLN A O 1
ATOM 2592 N N . ALA A 1 328 ? -10.539 16.446 11.541 1.00 98.44 328 ALA A N 1
ATOM 2593 C CA . ALA A 1 328 ? -9.539 15.554 10.965 1.00 98.44 328 ALA A CA 1
ATOM 2594 C C . ALA A 1 328 ? -8.115 15.887 11.444 1.00 98.44 328 ALA A C 1
ATOM 2596 O O . ALA A 1 328 ? -7.364 14.994 11.831 1.00 98.44 328 ALA A O 1
ATOM 2597 N N . GLU A 1 329 ? -7.762 17.173 11.469 1.00 98.25 329 GLU A N 1
ATOM 2598 C CA . GLU A 1 329 ? -6.474 17.654 11.972 1.00 98.25 329 GLU A CA 1
ATOM 2599 C C . GLU A 1 329 ? -6.264 17.310 13.456 1.00 98.25 329 GLU A C 1
ATOM 2601 O O . GLU A 1 329 ? -5.172 16.882 13.831 1.00 98.25 329 GLU A O 1
ATOM 2606 N N . LEU A 1 330 ? -7.296 17.431 14.301 1.00 98.44 330 LEU A N 1
ATOM 2607 C CA . LEU A 1 330 ? -7.221 17.027 15.711 1.00 98.44 330 LEU A CA 1
ATOM 2608 C C . LEU A 1 330 ? -6.923 15.530 15.864 1.00 98.44 330 LEU A C 1
ATOM 2610 O O . LEU A 1 330 ? -6.017 15.169 16.617 1.00 98.44 330 LEU A O 1
ATOM 2614 N N . CYS A 1 331 ? -7.621 14.675 15.110 1.00 98.69 331 CYS A N 1
ATOM 2615 C CA . CYS A 1 331 ? -7.371 13.234 15.108 1.00 98.69 331 CYS A CA 1
ATOM 2616 C C . CYS A 1 331 ? -5.922 12.913 14.708 1.00 98.69 331 CYS A C 1
ATOM 2618 O O . CYS A 1 331 ? -5.234 12.153 15.388 1.00 98.69 331 CYS A O 1
ATOM 2620 N N . PHE A 1 332 ? -5.418 13.529 13.635 1.00 98.69 332 PHE A N 1
ATOM 2621 C CA . PHE A 1 332 ? -4.046 13.298 13.181 1.00 98.69 332 PHE A CA 1
ATOM 2622 C C . PHE A 1 332 ? -2.999 13.769 14.197 1.00 98.69 332 PHE A C 1
ATOM 2624 O O . PHE A 1 332 ? -2.031 13.055 14.465 1.00 98.69 332 PHE A O 1
ATOM 2631 N N . ASN A 1 333 ? -3.209 14.933 14.814 1.00 98.38 333 ASN A N 1
ATOM 2632 C CA . ASN A 1 333 ? -2.320 15.441 15.856 1.00 98.38 333 ASN A CA 1
ATOM 2633 C C . ASN A 1 333 ? -2.278 14.523 17.082 1.00 98.38 333 ASN A C 1
ATOM 2635 O O . ASN A 1 333 ? -1.207 14.342 17.659 1.00 98.38 333 ASN A O 1
ATOM 2639 N N . GLN A 1 334 ? -3.398 13.900 17.449 1.00 98.25 334 GLN A N 1
ATOM 2640 C CA . GLN A 1 334 ? -3.430 12.933 18.543 1.00 98.25 334 GLN A CA 1
ATOM 2641 C C . GLN A 1 334 ? -2.526 11.722 18.263 1.00 98.25 334 GLN A C 1
ATOM 2643 O O . GLN A 1 334 ? -1.775 11.313 19.145 1.00 98.25 334 GLN A O 1
ATOM 2648 N N . VAL A 1 335 ? -2.521 11.188 17.035 1.00 98.62 335 VAL A N 1
ATOM 2649 C CA . VAL A 1 335 ? -1.613 10.084 16.661 1.00 98.62 335 VAL A CA 1
ATOM 2650 C C . VAL A 1 335 ? -0.150 10.501 16.792 1.00 98.62 335 VAL A C 1
ATOM 2652 O O . VAL A 1 335 ? 0.651 9.768 17.367 1.00 98.62 335 VAL A O 1
ATOM 2655 N N . ILE A 1 336 ? 0.194 11.688 16.288 1.00 98.06 336 ILE A N 1
ATOM 2656 C CA . ILE A 1 336 ? 1.567 12.209 16.317 1.00 98.06 336 ILE A CA 1
ATOM 2657 C C . ILE A 1 336 ? 2.033 12.424 17.766 1.00 98.06 336 ILE A C 1
ATOM 2659 O O . ILE A 1 336 ? 3.150 12.058 18.120 1.00 98.06 336 ILE A O 1
ATOM 2663 N N . GLN A 1 337 ? 1.173 12.954 18.639 1.00 98.00 337 GLN A N 1
ATOM 2664 C CA . GLN A 1 337 ? 1.486 13.150 20.062 1.00 98.00 337 GLN A CA 1
ATOM 2665 C C . GLN A 1 337 ? 1.702 11.829 20.818 1.00 98.00 337 GLN A C 1
ATOM 2667 O O . GLN A 1 337 ? 2.455 11.785 21.794 1.00 98.00 337 GLN A O 1
ATOM 2672 N N . SER A 1 338 ? 1.074 10.747 20.360 1.00 97.62 338 SER A N 1
ATOM 2673 C CA . SER A 1 338 ? 1.205 9.409 20.938 1.00 97.62 338 SER A CA 1
ATOM 2674 C C . SER A 1 338 ? 2.423 8.621 20.437 1.00 97.62 338 SER A C 1
ATOM 2676 O O . SER A 1 338 ? 2.647 7.522 20.934 1.00 97.62 338 SER A O 1
ATOM 2678 N N . GLU A 1 339 ? 3.249 9.168 19.536 1.00 96.75 339 GLU A N 1
ATOM 2679 C CA . GLU A 1 339 ? 4.392 8.485 18.899 1.00 96.75 339 GLU A CA 1
ATOM 2680 C C . GLU A 1 339 ? 5.263 7.679 19.875 1.00 96.75 339 GLU A C 1
ATOM 2682 O O . GLU A 1 339 ? 5.498 6.493 19.664 1.00 96.75 339 GLU A O 1
ATOM 2687 N N . LYS A 1 340 ? 5.697 8.290 20.984 1.00 96.62 340 LYS A N 1
ATOM 2688 C CA . LYS A 1 340 ? 6.593 7.644 21.965 1.00 96.62 340 LYS A CA 1
ATOM 2689 C C . LYS A 1 340 ? 5.950 6.485 22.735 1.00 96.62 340 LYS A C 1
ATOM 2691 O O . LYS A 1 340 ? 6.647 5.771 23.450 1.00 96.62 340 LYS A O 1
ATOM 2696 N N . GLN A 1 341 ? 4.629 6.357 22.661 1.00 96.94 341 GLN A N 1
ATOM 2697 C CA . GLN A 1 341 ? 3.844 5.353 23.375 1.00 96.94 341 GLN A CA 1
ATOM 2698 C C . GLN A 1 341 ? 3.418 4.188 22.465 1.00 96.94 341 GLN A C 1
ATOM 2700 O O . GLN A 1 341 ? 2.975 3.165 22.987 1.00 96.94 341 GLN A O 1
ATOM 2705 N N . ILE A 1 342 ? 3.557 4.329 21.141 1.00 96.62 342 ILE A N 1
ATOM 2706 C CA . ILE A 1 342 ? 3.291 3.263 20.165 1.00 96.62 342 ILE A CA 1
ATOM 2707 C C . ILE A 1 342 ? 4.373 2.191 20.305 1.00 96.62 342 ILE A C 1
ATOM 2709 O O . ILE A 1 342 ? 5.564 2.502 20.353 1.00 96.62 342 ILE A O 1
ATOM 2713 N N . LYS A 1 343 ? 3.962 0.921 20.385 1.00 94.88 343 LYS A N 1
ATOM 2714 C CA . LYS A 1 343 ? 4.894 -0.199 20.598 1.00 94.88 343 LYS A CA 1
ATOM 2715 C C . LYS A 1 343 ? 5.130 -1.040 19.352 1.00 94.88 343 LYS A C 1
ATOM 2717 O O . LYS A 1 343 ? 6.240 -1.530 19.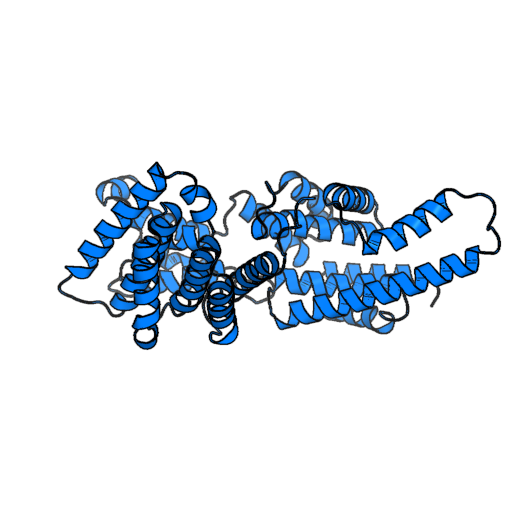146 1.00 94.88 343 LYS A O 1
ATOM 2722 N N . TYR A 1 344 ? 4.093 -1.248 18.548 1.00 94.69 344 TYR A N 1
ATOM 2723 C CA . TYR A 1 344 ? 4.076 -2.264 17.500 1.00 94.69 344 TYR A CA 1
ATOM 2724 C C . TYR A 1 344 ? 3.870 -1.653 16.113 1.00 94.69 344 TYR A C 1
ATOM 2726 O O . TYR A 1 344 ? 4.631 -1.929 15.181 1.00 94.69 344 TYR A O 1
ATOM 2734 N N . ASP A 1 345 ? 2.867 -0.794 15.972 1.00 95.00 345 ASP A N 1
ATOM 2735 C CA . ASP A 1 345 ? 2.404 -0.248 14.702 1.00 95.00 345 ASP A CA 1
ATOM 2736 C C . ASP A 1 345 ? 3.080 1.094 14.376 1.00 95.00 345 ASP A C 1
ATOM 2738 O O . ASP A 1 345 ? 2.442 2.095 14.059 1.00 95.00 345 ASP A O 1
ATOM 2742 N N . ASN A 1 346 ? 4.417 1.095 14.370 1.00 95.56 346 ASN A N 1
ATOM 2743 C CA . ASN A 1 346 ? 5.255 2.281 14.113 1.00 95.56 346 ASN A CA 1
ATOM 2744 C C . ASN A 1 346 ? 4.994 2.963 12.756 1.00 95.56 346 ASN A C 1
ATOM 2746 O O . ASN A 1 346 ? 5.422 4.091 12.534 1.00 95.56 346 ASN A O 1
ATOM 2750 N N . TYR A 1 347 ? 4.295 2.293 11.835 1.00 95.62 347 TYR A N 1
ATOM 2751 C CA . TYR A 1 347 ? 3.897 2.876 10.556 1.00 95.62 347 TYR A CA 1
ATOM 2752 C C . TYR A 1 347 ? 2.816 3.965 10.714 1.00 95.62 347 TYR A C 1
ATOM 2754 O O . TYR A 1 347 ? 2.680 4.813 9.834 1.00 95.62 347 TYR A O 1
ATOM 2762 N N . LEU A 1 348 ? 2.053 3.969 11.815 1.00 97.81 348 LEU A N 1
ATOM 2763 C CA . LEU A 1 348 ? 0.925 4.883 12.019 1.00 97.81 348 LEU A CA 1
ATOM 2764 C C . LEU A 1 348 ? 1.354 6.352 11.972 1.00 97.81 348 LEU A C 1
ATOM 2766 O O . LEU A 1 348 ? 0.676 7.166 11.348 1.00 97.81 348 LEU A O 1
ATOM 2770 N N . VAL A 1 349 ? 2.498 6.692 12.568 1.00 98.06 349 VAL A N 1
ATOM 2771 C CA . VAL A 1 349 ? 2.994 8.075 12.637 1.00 98.06 349 VAL A CA 1
ATOM 2772 C C . VAL A 1 349 ? 3.379 8.629 11.259 1.00 98.06 349 VAL A C 1
ATOM 2774 O O . VAL A 1 349 ? 2.783 9.632 10.858 1.00 98.06 349 VAL A O 1
ATOM 2777 N N . PRO A 1 350 ? 4.285 8.006 10.474 1.00 97.94 350 PRO A N 1
ATOM 2778 C CA . PRO A 1 350 ? 4.632 8.525 9.153 1.00 97.94 350 PRO A CA 1
ATOM 2779 C C . PRO A 1 350 ? 3.434 8.534 8.193 1.00 97.94 350 PRO A C 1
ATOM 2781 O O . PRO A 1 350 ? 3.268 9.491 7.434 1.00 97.94 350 PRO A O 1
ATOM 2784 N N . PHE A 1 351 ? 2.540 7.538 8.258 1.00 97.69 351 PHE A N 1
ATOM 2785 C CA . PHE A 1 351 ? 1.306 7.559 7.463 1.00 97.69 351 PHE A CA 1
ATOM 2786 C C . PHE A 1 351 ? 0.375 8.709 7.875 1.00 97.69 351 PHE A C 1
ATOM 2788 O O . PHE A 1 351 ? -0.223 9.340 7.007 1.00 97.69 351 PHE A O 1
ATOM 2795 N N . THR A 1 352 ? 0.281 9.027 9.167 1.00 98.50 352 THR A N 1
ATOM 2796 C CA . THR A 1 352 ? -0.537 10.148 9.652 1.00 98.50 352 THR A CA 1
ATOM 2797 C C . THR A 1 352 ? 0.053 11.500 9.263 1.00 98.50 352 THR A C 1
ATOM 2799 O O . THR A 1 352 ? -0.678 12.372 8.801 1.00 98.50 352 THR A O 1
ATOM 2802 N N . LEU A 1 353 ? 1.374 11.674 9.371 1.00 98.44 353 LEU A N 1
ATOM 2803 C CA . LEU A 1 353 ? 2.069 12.881 8.909 1.00 98.44 353 LEU A CA 1
ATOM 2804 C C . LEU A 1 353 ? 1.839 13.124 7.413 1.00 98.44 353 LEU A C 1
ATOM 2806 O O . LEU A 1 353 ? 1.582 14.254 6.997 1.00 98.44 353 LEU A O 1
ATOM 2810 N N . TYR A 1 354 ? 1.878 12.061 6.606 1.00 97.62 354 TYR A N 1
ATOM 2811 C CA . TYR A 1 354 ? 1.549 12.140 5.187 1.00 97.62 354 TYR A CA 1
ATOM 2812 C C . TYR A 1 354 ? 0.099 12.595 4.948 1.00 97.62 354 TYR A C 1
ATOM 2814 O O . TYR A 1 354 ? -0.129 13.518 4.165 1.00 97.62 354 TYR A O 1
ATOM 2822 N N . GLU A 1 355 ? -0.881 11.999 5.633 1.00 97.81 355 GLU A N 1
ATOM 2823 C CA . GLU A 1 355 ? -2.297 12.363 5.474 1.00 97.81 355 GLU A CA 1
ATOM 2824 C C . GLU A 1 355 ? -2.609 13.780 5.976 1.00 97.81 355 GLU A C 1
ATOM 2826 O O . GLU A 1 355 ? -3.386 14.497 5.338 1.00 97.81 355 GLU A O 1
ATOM 2831 N N . LEU A 1 356 ? -1.950 14.224 7.049 1.00 97.88 356 LEU A N 1
ATOM 2832 C CA . LEU A 1 356 ? -2.006 15.602 7.532 1.00 97.88 356 LEU A CA 1
ATOM 2833 C C . LEU A 1 356 ? -1.400 16.578 6.511 1.00 97.88 356 LEU A C 1
ATOM 2835 O O . LEU A 1 356 ? -1.964 17.636 6.238 1.00 97.88 356 LEU A O 1
ATOM 2839 N N . GLY A 1 357 ? -0.295 16.200 5.868 1.00 97.56 357 GLY A N 1
ATOM 2840 C CA . GLY A 1 357 ? 0.267 16.954 4.752 1.00 97.56 357 GLY A CA 1
ATOM 2841 C C . GLY A 1 357 ? -0.704 17.082 3.571 1.00 97.56 357 GLY A C 1
ATOM 2842 O O . GLY A 1 357 ? -0.861 18.170 3.014 1.00 97.56 357 GLY A O 1
ATOM 2843 N N . LEU A 1 358 ? -1.422 16.008 3.222 1.00 95.38 358 LEU A N 1
ATOM 2844 C CA . LEU A 1 358 ? -2.479 16.055 2.205 1.00 95.38 358 LEU A CA 1
ATOM 2845 C C . LEU A 1 358 ? -3.669 16.933 2.620 1.00 95.38 358 LEU A C 1
ATOM 2847 O O . LEU A 1 358 ? -4.254 17.598 1.766 1.00 95.38 358 LEU A O 1
ATOM 2851 N N . LEU A 1 359 ? -4.021 16.955 3.906 1.00 96.56 359 LEU A N 1
ATOM 2852 C CA . LEU A 1 359 ? -5.053 17.842 4.442 1.00 96.56 359 LEU A CA 1
ATOM 2853 C C . LEU A 1 359 ? -4.652 19.314 4.273 1.00 96.56 359 LEU A C 1
ATOM 2855 O O . LEU A 1 359 ? -5.437 20.097 3.742 1.00 96.56 359 LEU A O 1
ATOM 2859 N N . TYR A 1 360 ? -3.420 19.693 4.626 1.00 96.75 360 TYR A N 1
ATOM 2860 C CA . TYR A 1 360 ? -2.942 21.063 4.401 1.00 96.75 360 TYR A CA 1
ATOM 2861 C C . TYR A 1 360 ? -2.845 21.420 2.921 1.00 96.75 360 TYR A C 1
ATOM 2863 O O . TYR A 1 360 ? -3.130 22.557 2.549 1.00 96.75 360 TYR A O 1
ATOM 2871 N N . LYS A 1 361 ? -2.514 20.452 2.058 1.00 93.19 361 LYS A N 1
ATOM 2872 C CA . LYS A 1 361 ? -2.580 20.640 0.605 1.00 93.19 361 LYS A CA 1
ATOM 2873 C C . LYS A 1 361 ? -4.006 20.976 0.147 1.00 93.19 361 LYS A C 1
ATOM 2875 O O . LYS A 1 361 ? -4.165 21.851 -0.694 1.00 93.19 361 LYS A O 1
ATOM 2880 N N . GLN A 1 362 ? -5.032 20.320 0.695 1.00 91.25 362 GLN A N 1
ATOM 2881 C CA . GLN A 1 362 ? -6.440 20.615 0.385 1.00 91.25 362 GLN A CA 1
ATOM 2882 C C . GLN A 1 362 ? -6.876 22.007 0.876 1.00 91.25 362 GLN A C 1
ATOM 2884 O O . GLN A 1 362 ? -7.767 22.609 0.288 1.00 91.25 362 GLN A O 1
ATOM 2889 N N . GLN A 1 363 ? -6.230 22.530 1.921 1.00 92.88 363 GLN A N 1
ATOM 2890 C CA . GLN A 1 363 ? -6.431 23.892 2.433 1.00 92.88 363 GLN A CA 1
ATOM 2891 C C . GLN A 1 363 ? -5.561 24.954 1.731 1.00 92.88 363 GLN A C 1
ATOM 2893 O O . GLN A 1 363 ? -5.482 26.078 2.217 1.00 92.88 363 GLN A O 1
ATOM 2898 N N . ASP A 1 364 ? -4.859 24.596 0.651 1.00 92.00 364 ASP A N 1
ATOM 2899 C CA . ASP A 1 364 ? -3.889 25.448 -0.058 1.00 92.00 364 ASP A CA 1
ATOM 2900 C C . ASP A 1 364 ? -2.710 25.954 0.811 1.00 92.00 364 ASP A C 1
ATOM 2902 O O . ASP A 1 364 ? -1.970 26.869 0.457 1.00 92.00 364 ASP A O 1
ATOM 2906 N N . GLN A 1 365 ? -2.449 25.305 1.951 1.00 93.62 365 GLN A N 1
ATOM 2907 C CA . GLN A 1 365 ? -1.306 25.597 2.824 1.00 93.62 365 GLN A CA 1
ATOM 2908 C C . GLN A 1 365 ? -0.066 24.819 2.363 1.00 93.62 365 GLN A C 1
ATOM 2910 O O . GLN A 1 365 ? 0.416 23.899 3.032 1.00 93.62 365 GLN A O 1
ATOM 2915 N N . ARG A 1 366 ? 0.452 25.190 1.186 1.00 93.06 366 ARG A N 1
ATOM 2916 C CA . ARG A 1 366 ? 1.517 24.466 0.468 1.00 93.06 366 ARG A CA 1
ATOM 2917 C C . ARG A 1 366 ? 2.777 24.219 1.299 1.00 93.06 366 ARG A C 1
ATOM 2919 O O . ARG A 1 366 ? 3.270 23.095 1.331 1.00 93.06 366 ARG A O 1
ATOM 2926 N N . GLU A 1 367 ? 3.293 25.239 1.977 1.00 93.88 367 GLU A N 1
ATOM 2927 C CA . GLU A 1 367 ? 4.532 25.122 2.761 1.00 93.88 367 GLU A CA 1
ATOM 2928 C C . GLU A 1 367 ? 4.387 24.131 3.920 1.00 93.88 367 GLU A C 1
ATOM 2930 O O . GLU A 1 367 ? 5.251 23.277 4.130 1.00 93.88 367 GLU A O 1
ATOM 2935 N N . LYS A 1 368 ? 3.254 24.184 4.635 1.00 94.50 368 LYS A N 1
ATOM 2936 C CA . LYS A 1 368 ? 2.955 23.215 5.697 1.00 94.50 368 LYS A CA 1
ATOM 2937 C C . LYS A 1 368 ? 2.815 21.809 5.128 1.00 94.50 368 LYS A C 1
ATOM 2939 O O . LYS A 1 368 ? 3.383 20.878 5.692 1.00 94.50 368 LYS A O 1
ATOM 2944 N N . ALA A 1 369 ? 2.110 21.660 4.006 1.00 96.06 369 ALA A N 1
ATOM 2945 C CA . ALA A 1 369 ? 1.943 20.374 3.341 1.00 96.06 369 ALA A CA 1
ATOM 2946 C C . ALA A 1 369 ? 3.297 19.728 3.008 1.00 96.06 369 ALA A C 1
ATOM 2948 O O . ALA A 1 369 ? 3.535 18.584 3.394 1.00 96.06 369 ALA A O 1
ATOM 2949 N N . ILE A 1 370 ? 4.202 20.475 2.363 1.00 95.88 370 ILE A N 1
ATOM 2950 C CA . ILE A 1 370 ? 5.552 19.998 2.023 1.00 95.88 370 ILE A CA 1
ATOM 2951 C C . ILE A 1 370 ? 6.304 19.586 3.287 1.00 95.88 370 ILE A C 1
ATOM 2953 O O . ILE A 1 370 ? 6.806 18.467 3.353 1.00 95.88 370 ILE A O 1
ATOM 2957 N N . ARG A 1 371 ? 6.313 20.438 4.320 1.00 96.88 371 ARG A N 1
ATOM 2958 C CA . ARG A 1 371 ? 7.022 20.162 5.575 1.00 96.88 371 ARG A CA 1
ATOM 2959 C C . ARG A 1 371 ? 6.585 18.842 6.215 1.00 96.88 371 ARG A C 1
ATOM 2961 O O . ARG A 1 371 ? 7.437 18.042 6.601 1.00 96.88 371 ARG A O 1
ATOM 2968 N N . TYR A 1 372 ? 5.279 18.598 6.334 1.00 97.56 372 TYR A N 1
ATOM 2969 C CA . TYR A 1 372 ? 4.765 17.360 6.933 1.00 97.56 372 TYR A CA 1
ATOM 2970 C C . TYR A 1 372 ? 5.057 16.126 6.069 1.00 97.56 372 TYR A C 1
ATOM 2972 O O . TYR A 1 372 ? 5.487 15.098 6.594 1.00 97.56 372 TYR A O 1
ATOM 2980 N N . ILE A 1 373 ? 4.904 16.240 4.746 1.00 96.50 373 ILE A N 1
ATOM 2981 C CA . ILE A 1 373 ? 5.191 15.155 3.797 1.00 96.50 373 ILE A CA 1
ATOM 2982 C C . ILE A 1 373 ? 6.686 14.789 3.802 1.00 96.50 373 ILE A C 1
ATOM 2984 O O . ILE A 1 373 ? 7.037 13.610 3.778 1.00 96.50 373 ILE A O 1
ATOM 2988 N N . GLU A 1 374 ? 7.582 15.774 3.875 1.00 95.00 374 GLU A N 1
ATOM 2989 C CA . GLU A 1 374 ? 9.025 15.534 3.982 1.00 95.00 374 GLU A CA 1
ATOM 2990 C C . GLU A 1 374 ? 9.419 14.959 5.343 1.00 95.00 374 GLU A C 1
ATOM 2992 O O . GLU A 1 374 ? 10.268 14.070 5.408 1.00 95.00 374 GLU A O 1
ATOM 2997 N N . THR A 1 375 ? 8.770 15.402 6.423 1.00 96.50 375 THR A N 1
ATOM 2998 C CA . THR A 1 375 ? 8.979 14.837 7.766 1.00 96.50 375 THR A CA 1
ATOM 2999 C C . THR A 1 375 ? 8.638 13.345 7.783 1.00 96.50 375 THR A C 1
ATOM 3001 O O . THR A 1 375 ? 9.430 12.543 8.275 1.00 96.50 375 THR A O 1
ATOM 3004 N N . ALA A 1 376 ? 7.513 12.955 7.171 1.00 95.94 376 ALA A N 1
ATOM 3005 C CA . ALA A 1 376 ? 7.110 11.554 7.045 1.00 95.94 376 ALA A CA 1
ATOM 3006 C C . ALA A 1 376 ? 8.149 10.692 6.302 1.00 95.94 376 ALA A C 1
ATOM 3008 O O . ALA A 1 376 ? 8.318 9.520 6.627 1.00 95.94 376 ALA A O 1
ATOM 3009 N N . LYS A 1 377 ? 8.854 11.272 5.320 1.00 91.12 377 LYS A N 1
ATOM 3010 C CA . LYS A 1 377 ? 9.878 10.591 4.512 1.00 91.12 377 LYS A CA 1
ATOM 3011 C C . LYS A 1 377 ? 11.228 10.472 5.214 1.00 91.12 377 LYS A C 1
ATOM 3013 O O . LYS A 1 377 ? 11.903 9.458 5.089 1.00 91.12 377 LYS A O 1
ATOM 3018 N N . ASN A 1 378 ? 11.673 11.546 5.859 1.00 91.62 378 ASN A N 1
ATOM 3019 C CA . ASN A 1 378 ? 13.074 11.684 6.259 1.00 91.62 378 ASN A CA 1
ATOM 3020 C C . ASN A 1 378 ? 13.334 11.211 7.694 1.00 91.62 378 ASN A C 1
ATOM 3022 O O . ASN A 1 378 ? 14.450 10.788 7.997 1.00 91.62 378 ASN A O 1
ATOM 3026 N N . ASN A 1 379 ? 12.319 11.259 8.563 1.00 94.50 379 ASN A N 1
ATOM 3027 C CA . ASN A 1 379 ? 12.493 11.019 9.998 1.00 94.50 379 ASN A CA 1
ATOM 3028 C C . ASN A 1 379 ? 12.142 9.587 10.436 1.00 94.50 379 ASN A C 1
ATOM 3030 O O . ASN A 1 379 ? 12.368 9.240 11.591 1.00 94.50 379 ASN A O 1
ATOM 3034 N N . TYR A 1 380 ? 11.620 8.751 9.533 1.00 93.81 380 TYR A N 1
ATOM 3035 C CA . TYR A 1 380 ? 11.118 7.408 9.837 1.00 93.81 380 TYR A CA 1
ATOM 3036 C C . TYR A 1 380 ? 11.739 6.373 8.903 1.00 93.81 380 TYR A C 1
ATOM 3038 O O . TYR A 1 380 ? 11.873 6.633 7.710 1.00 93.81 380 TYR A O 1
ATOM 3046 N N . LYS A 1 381 ? 12.103 5.202 9.438 1.00 90.88 381 LYS A N 1
ATOM 3047 C CA . LYS A 1 381 ? 12.692 4.079 8.688 1.00 90.88 381 LYS A CA 1
ATOM 3048 C C . LYS A 1 381 ? 12.252 2.736 9.269 1.00 90.88 381 LYS A C 1
ATOM 3050 O O . LYS A 1 381 ? 11.846 2.666 10.426 1.00 90.88 381 LYS A O 1
ATOM 3055 N N . GLU A 1 382 ? 12.349 1.682 8.466 1.00 87.12 382 GLU A N 1
ATOM 3056 C CA . GLU A 1 382 ? 12.154 0.271 8.835 1.00 87.12 382 GLU A CA 1
ATOM 3057 C C . GLU A 1 382 ? 10.740 -0.093 9.334 1.00 87.12 382 GLU A C 1
ATOM 3059 O O . GLU A 1 382 ? 10.517 -1.139 9.955 1.00 87.12 382 GLU A O 1
ATOM 3064 N N . TYR A 1 383 ? 9.738 0.729 9.016 1.00 90.94 383 TYR A N 1
ATOM 3065 C CA . TYR A 1 383 ? 8.343 0.482 9.383 1.00 90.94 383 TYR A CA 1
ATOM 3066 C C . TYR A 1 383 ? 7.594 -0.339 8.318 1.00 90.94 383 TYR A C 1
ATOM 3068 O O . TYR A 1 383 ? 8.019 -0.513 7.173 1.00 90.94 383 TYR A O 1
ATOM 3076 N N . SER A 1 384 ? 6.451 -0.921 8.699 1.00 86.50 384 SER A N 1
ATOM 3077 C CA . SER A 1 384 ? 5.588 -1.637 7.749 1.00 86.50 384 SER A CA 1
ATOM 3078 C C . SER A 1 384 ? 5.137 -0.719 6.616 1.00 86.50 384 SER A C 1
ATOM 3080 O O . SER A 1 384 ? 4.656 0.375 6.873 1.00 86.50 384 SER A O 1
ATOM 3082 N N . MET A 1 385 ? 5.208 -1.199 5.373 1.00 85.88 385 MET A N 1
ATOM 3083 C CA . MET A 1 385 ? 4.731 -0.470 4.191 1.00 85.88 385 MET A CA 1
ATOM 3084 C C . MET A 1 385 ? 5.489 0.841 3.881 1.00 85.88 385 MET A C 1
ATOM 3086 O O . MET A 1 385 ? 4.962 1.679 3.149 1.00 85.88 385 MET A O 1
ATOM 3090 N N . GLU A 1 386 ? 6.731 0.996 4.360 1.00 86.62 386 GLU A N 1
ATOM 3091 C CA . GLU A 1 386 ? 7.590 2.166 4.097 1.00 86.62 386 GLU A CA 1
ATOM 3092 C C . GLU A 1 386 ? 7.725 2.500 2.610 1.00 86.62 386 GLU A C 1
ATOM 3094 O O . GLU A 1 386 ? 7.377 3.609 2.203 1.00 86.62 386 GLU A O 1
ATOM 3099 N N . SER A 1 387 ? 8.133 1.539 1.770 1.00 79.25 387 SER A N 1
ATOM 3100 C CA . SER A 1 387 ? 8.289 1.789 0.331 1.00 79.25 387 SER A CA 1
ATOM 3101 C C . SER A 1 387 ? 7.000 2.336 -0.282 1.00 79.25 387 SER A C 1
ATOM 3103 O O . SER A 1 387 ? 7.028 3.319 -1.018 1.00 79.25 387 SER A O 1
ATOM 3105 N N . ARG A 1 388 ? 5.842 1.767 0.085 1.00 80.38 388 ARG A N 1
ATOM 3106 C CA . ARG A 1 388 ? 4.533 2.225 -0.403 1.00 80.38 388 ARG A CA 1
ATOM 3107 C C . ARG A 1 388 ? 4.248 3.669 0.005 1.00 80.38 388 ARG A C 1
ATOM 3109 O O . ARG A 1 388 ? 3.753 4.431 -0.825 1.00 80.38 388 ARG A O 1
ATOM 3116 N N . LEU A 1 389 ? 4.554 4.052 1.245 1.00 85.56 389 LEU A N 1
ATOM 3117 C CA . LEU A 1 389 ? 4.397 5.437 1.677 1.00 85.56 389 LEU A CA 1
ATOM 3118 C C . LEU A 1 389 ? 5.338 6.367 0.902 1.00 85.56 389 LEU A C 1
ATOM 3120 O O . LEU A 1 389 ? 4.895 7.411 0.434 1.00 85.56 389 LEU A O 1
ATOM 3124 N N . HIS A 1 390 ? 6.594 5.973 0.683 1.00 84.12 390 HIS A N 1
ATOM 3125 C CA . HIS A 1 390 ? 7.556 6.766 -0.089 1.00 84.12 390 HIS A CA 1
ATOM 3126 C C . HIS A 1 390 ? 7.092 7.027 -1.529 1.00 84.12 390 HIS A C 1
ATOM 3128 O O . HIS A 1 390 ? 7.232 8.153 -2.009 1.00 84.12 390 HIS A O 1
ATOM 3134 N N . PHE A 1 391 ? 6.467 6.048 -2.195 1.00 76.00 391 PHE A N 1
ATOM 3135 C CA . PHE A 1 391 ? 5.839 6.276 -3.504 1.00 76.00 391 PHE A CA 1
ATOM 3136 C C . PHE A 1 391 ? 4.723 7.319 -3.439 1.00 76.00 391 PHE A C 1
ATOM 3138 O O . PHE A 1 391 ? 4.693 8.245 -4.252 1.00 76.00 391 PHE A O 1
ATOM 3145 N N . ARG A 1 392 ? 3.828 7.208 -2.449 1.00 81.75 392 ARG A N 1
ATOM 3146 C CA . ARG A 1 392 ? 2.737 8.174 -2.239 1.00 81.75 392 ARG A CA 1
ATOM 3147 C C . ARG A 1 392 ? 3.266 9.579 -1.929 1.00 81.75 392 ARG A C 1
ATOM 3149 O O . ARG A 1 392 ? 2.710 10.561 -2.420 1.00 81.75 392 ARG A O 1
ATOM 3156 N N . ILE A 1 393 ? 4.349 9.675 -1.158 1.00 85.75 393 ILE A N 1
ATOM 3157 C CA . ILE A 1 393 ? 5.054 10.923 -0.850 1.00 85.75 393 ILE A CA 1
ATOM 3158 C C . ILE A 1 393 ? 5.633 11.546 -2.120 1.00 85.75 393 ILE A C 1
ATOM 3160 O O . ILE A 1 393 ? 5.416 12.731 -2.359 1.00 85.75 393 ILE A O 1
ATOM 3164 N N . HIS A 1 394 ? 6.331 10.767 -2.949 1.00 78.69 394 HIS A N 1
ATOM 3165 C CA . HIS A 1 394 ? 6.924 11.269 -4.188 1.00 78.69 39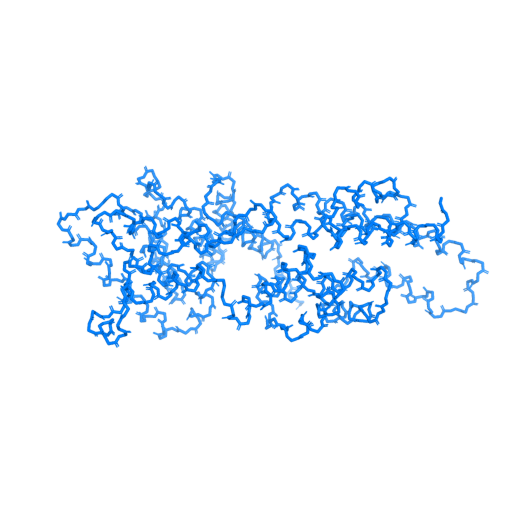4 HIS A CA 1
ATOM 3166 C C . HIS A 1 394 ? 5.859 11.864 -5.117 1.00 78.69 394 HIS A C 1
ATOM 3168 O O . HIS A 1 394 ? 5.984 13.010 -5.543 1.00 78.69 394 HIS A O 1
ATOM 3174 N N . ALA A 1 395 ? 4.771 11.124 -5.355 1.00 74.75 395 ALA A N 1
ATOM 3175 C CA . ALA A 1 395 ? 3.651 11.595 -6.167 1.00 74.75 395 ALA A CA 1
ATOM 3176 C C . ALA A 1 395 ? 3.015 12.878 -5.597 1.00 74.75 395 ALA A C 1
ATOM 3178 O O . ALA A 1 395 ? 2.719 13.820 -6.337 1.00 74.75 395 ALA A O 1
ATOM 3179 N N . ALA A 1 396 ? 2.839 12.950 -4.273 1.00 82.44 396 ALA A N 1
ATOM 3180 C CA . ALA A 1 396 ? 2.293 14.135 -3.619 1.00 82.44 396 ALA A CA 1
ATOM 3181 C C . ALA A 1 396 ? 3.222 15.354 -3.750 1.00 82.44 396 ALA A C 1
ATOM 3183 O O . ALA A 1 396 ? 2.749 16.430 -4.114 1.00 82.44 396 ALA A O 1
ATOM 3184 N N . LEU A 1 397 ? 4.528 15.200 -3.517 1.00 84.06 397 LEU A N 1
ATOM 3185 C CA . LEU A 1 397 ? 5.499 16.292 -3.649 1.00 84.06 397 LEU A CA 1
ATOM 3186 C C . LEU A 1 397 ? 5.603 16.795 -5.088 1.00 84.06 397 LEU A C 1
ATOM 3188 O O . LEU A 1 397 ? 5.640 18.003 -5.304 1.00 84.06 397 LEU A O 1
ATOM 3192 N N . ASP A 1 398 ? 5.594 15.906 -6.079 1.00 78.25 398 ASP A N 1
ATOM 3193 C CA . ASP A 1 398 ? 5.634 16.322 -7.483 1.00 78.25 398 ASP A CA 1
ATOM 3194 C C . ASP A 1 398 ? 4.398 17.131 -7.874 1.00 78.25 398 ASP A C 1
ATOM 3196 O O . ASP A 1 398 ? 4.521 18.182 -8.499 1.00 78.25 398 ASP A O 1
ATOM 3200 N N . SER A 1 399 ? 3.216 16.727 -7.405 1.00 80.25 399 SER A N 1
ATOM 3201 C CA . SER A 1 399 ? 1.989 17.500 -7.629 1.00 80.25 399 SER A CA 1
ATOM 3202 C C . SER A 1 399 ? 1.985 18.883 -6.956 1.00 80.25 399 SER A C 1
ATOM 3204 O O . SER A 1 399 ? 1.192 19.735 -7.339 1.00 80.25 399 SER A O 1
ATOM 3206 N N . LEU A 1 400 ? 2.846 19.118 -5.958 1.00 82.19 400 LEU A N 1
ATOM 3207 C CA . LEU A 1 400 ? 3.003 20.413 -5.281 1.00 82.19 400 LEU A CA 1
ATOM 3208 C C . LEU A 1 400 ? 4.035 21.326 -5.970 1.00 82.19 400 LEU A C 1
ATOM 3210 O O . LEU A 1 400 ? 4.005 22.542 -5.762 1.00 82.19 400 LEU A O 1
ATOM 3214 N N . LYS A 1 401 ? 4.932 20.756 -6.789 1.00 76.00 401 LYS A N 1
ATOM 3215 C CA . LYS A 1 401 ? 5.928 21.497 -7.586 1.00 76.00 401 LYS A CA 1
ATOM 3216 C C . LYS A 1 401 ? 5.324 22.137 -8.833 1.00 76.00 401 LYS A C 1
ATOM 3218 O O . LYS A 1 401 ? 5.846 23.141 -9.305 1.00 76.00 401 LYS A O 1
ATOM 3223 N N . VAL A 1 402 ? 4.240 21.574 -9.366 1.00 61.44 402 VAL A N 1
ATOM 3224 C CA . VAL A 1 402 ? 3.533 22.141 -10.519 1.00 61.44 402 VAL A CA 1
ATOM 3225 C C . VAL A 1 402 ? 2.762 23.381 -10.055 1.00 61.44 402 VAL A C 1
ATOM 3227 O O . VAL A 1 402 ? 1.772 23.288 -9.330 1.00 61.44 402 VAL A O 1
ATOM 3230 N N . THR A 1 403 ? 3.233 24.569 -10.427 1.00 51.75 403 THR A N 1
ATOM 3231 C CA . THR A 1 403 ? 2.442 25.802 -10.337 1.00 51.75 403 THR A CA 1
ATOM 3232 C C . THR A 1 403 ? 1.243 25.686 -11.282 1.00 51.75 403 THR A C 1
ATOM 3234 O O . THR A 1 403 ? 1.416 25.187 -12.397 1.00 51.75 403 THR A O 1
ATOM 3237 N N . PRO A 1 404 ? 0.032 26.133 -10.893 1.00 45.34 404 PRO A N 1
ATOM 3238 C CA . PRO A 1 404 ? -1.045 26.292 -11.859 1.00 45.34 404 PRO A CA 1
ATOM 3239 C C . PRO A 1 404 ? -0.520 27.180 -12.986 1.00 45.34 404 PRO A C 1
ATOM 3241 O O . PRO A 1 404 ? 0.031 28.249 -12.711 1.00 45.34 404 PRO A O 1
ATOM 3244 N N . ALA A 1 405 ? -0.637 26.726 -14.234 1.00 38.88 405 ALA A N 1
ATOM 3245 C CA . ALA A 1 405 ? -0.412 27.604 -15.368 1.00 38.88 405 ALA A CA 1
ATOM 3246 C C . ALA A 1 405 ? -1.307 28.831 -15.165 1.00 38.88 405 ALA A C 1
ATOM 3248 O O . ALA A 1 405 ? -2.510 28.681 -14.946 1.00 38.88 405 ALA A O 1
ATOM 3249 N N . SER A 1 406 ? -0.717 30.025 -15.180 1.00 37.47 406 SER A N 1
ATOM 3250 C CA . SER A 1 406 ? -1.477 31.259 -15.313 1.00 37.47 406 SER A CA 1
ATOM 3251 C C . SER A 1 406 ? -2.327 31.112 -16.570 1.00 37.47 406 SER A C 1
ATOM 3253 O O . SER A 1 406 ? -1.784 31.061 -17.675 1.00 37.47 406 SER A O 1
ATOM 3255 N N . THR A 1 407 ? -3.635 30.939 -16.391 1.00 33.69 407 THR A N 1
ATOM 3256 C CA . THR A 1 407 ? -4.599 30.991 -17.489 1.00 33.69 407 THR A CA 1
ATOM 3257 C C . THR A 1 407 ? -4.368 32.303 -18.249 1.00 33.69 407 THR A C 1
ATOM 3259 O O . THR A 1 407 ? -4.209 33.326 -17.576 1.00 33.69 407 THR A O 1
ATOM 3262 N N . PRO A 1 408 ? -4.260 32.267 -19.590 1.00 47.28 408 PRO A N 1
ATOM 3263 C CA . PRO A 1 408 ? -3.980 33.453 -20.394 1.00 47.28 408 PRO A CA 1
ATOM 3264 C C . PRO A 1 408 ? -5.050 34.537 -20.258 1.00 47.28 408 PRO A C 1
ATOM 3266 O O . PRO A 1 408 ? -6.226 34.184 -19.998 1.00 47.28 408 PRO A O 1
#

Foldseek 3Di:
DDPVVLQVLLVVLVVCQQQVVPVVSLVSLVVCLQPDLSSLLSNLLSLVLVCLLPLDPVSNVSSVVSVVSSVVSVLVVLVVVLVVCVVVVPDDPVNVVSVVCSVCVVPDDDVVVVLVVLVVQLPDPGPSNLSSLVVLLCCLLPVCQLLVVDHRPLVSNCVSLVVSCVVRVPRLSSVSSVQSSCVSVVVDQLLLVLLLVLLVLLLDDPVVNVVVVDDSLVSLVCNVVSWDDRPNHTDLSSVVSVLQSVQSVDPDRDRAANSNLVVCVVSVVLVVQLVPLVSLVVVLVSLVVSLVVLVPDPDDDLCSLVRLLSSLQSNLSSCLSNVVLVSSLVSLVSNCVCQVSHDRQNLSNLVSLQVNLVSCVVVVVLVSSLVSLVCSLPVDDDGRCNSVSVSVSVSVVVVSPDDPPPDD

Sequence (408 aa):
MDLKCALEECSMALNLFLNNKFSEALELLRQWSKDSMYHALGYSTILVMQAAMTFEPQ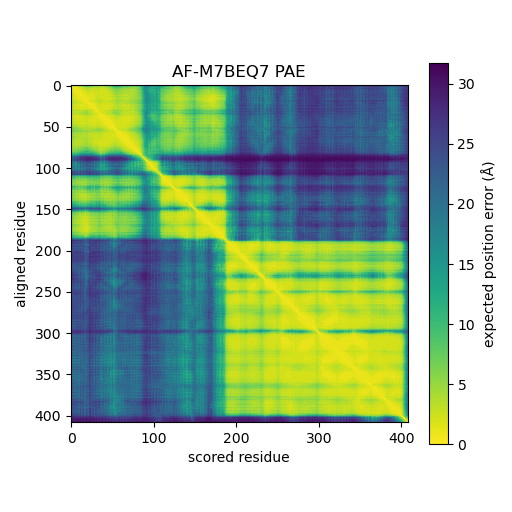DIQMGISTMKEALHTCQRECHQVLQMTQGNKKKNETYHQFEGGVKLGIGAFNLNLGLHQLREGASGTSLRAILCTFTLLVYHTYVSLILGIGEANLQEAEILLEPYLQKFPNGSIILFYDARIDILKGNFEKAIYVFQKAAILCMLPDEDVKTTGEDIVSLFRQVDGLRQRIAGKSIPTEKLAVRKARRYTGAQPVKLILPALEMMYVWNGFAIVGRRADLTESLLITIEKEETALQNQTSRTEYFIDDLCLLQLLKGLCLKHLGRLLQAELCFNQVIQSEKQIKYDNYLVPFTLYELGLLYKQQDQREKAIRYIETAKNNYKEYSMESRLHFRIHAALDSLKVTPASTP

Radius of gyration: 25.14 Å; Cα contacts (8 Å, |Δi|>4): 430; chains: 1; bounding box: 56×55×82 Å

Secondary structure (DSSP, 8-state):
--HHHHHHHHHHHHHHHHTT-HHHHHHHHHTTTTT-HHHHHHHHHHHHHHHHHH--HHHHHHHHHHHHHHHHHHHHHHHHHHHHGGGG-SS-HHHHHHHHHHHHTTT---HHHHHHHHHHHHTSSSHHHHHHHHHHHHIIIIIHHHHT-S---HHHHHHHHHHHHHH-TT-HHHHHHHHHHHHHTT---HHHHHHHHHHHHTTS-HHHHHHHT--HHHHHHHGGGG--EETTEE-HHHHHHHHHHGGGTSSSPPPPSSHHHHHHHHTTTHHHHTT-HHHHHHHHHHHHHHHHHHHT-SS--TTHHHHHHHHHHHHHHHHHHTT-HHHHHHHHHHHHHTGGG--S-TTHHHHHHHHHHHHHHHTT-HHHHHHHHHHHHHS--S-TTHHHHHHHHHHHHHHHHSPPP---

Organism: Chelonia mydas (NCBI:txid8469)

pLDDT: mean 81.49, std 14.21, range [33.69, 98.69]